Protein AF-0000000068390238 (afdb_homodimer)

Foldseek 3Di:
DCPPVPPPPPVVVVVVVVVVCCVVVVVLVLLLQQLQAPDFADDDDRPGGHPVLLVCLVPPPLNVQLAVLLQVLLVLLLVLLLVLLLVLLCQLVDPPDPPSVVSLCVLCVLCVDDPLVLLVVLLVVCVVVVNAFASVSLSVSLNSNLNNLNNVLLNVQSVVDDPVQLVVCVVVPDDPVRSCVPPSCVSSVLSSLLSSLVSSLCSLPDDNNCVRRHDDRHHLNRVLVVVVVVPDGSSSSSSVSVVVVVNVVSNVVSVVSSVVVVD/DCPPVPPPPPVVVVVVVVVVVCVVVVVLVLLLQQLQAPDFADDDDRPGGHPVLLVCLVPPPLNVQLAVLLQVLLVLLLVLLLVLLLVLLCVLVDPPDPPSVVSLCVLCVLCVDDPLVLLVVLLVVCVVVVNAFASVSLSVSLNSNLNNLNNVLLNVQSVVDDPVQLVVCVVVPDDPVRSCVPPSCVSSVLSSLLSSLVSSLCSLPDDNNCVRRHDDRHHLNRVLVVVVVVPDGSSSSSSVSVVVVVNVVSNVVSVVSSVVVVD

Sequence (526 aa):
MRSPLNDLPKTALGACYAIFVIYLLLPLALMMAMSFKDANFIAFPISNWTLDWYGKVLQDKQFIEASVYSAGIALATTIGATVIGVWIALLISTEGIRGKAILFALACLPAVVPGLINAISMRIFIRMVDIPTGTFAIILSHTVHAVPFVVIMVLTRLRSMPANLVDAARDLGADAFVAFMRVTVPYILPALIGGMIFCVLTSIDDFVRTFFLGGYKPTLPMLIFAKVQGGMSPEINAMATIVLIVTAAIGLYAEHFTRRSRSMRSPLNDLPKTALGACYAIFVIYLLLPLALMMAMSFKDANFIAFPISNWTLDWYGKVLQDKQFIEASVYSAGIALATTIGATVIGVWIALLISTEGIRGKAILFALACLPAVVPGLINAISMRIFIRMVDIPTGTFAIILSHTVHAVPFVVIMVLTRLRSMPANLVDAARDLGADAFVAFMRVTVPYILPALIGGMIFCVLTSIDDFVRTFFLGGYKPTLPMLIFAKVQGGMSPEINAMATIVLIVTAAIGLYAEHFTRRSRS

Nearest PDB structures (foldseek):
  8y5f-assembly1_C  TM=8.872E-01  e=3.032E-13  Escherichia coli
  7cad-assembly1_B  TM=8.406E-01  e=8.885E-09  Mycolicibacterium smegmatis MC2 155
  2onk-assembly2_I  TM=8.609E-01  e=3.963E-08  Archaeoglobus fulgidus
  8ja7-assembly1_B  TM=7.754E-01  e=2.758E-08  Mycobacterium tuberculosis H37Rv
  8hpn-assembly1_B  TM=8.204E-01  e=8.562E-08  Mycolicibacterium smegmatis MC2 155

InterPro domains:
  IPR000515 ABC transporter type 1, transmembrane domain MetI-like [PF00528] (82-254)
  IPR000515 ABC transporter type 1, transmembrane domain MetI-like [PS50928] (67-254)
  IPR000515 ABC transporter type 1, transmembrane domain MetI-like [cd06261] (69-252)
  IPR035906 MetI-like superfamily [G3DSA:1.10.3720.10] (10-262)
  IPR035906 MetI-like superfamily [SSF161098] (10-261)
  IPR051789 Bacterial Polyamine Transport Permease [PTHR43848] (14-261)

Organism: Agrobacterium fabrum (strain C58 / ATCC 33970) (NCBI:txid176299)

pLDDT: mean 88.61, std 11.7, range [29.23, 98.69]

Solvent-accessible surface area (backbone atoms only — not comparable to full-atom values): 26379 Å² total; per-residue (Å²): 127,79,33,57,63,52,61,52,49,61,60,58,44,48,48,54,45,49,51,48,48,47,61,62,45,44,22,51,48,50,34,46,53,43,18,25,33,66,50,78,56,81,63,87,72,75,86,44,77,42,66,61,33,51,57,50,48,77,65,30,63,68,55,51,49,11,48,52,49,26,49,49,44,14,50,54,19,27,54,52,13,45,57,52,10,49,44,45,26,47,47,58,61,22,57,88,62,78,62,47,66,57,54,50,50,63,52,39,42,50,71,48,47,40,56,61,54,51,23,50,16,44,41,56,39,32,55,73,72,70,47,66,59,16,71,67,44,32,31,53,54,44,16,57,50,35,20,29,51,25,22,51,36,38,38,58,45,54,71,69,50,65,72,58,59,47,51,52,37,42,73,73,65,41,50,48,66,53,34,39,64,69,46,49,44,65,69,32,40,58,40,42,51,40,27,40,49,51,27,31,55,52,44,48,38,47,44,62,43,38,69,59,20,42,48,90,70,50,36,46,49,51,46,55,49,56,48,46,75,74,47,63,32,16,49,56,27,27,51,47,39,52,52,46,52,52,43,40,52,52,47,52,50,37,52,56,53,43,55,55,67,72,99,128,80,31,61,58,54,61,49,50,62,60,57,44,49,48,54,45,48,53,49,48,45,62,59,44,44,23,49,47,50,36,45,55,43,18,25,33,66,52,77,54,79,64,85,71,74,87,43,77,42,65,60,33,50,58,49,47,77,66,30,63,68,53,52,50,11,47,53,50,26,51,50,42,14,49,52,18,24,52,50,12,43,57,52,10,49,45,46,27,48,47,58,62,23,58,85,61,78,62,45,66,57,54,50,50,63,52,38,41,50,70,49,47,41,55,61,54,50,25,52,17,44,40,55,39,32,55,73,72,68,46,66,59,16,70,67,43,33,31,54,54,45,15,55,49,34,20,29,50,24,22,52,35,37,38,58,46,55,72,69,49,65,72,58,58,49,50,51,38,41,73,72,64,40,49,48,66,54,35,38,63,68,47,49,44,62,68,34,41,58,41,43,53,41,28,40,49,51,27,32,55,53,44,48,39,46,44,63,42,38,69,59,21,42,48,92,71,48,36,45,48,52,47,55,47,56,47,46,75,74,47,63,30,15,50,56,27,28,51,47,40,52,52,47,53,52,43,40,51,53,48,52,50,37,52,56,52,43,54,56,64,74,100

Structure (mmCIF, N/CA/C/O backbone):
data_AF-0000000068390238-model_v1
#
loop_
_entity.id
_entity.type
_entity.pdbx_description
1 polymer 'ABC transporter, membrane spanning protein (Putrescine)'
#
loop_
_atom_site.group_PDB
_atom_site.id
_atom_site.type_symbol
_atom_site.label_atom_id
_atom_site.label_alt_id
_atom_site.label_comp_id
_atom_site.label_asym_id
_atom_site.label_entity_id
_atom_site.label_seq_id
_atom_site.pdbx_PDB_ins_code
_atom_site.Cartn_x
_atom_site.Cartn_y
_atom_site.Cartn_z
_atom_site.occupancy
_atom_site.B_iso_or_equiv
_atom_site.auth_seq_id
_atom_site.auth_comp_id
_atom_site.auth_asym_id
_atom_site.auth_atom_id
_atom_site.pdbx_PDB_model_num
ATOM 1 N N . MET A 1 1 ? -20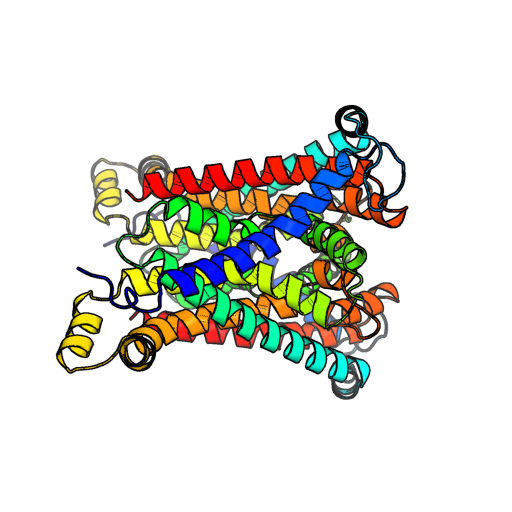.797 26.266 16.672 1 29.23 1 MET A N 1
ATOM 2 C CA . MET A 1 1 ? -20.656 26.5 15.242 1 29.23 1 MET A CA 1
ATOM 3 C C . MET A 1 1 ? -21.219 25.328 14.438 1 29.23 1 MET A C 1
ATOM 5 O O . MET A 1 1 ? -20.75 24.203 14.57 1 29.23 1 MET A O 1
ATOM 9 N N . ARG A 1 2 ? -22.516 25.375 14.156 1 40.28 2 ARG A N 1
ATOM 10 C CA . ARG A 1 2 ? -23.328 24.281 13.656 1 40.28 2 ARG A CA 1
ATOM 11 C C . ARG A 1 2 ? -22.828 23.797 12.297 1 40.28 2 ARG A C 1
ATOM 13 O O . ARG A 1 2 ? -22.703 24.578 11.359 1 40.28 2 ARG A O 1
ATOM 20 N N . SER A 1 3 ? -21.906 23.047 12.242 1 42.31 3 SER A N 1
ATOM 21 C CA . SER A 1 3 ? -21.297 22.594 10.992 1 42.31 3 SER A CA 1
ATOM 22 C C . SER A 1 3 ? -22.359 22.281 9.945 1 42.31 3 SER A C 1
ATOM 24 O O . SER A 1 3 ? -23.438 21.781 10.266 1 42.31 3 SER A O 1
ATOM 26 N N . PRO A 1 4 ? -22.344 23.047 8.883 1 40.75 4 PRO A N 1
ATOM 27 C CA . PRO A 1 4 ? -23.344 23.234 7.82 1 40.75 4 PRO A CA 1
ATOM 28 C C . PRO A 1 4 ? -23.984 21.922 7.375 1 40.75 4 PRO A C 1
ATOM 30 O O . PRO A 1 4 ? -25.109 21.922 6.855 1 40.75 4 PRO A O 1
ATOM 33 N N . LEU A 1 5 ? -23.25 20.844 7.02 1 46.66 5 LEU A N 1
ATOM 34 C CA . LEU A 1 5 ? -24 19.688 6.555 1 46.66 5 LEU A CA 1
ATOM 35 C C . LEU A 1 5 ? -24.797 19.062 7.691 1 46.66 5 LEU A C 1
ATOM 37 O O . LEU A 1 5 ? -25.062 17.859 7.684 1 46.66 5 LEU A O 1
ATOM 41 N N . ASN A 1 6 ? -24.984 19.781 8.586 1 46.19 6 ASN A N 1
ATOM 42 C CA . ASN A 1 6 ? -25.953 19.359 9.586 1 46.19 6 ASN A CA 1
ATOM 43 C C . ASN A 1 6 ? -27.25 18.875 8.93 1 46.19 6 ASN A C 1
ATOM 45 O O . ASN A 1 6 ? -28 18.094 9.516 1 46.19 6 ASN A O 1
ATOM 49 N N . ASP A 1 7 ? -27.562 19.594 7.711 1 48.59 7 ASP A N 1
ATOM 50 C CA . ASP A 1 7 ? -28.891 19.281 7.191 1 48.59 7 ASP A CA 1
ATOM 51 C C . ASP A 1 7 ? -28.844 18.078 6.25 1 48.59 7 ASP A C 1
ATOM 53 O O . ASP A 1 7 ? -29.859 17.719 5.645 1 48.59 7 ASP A O 1
ATOM 57 N N . LEU A 1 8 ? -27.75 17.797 5.473 1 54.41 8 LEU A N 1
ATOM 58 C CA . LEU A 1 8 ? -28 16.5 4.867 1 54.41 8 LEU A CA 1
ATOM 59 C C . LEU A 1 8 ? -28.375 15.461 5.926 1 54.41 8 LEU A C 1
ATOM 61 O O . LEU A 1 8 ? -27.672 15.312 6.93 1 54.41 8 LEU A O 1
ATOM 65 N N . PRO A 1 9 ? -29.625 14.992 5.746 1 60.09 9 PRO A N 1
ATOM 66 C CA . PRO A 1 9 ? -30.203 14.273 6.883 1 60.09 9 PRO A CA 1
ATOM 67 C C . PRO A 1 9 ? -29.219 13.273 7.5 1 60.09 9 PRO A C 1
ATOM 69 O O . PRO A 1 9 ? -28.578 12.516 6.777 1 60.09 9 PRO A O 1
ATOM 72 N N . LYS A 1 10 ? -28.656 13.734 8.641 1 66.75 10 LYS A N 1
ATOM 73 C CA . LYS A 1 10 ? -27.906 12.844 9.523 1 66.75 10 LYS A CA 1
ATOM 74 C C . LYS A 1 10 ? -28.266 11.383 9.258 1 66.75 10 LYS A C 1
ATOM 76 O O . LYS A 1 10 ? -27.406 10.5 9.312 1 66.75 10 LYS A O 1
ATOM 81 N N . THR A 1 11 ? -29.484 11.359 8.711 1 73.88 11 THR A N 1
ATOM 82 C CA . THR A 1 11 ? -29.969 10 8.492 1 73.88 11 THR A CA 1
ATOM 83 C C . THR A 1 11 ? -29.359 9.406 7.227 1 73.88 11 THR A C 1
ATOM 85 O O . THR A 1 11 ? -28.984 8.227 7.203 1 73.88 11 THR A O 1
ATOM 88 N N . ALA A 1 12 ? -29.219 10.297 6.234 1 75.5 12 ALA A N 1
ATOM 89 C CA . ALA A 1 12 ? -28.656 9.797 4.977 1 75.5 12 ALA A CA 1
ATOM 90 C C . ALA A 1 12 ? -27.156 9.523 5.109 1 75.5 12 ALA A C 1
ATOM 92 O O . ALA A 1 12 ? -26.656 8.516 4.613 1 75.5 12 ALA A O 1
ATOM 93 N N . LEU A 1 13 ? -26.5 10.375 5.84 1 75.38 13 LEU A N 1
ATOM 94 C CA . LEU A 1 13 ? -25.078 10.203 6.07 1 75.38 13 LEU A CA 1
ATOM 95 C C . LEU A 1 13 ? -24.797 8.969 6.926 1 75.38 13 LEU A C 1
ATOM 97 O O . LEU A 1 13 ? -23.875 8.203 6.637 1 75.38 13 LEU A O 1
ATOM 101 N N . GLY A 1 14 ? -25.641 8.828 7.816 1 78.31 14 GLY A N 1
ATOM 102 C CA . GLY A 1 14 ? -25.5 7.668 8.68 1 78.31 14 GLY A CA 1
ATOM 103 C C . GLY A 1 14 ? -25.766 6.359 7.953 1 78.31 14 GLY A C 1
ATOM 104 O O . GLY A 1 14 ? -25.062 5.371 8.18 1 78.31 14 GLY A O 1
ATOM 105 N N . ALA A 1 15 ? -26.672 6.422 7.055 1 77.56 15 ALA A N 1
ATOM 106 C CA . ALA A 1 15 ? -27.016 5.223 6.293 1 77.56 15 ALA A CA 1
ATOM 107 C C . ALA A 1 15 ? -25.875 4.824 5.355 1 77.56 15 ALA A C 1
ATOM 109 O O . ALA A 1 15 ? -25.531 3.645 5.258 1 77.56 15 ALA A O 1
ATOM 110 N N . CYS A 1 16 ? -25.234 5.758 4.762 1 75.69 16 CYS A N 1
ATOM 111 C CA . CYS A 1 16 ? -24.125 5.477 3.855 1 75.69 16 CYS A CA 1
ATOM 112 C C . CYS A 1 16 ? -22.922 4.918 4.613 1 75.69 16 CYS A C 1
ATOM 114 O O . CYS A 1 16 ? -22.281 3.98 4.148 1 75.69 16 CYS A O 1
ATOM 116 N N . TYR A 1 17 ? -22.766 5.461 5.762 1 81.31 17 TYR A N 1
ATOM 117 C CA . TYR A 1 17 ? -21.672 4.965 6.605 1 81.31 17 TYR A CA 1
ATOM 118 C C . TYR A 1 17 ? -21.938 3.531 7.043 1 81.31 17 TYR A C 1
ATOM 120 O O . TYR A 1 17 ? -21.031 2.693 7.023 1 81.31 17 TYR A O 1
ATOM 128 N N . ALA A 1 18 ? -23.172 3.311 7.363 1 79.69 18 ALA A N 1
ATOM 129 C CA . ALA A 1 18 ? -23.531 1.962 7.793 1 79.69 18 ALA A CA 1
ATOM 130 C C . ALA A 1 18 ? -23.328 0.954 6.664 1 79.69 18 ALA A C 1
ATOM 132 O O . ALA A 1 18 ? -22.812 -0.143 6.891 1 79.69 18 ALA A O 1
ATOM 133 N N . ILE A 1 19 ? -23.609 1.284 5.473 1 80 19 ILE A N 1
ATOM 134 C CA . ILE A 1 19 ? -23.453 0.414 4.312 1 80 19 ILE A CA 1
ATOM 135 C C . ILE A 1 19 ? -21.969 0.15 4.066 1 80 19 ILE A C 1
ATOM 137 O O . ILE A 1 19 ? -21.578 -0.984 3.789 1 80 19 ILE A O 1
ATOM 141 N N . PHE A 1 20 ? -21.203 1.189 4.277 1 81.38 20 PHE A N 1
ATOM 142 C CA . PHE A 1 20 ? -19.766 1.039 4.09 1 81.38 20 PHE A CA 1
ATOM 143 C C . PHE A 1 20 ? -19.172 0.117 5.148 1 81.38 20 PHE A C 1
ATOM 145 O O . PHE A 1 20 ? -18.375 -0.778 4.828 1 81.38 20 PHE A O 1
ATOM 152 N N . VAL A 1 21 ? -19.641 0.319 6.344 1 81.44 21 VAL A N 1
ATOM 153 C CA . VAL A 1 21 ? -19.109 -0.47 7.449 1 81.44 21 VAL A CA 1
ATOM 154 C C . VAL A 1 21 ? -19.5 -1.934 7.281 1 81.44 21 VAL A C 1
ATOM 156 O O . VAL A 1 21 ? -18.688 -2.836 7.492 1 81.44 21 VAL A O 1
ATOM 159 N N . ILE A 1 22 ? -20.719 -2.131 6.867 1 79.12 22 ILE A N 1
ATOM 160 C CA . ILE A 1 22 ? -21.203 -3.486 6.629 1 79.12 22 ILE A CA 1
ATOM 161 C C . ILE A 1 22 ? -20.391 -4.133 5.508 1 79.12 22 ILE A C 1
ATOM 163 O O . ILE A 1 22 ? -19.922 -5.27 5.641 1 79.12 22 ILE A O 1
ATOM 167 N N . TYR A 1 23 ? -20.203 -3.35 4.543 1 78.44 23 TYR A N 1
ATOM 168 C CA . TYR A 1 23 ? -19.469 -3.865 3.395 1 78.44 23 TYR A CA 1
ATOM 169 C C . TYR A 1 23 ? -18.016 -4.141 3.764 1 78.44 23 TYR A C 1
ATOM 171 O O . TYR A 1 23 ? -17.422 -5.117 3.293 1 78.44 23 TYR A O 1
ATOM 179 N N . LEU A 1 24 ? -17.438 -3.371 4.586 1 81.19 24 LEU A N 1
ATOM 180 C CA . LEU A 1 24 ? -16.062 -3.525 5.035 1 81.19 24 LEU A CA 1
ATOM 181 C C . LEU A 1 24 ? -15.93 -4.715 5.98 1 81.19 24 LEU A C 1
ATOM 183 O O . LEU A 1 24 ? -15.039 -5.551 5.812 1 81.19 24 LEU A O 1
ATOM 187 N N . LEU A 1 25 ? -16.859 -4.789 6.891 1 87.56 25 LEU A N 1
ATOM 188 C CA . LEU A 1 25 ? -16.734 -5.734 7.992 1 87.56 25 LEU A CA 1
ATOM 189 C C . LEU A 1 25 ? -17.312 -7.09 7.629 1 87.56 25 LEU A C 1
ATOM 191 O O . LEU A 1 25 ? -16.891 -8.117 8.148 1 87.56 25 LEU A O 1
ATOM 195 N N . LEU A 1 26 ? -18.219 -7.082 6.711 1 90.19 26 LEU A N 1
ATOM 196 C CA . LEU A 1 26 ? -18.953 -8.312 6.438 1 90.19 26 LEU A CA 1
ATOM 197 C C . LEU A 1 26 ? -18.031 -9.383 5.871 1 90.19 26 LEU A C 1
ATOM 199 O O . LEU A 1 26 ? -18 -10.508 6.371 1 90.19 26 LEU A O 1
ATOM 203 N N . PRO A 1 27 ? -17.203 -9.039 4.879 1 93.31 27 PRO A N 1
ATOM 204 C CA . PRO A 1 27 ? -16.297 -10.062 4.371 1 93.31 27 PRO A CA 1
ATOM 205 C C . PRO A 1 27 ? -15.32 -10.57 5.438 1 93.31 27 PRO A C 1
ATOM 207 O O . PRO A 1 27 ? -15.102 -11.781 5.547 1 93.31 27 PRO A O 1
ATOM 210 N N . LEU A 1 28 ? -14.812 -9.664 6.18 1 94.31 28 LEU A N 1
ATOM 211 C CA . LEU A 1 28 ? -13.883 -10.047 7.238 1 94.31 28 LEU A CA 1
ATOM 212 C C . LEU A 1 28 ? -14.578 -10.891 8.297 1 94.31 28 LEU A C 1
ATOM 214 O O . LEU A 1 28 ? -14.023 -11.891 8.766 1 94.31 28 LEU A O 1
ATOM 218 N N . ALA A 1 29 ? -15.797 -10.445 8.625 1 93.06 29 ALA A N 1
ATOM 219 C CA . ALA A 1 29 ? -16.578 -11.172 9.625 1 93.06 29 ALA A CA 1
ATOM 220 C C . ALA A 1 29 ? -16.938 -12.57 9.141 1 93.06 29 ALA A C 1
ATOM 222 O O . ALA A 1 29 ? -16.922 -13.523 9.922 1 93.06 29 ALA A O 1
ATOM 223 N N . LEU A 1 30 ? -17.234 -12.633 7.918 1 92.81 30 LEU A N 1
ATOM 224 C CA . LEU A 1 30 ? -17.562 -13.93 7.34 1 92.81 30 LEU A CA 1
ATOM 225 C C . LEU A 1 30 ? -16.344 -14.859 7.367 1 92.81 30 LEU A C 1
ATOM 227 O O . LEU A 1 30 ? -16.469 -16.031 7.719 1 92.81 30 LEU A O 1
ATOM 231 N N . MET A 1 31 ? -15.172 -14.32 6.961 1 94.69 31 MET A N 1
ATOM 232 C CA . MET A 1 31 ? -13.945 -15.109 7.016 1 94.69 31 MET A CA 1
ATOM 233 C C . MET A 1 31 ? -13.664 -15.578 8.438 1 94.69 31 MET A C 1
ATOM 235 O O . MET A 1 31 ? -13.336 -16.734 8.664 1 94.69 31 MET A O 1
ATOM 239 N N . MET A 1 32 ? -13.852 -14.68 9.367 1 95.62 32 MET A N 1
ATOM 240 C CA . MET A 1 32 ? -13.633 -15 10.773 1 95.62 32 MET A CA 1
ATOM 241 C C . MET A 1 32 ? -14.625 -16.062 11.25 1 95.62 32 MET A C 1
ATOM 243 O O . MET A 1 32 ? -14.25 -17 11.953 1 95.62 32 MET A O 1
ATOM 247 N N . ALA A 1 33 ? -15.875 -15.883 10.891 1 94.62 33 ALA A N 1
ATOM 248 C CA . ALA A 1 33 ? -16.906 -16.844 11.273 1 94.62 33 ALA A CA 1
ATOM 249 C C . ALA A 1 33 ? -16.594 -18.234 10.734 1 94.62 33 ALA A C 1
ATOM 251 O O . ALA A 1 33 ? -16.75 -19.234 11.438 1 94.62 33 ALA A O 1
ATOM 252 N N . MET A 1 34 ? -16.109 -18.328 9.562 1 94.88 34 MET A N 1
ATOM 253 C CA . MET A 1 34 ? -15.82 -19.594 8.906 1 94.88 34 MET A CA 1
ATOM 254 C C . MET A 1 34 ? -14.648 -20.297 9.578 1 94.88 34 MET A C 1
ATOM 256 O O . MET A 1 34 ? -14.445 -21.5 9.383 1 94.88 34 MET A O 1
ATOM 260 N N . SER A 1 35 ? -13.828 -19.531 10.312 1 95.75 35 SER A N 1
ATOM 261 C CA . SER A 1 35 ? -12.711 -20.125 11.031 1 95.75 35 SER A CA 1
ATOM 262 C C . SER A 1 35 ? -13.203 -21 12.188 1 95.75 35 SER A C 1
ATOM 264 O O . SER A 1 35 ? -12.438 -21.766 12.766 1 95.75 35 SER A O 1
ATOM 266 N N . PHE A 1 36 ? -14.516 -20.922 12.508 1 96.44 36 PHE A N 1
ATOM 267 C CA . PHE A 1 36 ? -15.086 -21.688 13.609 1 96.44 36 PHE A CA 1
ATOM 268 C C . PHE A 1 36 ? -15.898 -22.859 13.086 1 96.44 36 PHE A C 1
ATOM 270 O O . PHE A 1 36 ? -16.5 -23.609 13.867 1 96.44 36 PHE A O 1
ATOM 277 N N . LYS A 1 37 ? -15.953 -22.969 11.836 1 94.94 37 LYS A N 1
ATOM 278 C CA . LYS A 1 37 ? -16.734 -24.047 11.25 1 94.94 37 LYS A CA 1
ATOM 279 C C . LYS A 1 37 ? -16.062 -25.391 11.469 1 94.94 37 LYS A C 1
ATOM 281 O O . LYS A 1 37 ? -14.883 -25.562 11.156 1 94.94 37 LYS A O 1
ATOM 286 N N . ASP A 1 38 ? -16.859 -26.344 11.93 1 95 38 ASP A N 1
ATOM 287 C CA . ASP A 1 38 ? -16.344 -27.703 12.156 1 95 38 ASP A CA 1
ATOM 288 C C . ASP A 1 38 ? -16.516 -28.562 10.906 1 95 38 ASP A C 1
ATOM 290 O O . ASP A 1 38 ? -17.297 -29.516 10.906 1 95 38 ASP A O 1
ATOM 294 N N . ALA A 1 39 ? -15.789 -28.188 9.875 1 91.75 39 ALA A N 1
ATOM 295 C CA . ALA A 1 39 ? -15.688 -28.891 8.594 1 91.75 39 ALA A CA 1
ATOM 296 C C . ALA A 1 39 ? -14.398 -28.516 7.875 1 91.75 39 ALA A C 1
ATOM 298 O O . ALA A 1 39 ? -13.742 -27.531 8.211 1 91.75 39 ALA A O 1
ATOM 299 N N . ASN A 1 40 ? -14.016 -29.234 6.863 1 88.94 40 ASN A N 1
ATOM 300 C CA . ASN A 1 40 ? -12.734 -29.016 6.199 1 88.94 40 ASN A CA 1
ATOM 301 C C . ASN A 1 40 ? -12.898 -28.203 4.922 1 88.94 40 ASN A C 1
ATOM 303 O O . ASN A 1 40 ? -11.984 -28.125 4.102 1 88.94 40 ASN A O 1
ATOM 307 N N . PHE A 1 41 ? -14.188 -27.719 4.793 1 86.12 41 PHE A N 1
ATOM 308 C CA . PHE A 1 41 ? -14.445 -26.922 3.605 1 86.12 41 PHE A CA 1
ATOM 309 C C . PHE A 1 41 ? -15.148 -25.609 3.977 1 86.12 41 PHE A C 1
ATOM 311 O O . PHE A 1 41 ? -15.672 -25.484 5.082 1 86.12 41 PHE A O 1
ATOM 318 N N . ILE A 1 42 ? -15.164 -24.719 3.078 1 86.94 42 ILE A N 1
ATOM 319 C CA . ILE A 1 42 ? -15.781 -23.406 3.303 1 86.94 42 ILE A CA 1
ATOM 320 C C . ILE A 1 42 ? -17.125 -23.344 2.584 1 86.94 42 ILE A C 1
ATOM 322 O O . ILE A 1 42 ? -17.188 -23.391 1.354 1 86.94 42 ILE A O 1
ATOM 326 N N . ALA A 1 43 ? -18.156 -23.375 3.32 1 83.44 43 ALA A N 1
ATOM 327 C CA . ALA A 1 43 ? -19.516 -23.234 2.795 1 83.44 43 ALA A CA 1
ATOM 328 C C . ALA A 1 43 ? -20.5 -22.875 3.906 1 83.44 43 ALA A C 1
ATOM 330 O O . ALA A 1 43 ? -20.297 -23.234 5.066 1 83.44 43 ALA A O 1
ATOM 331 N N . PHE A 1 44 ? -21.406 -22.125 3.557 1 83.19 44 PHE A N 1
ATOM 332 C CA . PHE A 1 44 ? -22.484 -21.828 4.484 1 83.19 44 PHE A CA 1
ATOM 333 C C . PHE A 1 44 ? -23.594 -22.859 4.371 1 83.19 44 PHE A C 1
ATOM 335 O O . PHE A 1 44 ? -23.797 -23.453 3.309 1 83.19 44 PHE A O 1
ATOM 342 N N . PRO A 1 45 ? -24.219 -23.125 5.359 1 86.31 45 PRO A N 1
ATOM 343 C CA . PRO A 1 45 ? -24.188 -22.578 6.715 1 86.31 45 PRO A CA 1
ATOM 344 C C . PRO A 1 45 ? -23.188 -23.281 7.617 1 86.31 45 PRO A C 1
ATOM 346 O O . PRO A 1 45 ? -22.641 -24.328 7.242 1 86.31 45 PRO A O 1
ATOM 349 N N . ILE A 1 46 ? -22.969 -22.656 8.664 1 90.25 46 ILE A N 1
ATOM 350 C CA . ILE A 1 46 ? -22.156 -23.312 9.695 1 90.25 46 ILE A CA 1
ATOM 351 C C . ILE A 1 46 ? -23.047 -24.188 10.562 1 90.25 46 ILE A C 1
ATOM 353 O O . ILE A 1 46 ? -23.891 -23.703 11.312 1 90.25 46 ILE A O 1
ATOM 357 N N . SER A 1 47 ? -22.875 -25.391 10.438 1 91.44 47 SER A N 1
ATOM 358 C CA . SER A 1 47 ? -23.719 -26.328 11.164 1 91.44 47 SER A CA 1
ATOM 359 C C . SER A 1 47 ? -23.156 -26.609 12.555 1 91.44 47 SER A C 1
ATOM 361 O O . SER A 1 47 ? -23.922 -26.734 13.523 1 91.44 47 SER A O 1
ATOM 363 N N . ASN A 1 48 ? -21.844 -26.766 12.633 1 94.31 48 ASN A N 1
ATOM 364 C CA . ASN A 1 48 ? -21.141 -27.016 13.891 1 94.31 48 ASN A CA 1
ATOM 365 C C . ASN A 1 48 ? -19.969 -26.047 14.078 1 94.31 48 ASN A C 1
ATOM 367 O O . ASN A 1 48 ? -19.266 -25.719 13.125 1 94.31 48 ASN A O 1
ATOM 371 N N . TRP A 1 49 ? -19.875 -25.672 15.297 1 95.56 49 TRP A N 1
ATOM 372 C CA . TRP A 1 49 ? -18.828 -24.719 15.648 1 95.56 49 TRP A CA 1
ATOM 373 C C . TRP A 1 49 ? -17.688 -25.406 16.391 1 95.56 49 TRP A C 1
ATOM 375 O O . TRP A 1 49 ? -17.906 -26.359 17.125 1 95.56 49 TRP A O 1
ATOM 385 N N . THR A 1 50 ? -16.469 -24.984 16.141 1 96.75 50 THR A N 1
ATOM 386 C CA . THR A 1 50 ? -15.312 -25.547 16.828 1 96.75 50 THR A CA 1
ATOM 387 C C . THR A 1 50 ? -14.234 -24.484 17.016 1 96.75 50 THR A C 1
ATOM 389 O O . THR A 1 50 ? -14.211 -23.469 16.312 1 96.75 50 THR A O 1
ATOM 392 N N . LEU A 1 51 ? -13.367 -24.719 18.016 1 96.38 51 LEU A N 1
ATOM 393 C CA . LEU A 1 51 ? -12.172 -23.906 18.219 1 96.38 51 LEU A CA 1
ATOM 394 C C . LEU A 1 51 ? -10.914 -24.688 17.875 1 96.38 51 LEU A C 1
ATOM 396 O O . LEU A 1 51 ? -9.797 -24.188 18.047 1 96.38 51 LEU A O 1
ATOM 400 N N . ASP A 1 52 ? -11.086 -25.844 17.297 1 97.06 52 ASP A N 1
ATOM 401 C CA . ASP A 1 52 ? -9.992 -26.766 17.047 1 97.06 52 ASP A CA 1
ATOM 402 C C . ASP A 1 52 ? -8.977 -26.172 16.078 1 97.06 52 ASP A C 1
ATOM 404 O O . ASP A 1 52 ? -7.77 -26.406 16.203 1 97.06 52 ASP A O 1
ATOM 408 N N . TRP A 1 53 ? -9.445 -25.391 15.164 1 97.56 53 TRP A N 1
ATOM 409 C CA . TRP A 1 53 ? -8.562 -24.812 14.156 1 97.56 53 TRP A CA 1
ATOM 410 C C . TRP A 1 53 ? -7.559 -23.859 14.789 1 97.56 53 TRP A C 1
ATOM 412 O O . TRP A 1 53 ? -6.402 -23.797 14.367 1 97.56 53 TRP A O 1
ATOM 422 N N . TYR A 1 54 ? -8.016 -23.156 15.797 1 97.62 54 TYR A N 1
ATOM 423 C CA . TYR A 1 54 ? -7.121 -22.234 16.469 1 97.62 54 TYR A CA 1
ATOM 424 C C . TYR A 1 54 ? -6.051 -22.984 17.266 1 97.62 54 TYR A C 1
ATOM 426 O O . TYR A 1 54 ? -4.887 -22.578 17.281 1 97.62 54 TYR A O 1
ATOM 434 N N . GLY A 1 55 ? -6.48 -24.047 17.906 1 97.19 55 GLY A N 1
ATOM 435 C CA . GLY A 1 55 ? -5.496 -24.891 18.547 1 97.19 55 GLY A CA 1
ATOM 436 C C . GLY A 1 55 ? -4.473 -25.469 17.594 1 97.19 55 GLY A C 1
ATOM 437 O O . GLY A 1 55 ? -3.271 -25.453 17.875 1 97.19 55 GLY A O 1
ATOM 438 N N . LYS A 1 56 ? -4.887 -25.891 16.5 1 97.12 56 LYS A N 1
ATOM 439 C CA . LYS A 1 56 ? -4.012 -26.453 15.469 1 97.12 56 LYS A CA 1
ATOM 440 C C . LYS A 1 56 ? -3.049 -25.391 14.938 1 97.12 56 LYS A C 1
ATOM 442 O O . LYS A 1 56 ? -1.853 -25.656 14.789 1 97.12 56 LYS A O 1
ATOM 447 N N . VAL A 1 57 ? -3.541 -24.203 14.688 1 97.69 57 VAL A N 1
ATOM 448 C CA . VAL A 1 57 ? -2.74 -23.125 14.117 1 97.69 57 VAL A CA 1
ATOM 449 C C . VAL A 1 57 ? -1.663 -22.703 15.109 1 97.69 57 VAL A C 1
ATOM 451 O O . VAL A 1 57 ? -0.507 -22.5 14.727 1 97.69 57 VAL A O 1
ATOM 454 N N . LEU A 1 58 ? -2.027 -22.672 16.406 1 97.19 58 LEU A N 1
ATOM 455 C CA . LEU A 1 58 ? -1.102 -22.188 17.422 1 97.19 58 LEU A CA 1
ATOM 456 C C . LEU A 1 58 ? -0.005 -23.203 17.688 1 97.19 58 LEU A C 1
ATOM 458 O O . LEU A 1 58 ? 1.036 -22.875 18.266 1 97.19 58 LEU A O 1
ATOM 462 N N . GLN A 1 59 ? -0.251 -24.453 17.203 1 97.12 59 GLN A N 1
ATOM 463 C CA . GLN A 1 59 ? 0.733 -25.516 17.375 1 97.12 59 GLN A CA 1
ATOM 464 C C . GLN A 1 59 ? 1.422 -25.844 16.062 1 97.12 59 GLN A C 1
ATOM 466 O O . GLN A 1 59 ? 2.336 -26.672 16.016 1 97.12 59 GLN A O 1
ATOM 471 N N . ASP A 1 60 ? 1.001 -25.203 15.039 1 97.62 60 ASP A N 1
ATOM 472 C CA . ASP A 1 60 ? 1.563 -25.453 13.719 1 97.62 60 ASP A CA 1
ATOM 473 C C . ASP A 1 60 ? 2.957 -24.844 13.586 1 97.62 60 ASP A C 1
ATOM 475 O O . ASP A 1 60 ? 3.107 -23.625 13.578 1 97.62 60 ASP A O 1
ATOM 479 N N . LYS A 1 61 ? 3.936 -25.703 13.422 1 97.75 61 LYS A N 1
ATOM 480 C CA . LYS A 1 61 ? 5.328 -25.266 13.367 1 97.75 61 LYS A CA 1
ATOM 481 C C . LYS A 1 61 ? 5.57 -24.328 12.18 1 97.75 61 LYS A C 1
ATOM 483 O O . LYS A 1 61 ? 6.309 -23.344 12.297 1 97.75 61 LYS A O 1
ATOM 488 N N . GLN A 1 62 ? 4.953 -24.625 11.07 1 97.62 62 GLN A N 1
ATOM 489 C CA . GLN A 1 62 ? 5.129 -23.781 9.891 1 97.62 62 GLN A CA 1
ATOM 490 C C . GLN A 1 62 ? 4.578 -22.375 10.125 1 97.62 62 GLN A C 1
ATOM 492 O O . GLN A 1 62 ? 5.191 -21.391 9.727 1 97.62 62 GLN A O 1
ATOM 497 N N . PHE A 1 63 ? 3.428 -22.328 10.781 1 98.12 63 PHE A N 1
ATOM 498 C CA . PHE A 1 63 ? 2.811 -21.031 11.07 1 98.12 63 PHE A CA 1
ATOM 499 C C . PHE A 1 63 ? 3.66 -20.234 12.047 1 98.12 63 PHE A C 1
ATOM 501 O O . PHE A 1 63 ? 3.895 -19.047 11.844 1 98.12 63 PHE A O 1
ATOM 508 N N . ILE A 1 64 ? 4.125 -20.875 13.055 1 98.19 64 ILE A N 1
ATOM 509 C CA . ILE A 1 64 ? 4.938 -20.219 14.07 1 98.19 64 ILE A CA 1
ATOM 510 C C . ILE A 1 64 ? 6.238 -19.719 13.445 1 98.19 64 ILE A C 1
ATOM 512 O O . ILE A 1 64 ? 6.633 -18.562 13.656 1 98.19 64 ILE A O 1
ATOM 516 N N . GLU A 1 65 ? 6.875 -20.531 12.641 1 98.25 65 GLU A N 1
ATOM 517 C CA . GLU A 1 65 ? 8.133 -20.156 11.992 1 98.25 65 GLU A CA 1
ATOM 518 C C . GLU A 1 65 ? 7.93 -19 11.016 1 98.25 65 GLU A C 1
ATOM 520 O O . GLU A 1 65 ? 8.742 -18.078 10.969 1 98.25 65 GLU A O 1
ATOM 525 N N . ALA A 1 66 ? 6.867 -19.047 10.234 1 98.44 66 ALA A N 1
ATOM 526 C CA . ALA A 1 66 ? 6.574 -17.969 9.289 1 98.44 66 ALA A CA 1
ATOM 527 C C . ALA A 1 66 ? 6.285 -16.656 10.016 1 98.44 66 ALA A C 1
ATOM 529 O O . ALA A 1 66 ? 6.656 -15.586 9.547 1 98.44 66 ALA A O 1
ATOM 530 N N . SER A 1 67 ? 5.617 -16.812 11.188 1 98.12 67 SER A N 1
ATOM 531 C CA . SER A 1 67 ? 5.309 -15.633 11.984 1 98.12 67 SER A CA 1
ATOM 532 C C . SER A 1 67 ? 6.582 -14.992 12.531 1 98.12 67 SER A C 1
ATOM 534 O O . SER A 1 67 ? 6.766 -13.773 12.406 1 98.12 67 SER A O 1
ATOM 536 N N . VAL A 1 68 ? 7.453 -15.758 13.055 1 98.19 68 VAL A N 1
ATOM 537 C CA . VAL A 1 68 ? 8.711 -15.266 13.609 1 98.19 68 VAL A CA 1
ATOM 538 C C . VAL A 1 68 ? 9.586 -14.711 12.492 1 98.19 68 VAL A C 1
ATOM 540 O O . VAL A 1 68 ? 10.203 -13.648 12.648 1 98.19 68 VAL A O 1
ATOM 543 N N . TYR A 1 69 ? 9.633 -15.422 11.422 1 98.56 69 TYR A N 1
ATOM 544 C CA . TYR A 1 69 ? 10.406 -15 10.258 1 98.56 69 TYR A CA 1
ATOM 545 C C . TYR A 1 69 ? 9.914 -13.656 9.734 1 98.56 69 TYR A C 1
ATOM 547 O O . TYR A 1 69 ? 10.711 -12.75 9.5 1 98.56 69 TYR A O 1
ATOM 555 N N . SER A 1 70 ? 8.578 -13.539 9.594 1 98.5 70 SER A N 1
ATOM 556 C CA . SER A 1 70 ? 7.98 -12.289 9.125 1 98.5 70 SER A CA 1
ATOM 557 C C . SER A 1 70 ? 8.258 -11.148 10.102 1 98.5 70 SER A C 1
ATOM 559 O O . SER A 1 70 ? 8.547 -10.023 9.688 1 98.5 70 SER A O 1
ATOM 561 N N . ALA A 1 71 ? 8.188 -11.445 11.391 1 98 71 ALA A N 1
ATOM 562 C CA . ALA A 1 71 ? 8.477 -10.438 12.406 1 98 71 ALA A CA 1
ATOM 563 C C . ALA A 1 71 ? 9.93 -9.984 12.328 1 98 71 ALA A C 1
ATOM 565 O O . ALA A 1 71 ? 10.227 -8.789 12.461 1 98 71 ALA A O 1
ATOM 566 N N . GLY A 1 72 ? 10.805 -10.906 12.125 1 98.5 72 GLY A N 1
ATOM 567 C CA . GLY A 1 72 ? 12.219 -10.578 11.977 1 98.5 72 GLY A CA 1
ATOM 568 C C . GLY A 1 72 ? 12.5 -9.703 10.766 1 98.5 72 GLY A C 1
ATOM 569 O O . GLY A 1 72 ? 13.242 -8.727 10.867 1 98.5 72 GLY A O 1
ATOM 570 N N . ILE A 1 73 ? 11.898 -10.039 9.656 1 98.69 73 ILE A N 1
ATOM 571 C CA . ILE A 1 73 ? 12.055 -9.25 8.438 1 98.69 73 ILE A CA 1
ATOM 572 C C . ILE A 1 73 ? 11.5 -7.844 8.656 1 98.69 73 ILE A C 1
ATOM 574 O O . ILE A 1 73 ? 12.133 -6.855 8.273 1 98.69 73 ILE A O 1
ATOM 578 N N . ALA A 1 74 ? 10.344 -7.801 9.273 1 98.5 74 ALA A N 1
ATOM 579 C CA . ALA A 1 74 ? 9.711 -6.508 9.531 1 98.5 74 ALA A CA 1
ATOM 580 C C . ALA A 1 74 ? 10.57 -5.641 10.438 1 98.5 74 ALA A C 1
ATOM 582 O O . ALA A 1 74 ? 10.695 -4.434 10.219 1 98.5 74 ALA A O 1
ATOM 583 N N . LEU A 1 75 ? 11.125 -6.266 11.445 1 98.19 75 LEU A N 1
ATOM 584 C CA . LEU A 1 75 ? 11.992 -5.535 12.367 1 98.19 75 LEU A CA 1
ATOM 585 C C . LEU A 1 75 ? 13.234 -5.02 11.656 1 98.19 75 LEU A C 1
ATOM 587 O O . LEU A 1 75 ? 13.602 -3.852 11.812 1 98.19 75 LEU A O 1
ATOM 591 N N . ALA A 1 76 ? 13.875 -5.848 10.914 1 98.56 76 ALA A N 1
ATOM 592 C CA . ALA A 1 76 ? 15.07 -5.449 10.172 1 98.56 76 ALA A CA 1
ATOM 593 C C . ALA A 1 76 ? 14.75 -4.344 9.172 1 98.56 76 ALA A C 1
ATOM 595 O O . ALA A 1 76 ? 15.5 -3.375 9.047 1 98.56 76 ALA A O 1
ATOM 596 N N . THR A 1 77 ? 13.648 -4.504 8.461 1 98.12 77 THR A N 1
ATOM 597 C CA . THR A 1 77 ? 13.188 -3.506 7.504 1 98.12 77 THR A CA 1
ATOM 598 C C . THR A 1 77 ? 12.938 -2.168 8.195 1 98.12 77 THR A C 1
ATOM 600 O O . THR A 1 77 ? 13.352 -1.119 7.699 1 98.12 77 THR A O 1
ATOM 603 N N . THR A 1 78 ? 12.281 -2.262 9.359 1 97.94 78 THR A N 1
ATOM 604 C CA . THR A 1 78 ? 11.945 -1.057 10.109 1 97.94 78 THR A CA 1
ATOM 605 C C . THR A 1 78 ? 13.203 -0.334 10.57 1 97.94 78 THR A C 1
ATOM 607 O O . THR A 1 78 ? 13.305 0.888 10.445 1 97.94 78 THR A O 1
ATOM 610 N N . ILE A 1 79 ? 14.164 -1.036 11.062 1 97.56 79 ILE A N 1
ATOM 611 C CA . ILE A 1 79 ? 15.422 -0.453 11.508 1 97.56 79 ILE A CA 1
ATOM 612 C C . ILE A 1 79 ? 16.125 0.208 10.328 1 97.56 79 ILE A C 1
ATOM 614 O O . ILE A 1 79 ? 16.547 1.363 10.414 1 97.56 79 ILE A O 1
ATOM 618 N N . GLY A 1 80 ? 16.234 -0.495 9.234 1 95.81 80 GLY A N 1
ATOM 619 C CA . GLY A 1 80 ? 16.875 0.057 8.047 1 95.81 80 GLY A CA 1
ATOM 620 C C . GLY A 1 80 ? 16.172 1.293 7.516 1 95.81 80 GLY A C 1
ATOM 621 O O . GLY A 1 80 ? 16.812 2.311 7.246 1 95.81 80 GLY A O 1
ATOM 622 N N . ALA A 1 81 ? 14.859 1.208 7.387 1 96.06 81 ALA A N 1
ATOM 623 C CA . ALA A 1 81 ? 14.07 2.322 6.863 1 96.06 81 ALA A CA 1
ATOM 624 C C . ALA A 1 81 ? 14.141 3.527 7.797 1 96.06 81 ALA A C 1
ATOM 626 O O . ALA A 1 81 ? 14.156 4.676 7.34 1 96.06 81 ALA A O 1
ATOM 627 N N . THR A 1 82 ? 14.156 3.238 9.109 1 95.56 82 THR A N 1
ATOM 628 C CA . THR A 1 82 ? 14.227 4.312 10.094 1 95.56 82 THR A CA 1
ATOM 629 C C . THR A 1 82 ? 15.562 5.043 10.008 1 95.56 82 THR A C 1
ATOM 631 O O . THR A 1 82 ? 15.602 6.273 9.961 1 95.56 82 THR A O 1
ATOM 634 N N . VAL A 1 83 ? 16.625 4.332 9.945 1 93.38 83 VAL A N 1
ATOM 635 C CA . VAL A 1 83 ? 17.953 4.922 9.875 1 93.38 83 VAL A CA 1
ATOM 636 C C . VAL A 1 83 ? 18.094 5.742 8.594 1 93.38 83 VAL A C 1
ATOM 638 O O . VAL A 1 83 ? 18.484 6.914 8.641 1 93.38 83 VAL A O 1
ATOM 641 N N . ILE A 1 84 ? 17.688 5.191 7.516 1 92.69 84 ILE A N 1
ATOM 642 C CA . ILE A 1 84 ? 17.828 5.855 6.223 1 92.69 84 ILE A CA 1
ATOM 643 C C . ILE A 1 84 ? 16.859 7.031 6.141 1 92.69 84 ILE A C 1
ATOM 645 O O . ILE A 1 84 ? 17.234 8.125 5.719 1 92.69 84 ILE A O 1
ATOM 649 N N . GLY A 1 85 ? 15.609 6.785 6.551 1 93.38 85 GLY A N 1
ATOM 650 C CA . GLY A 1 85 ? 14.586 7.82 6.48 1 93.38 85 GLY A CA 1
ATOM 651 C C . GLY A 1 85 ? 14.906 9.031 7.34 1 93.38 85 GLY A C 1
ATOM 652 O O . GLY A 1 85 ? 14.703 10.172 6.914 1 93.38 85 GLY A O 1
ATOM 653 N N . VAL A 1 86 ? 15.359 8.766 8.539 1 92.25 86 VAL A N 1
ATOM 654 C CA . VAL A 1 86 ? 15.734 9.859 9.43 1 92.25 86 VAL A CA 1
ATOM 655 C C . VAL A 1 86 ? 16.906 10.641 8.836 1 92.25 86 VAL A C 1
ATOM 657 O O . VAL A 1 86 ? 16.906 11.875 8.852 1 92.25 86 VAL A O 1
ATOM 660 N N . TRP A 1 87 ? 17.812 9.898 8.305 1 90.62 87 TRP A N 1
ATOM 661 C CA . TRP A 1 87 ? 18.953 10.547 7.684 1 90.62 87 TRP A CA 1
ATOM 662 C C . TRP A 1 87 ? 18.531 11.438 6.527 1 90.62 87 TRP A C 1
ATOM 664 O O . TRP A 1 87 ? 18.984 12.578 6.406 1 90.62 87 TRP A O 1
ATOM 674 N N . ILE A 1 88 ? 17.703 11.016 5.723 1 91.5 88 ILE A N 1
ATOM 675 C CA . ILE A 1 88 ? 17.234 11.758 4.562 1 91.5 88 ILE A CA 1
ATOM 676 C C . ILE A 1 88 ? 16.438 12.977 5.027 1 91.5 88 ILE A C 1
ATOM 678 O O . ILE A 1 88 ? 16.594 14.078 4.492 1 91.5 88 ILE A O 1
ATOM 682 N N . ALA A 1 89 ? 15.602 12.766 6.016 1 91.38 89 ALA A N 1
ATOM 683 C CA . ALA A 1 89 ? 14.812 13.867 6.547 1 91.38 89 ALA A CA 1
ATOM 684 C C . ALA A 1 89 ? 15.711 14.969 7.105 1 91.38 89 ALA A C 1
ATOM 686 O O . ALA A 1 89 ? 15.438 16.156 6.914 1 91.38 89 ALA A O 1
ATOM 687 N N . LEU A 1 90 ? 16.766 14.578 7.723 1 87.31 90 LEU A N 1
ATOM 688 C CA . LEU A 1 90 ? 17.719 15.539 8.273 1 87.31 90 LEU A CA 1
ATOM 689 C C . LEU A 1 90 ? 18.438 16.281 7.156 1 87.31 90 LEU A C 1
ATOM 691 O O . LEU A 1 90 ? 18.641 17.5 7.246 1 87.31 90 LEU A O 1
ATOM 695 N N . LEU A 1 91 ? 18.797 15.508 6.18 1 88.44 91 LEU A N 1
ATOM 696 C CA . LEU A 1 91 ? 19.469 16.125 5.039 1 88.44 91 LEU A CA 1
ATOM 697 C C . LEU A 1 91 ? 18.562 17.188 4.398 1 88.44 91 LEU A C 1
ATOM 699 O O . LEU A 1 91 ? 19.016 18.297 4.121 1 88.44 91 LEU A O 1
ATOM 703 N N . ILE A 1 92 ? 17.344 16.875 4.25 1 89 92 ILE A N 1
ATOM 704 C CA . ILE A 1 92 ? 16.391 17.766 3.602 1 89 92 ILE A CA 1
ATOM 705 C C . ILE A 1 92 ? 16.109 18.969 4.504 1 89 92 ILE A C 1
ATOM 707 O O . ILE A 1 92 ? 15.898 20.078 4.02 1 89 92 ILE A O 1
ATOM 711 N N . SER A 1 93 ? 16.172 18.766 5.797 1 85.81 93 SER A N 1
ATOM 712 C CA . SER A 1 93 ? 15.844 19.828 6.754 1 85.81 93 SER A CA 1
ATOM 713 C C . SER A 1 93 ? 17.047 20.719 7.023 1 85.81 93 SER A C 1
ATOM 715 O O . SER A 1 93 ? 16.922 21.781 7.645 1 85.81 93 SER A O 1
ATOM 717 N N . THR A 1 94 ? 18.188 20.266 6.621 1 81.62 94 THR A N 1
ATOM 718 C CA . THR A 1 94 ? 19.406 21.031 6.863 1 81.62 94 THR A CA 1
ATOM 719 C C . THR A 1 94 ? 19.406 22.328 6.059 1 81.62 94 THR A C 1
ATOM 721 O O . THR A 1 94 ? 19.031 22.328 4.879 1 81.62 94 THR A O 1
ATOM 724 N N . GLU A 1 95 ? 19.781 23.359 6.699 1 78.06 95 GLU A N 1
ATOM 725 C CA . GLU A 1 95 ? 19.859 24.672 6.047 1 78.06 95 GLU A CA 1
ATOM 726 C C . GLU A 1 95 ? 21 24.719 5.043 1 78.06 95 GLU A C 1
ATOM 728 O O . GLU A 1 95 ? 22.062 24.141 5.273 1 78.06 95 GLU A O 1
ATOM 733 N N . GLY A 1 96 ? 20.812 25.375 3.885 1 79.56 96 GLY A N 1
ATOM 734 C CA . GLY A 1 96 ? 21.859 25.609 2.916 1 79.56 96 GLY A CA 1
ATOM 735 C C . GLY A 1 96 ? 21.891 24.578 1.806 1 79.56 96 GLY A C 1
ATOM 736 O O . GLY A 1 96 ? 22.594 24.734 0.812 1 79.56 96 GLY A O 1
ATOM 737 N N . ILE A 1 97 ? 21.203 23.5 2.086 1 82.12 97 ILE A N 1
ATOM 738 C CA . ILE A 1 97 ? 21.156 22.469 1.044 1 82.12 97 ILE A CA 1
ATOM 739 C C . ILE A 1 97 ? 20.266 22.953 -0.106 1 82.12 97 ILE A C 1
ATOM 741 O O . ILE A 1 97 ? 19.172 23.469 0.12 1 82.12 97 ILE A O 1
ATOM 745 N N . ARG A 1 98 ? 20.922 22.906 -1.323 1 83.62 98 ARG A N 1
ATOM 746 C CA . ARG A 1 98 ? 20.188 23.266 -2.529 1 83.62 98 ARG A CA 1
ATOM 747 C C . ARG A 1 98 ? 19.453 22.062 -3.111 1 83.62 98 ARG A C 1
ATOM 749 O O . ARG A 1 98 ? 19.844 20.922 -2.889 1 83.62 98 ARG A O 1
ATOM 756 N N . GLY A 1 99 ? 18.281 22.203 -3.793 1 88.5 99 GLY A N 1
ATOM 757 C CA . GLY A 1 99 ? 17.547 21.156 -4.48 1 88.5 99 GLY A CA 1
ATOM 758 C C . GLY A 1 99 ? 16.719 20.297 -3.543 1 88.5 99 GLY A C 1
ATOM 759 O O . GLY A 1 99 ? 16.625 19.078 -3.723 1 88.5 99 GLY A O 1
ATOM 760 N N . LYS A 1 100 ? 16.234 20.828 -2.488 1 87.94 100 LYS A N 1
ATOM 761 C CA . LYS A 1 100 ? 15.469 20.109 -1.472 1 87.94 100 LYS A CA 1
ATOM 762 C C . LYS A 1 100 ? 14.242 19.453 -2.078 1 87.94 100 LYS A C 1
ATOM 764 O O . LYS A 1 100 ? 13.875 18.344 -1.688 1 87.94 100 LYS A O 1
ATOM 769 N N . ALA A 1 101 ? 13.758 20.078 -3.072 1 84.75 101 ALA A N 1
ATOM 770 C CA . ALA A 1 101 ? 12.57 19.531 -3.73 1 84.75 101 ALA A CA 1
ATOM 771 C C . ALA A 1 101 ? 12.906 18.25 -4.48 1 84.75 101 ALA A C 1
ATOM 773 O O . ALA A 1 101 ? 12.125 17.297 -4.449 1 84.75 101 ALA A O 1
ATOM 774 N N . ILE A 1 102 ? 14 18.219 -5.074 1 85.75 102 ILE A N 1
ATOM 775 C CA . ILE A 1 102 ? 14.422 17.047 -5.828 1 85.75 102 ILE A CA 1
ATOM 776 C C . ILE A 1 102 ? 14.797 15.922 -4.863 1 85.75 102 ILE A C 1
ATOM 778 O O . ILE A 1 102 ? 14.469 14.758 -5.102 1 85.75 102 ILE A O 1
ATOM 782 N N . LEU A 1 103 ? 15.445 16.312 -3.768 1 88.12 103 LEU A N 1
ATOM 783 C CA . LEU A 1 103 ? 15.797 15.312 -2.764 1 88.12 103 LEU A CA 1
ATOM 784 C C . LEU A 1 103 ? 14.555 14.664 -2.174 1 88.12 103 LEU A C 1
ATOM 786 O O . LEU A 1 103 ? 14.492 13.445 -2.027 1 88.12 103 LEU A O 1
ATOM 790 N N . PHE A 1 104 ? 13.609 15.469 -1.948 1 87.25 104 PHE A N 1
ATOM 791 C CA . PHE A 1 104 ? 12.352 14.977 -1.399 1 87.25 104 PHE A CA 1
ATOM 792 C C . PHE A 1 104 ? 11.625 14.094 -2.408 1 87.25 104 PHE A C 1
ATOM 794 O O . PHE A 1 104 ? 11.156 13.008 -2.062 1 87.25 104 PHE A O 1
ATOM 801 N N . ALA A 1 105 ? 11.594 14.492 -3.645 1 84.06 105 ALA A N 1
ATOM 802 C CA . ALA A 1 105 ? 10.914 13.742 -4.695 1 84.06 105 ALA A CA 1
ATOM 803 C C . ALA A 1 105 ? 11.555 12.367 -4.891 1 84.06 105 ALA A C 1
ATOM 805 O O . ALA A 1 105 ? 10.852 11.359 -5.016 1 84.06 105 ALA A O 1
ATOM 806 N N . LEU A 1 106 ? 12.828 12.344 -4.844 1 86.38 106 LEU A N 1
ATOM 807 C CA . LEU A 1 106 ? 13.547 11.086 -5.02 1 86.38 106 LEU A CA 1
ATOM 808 C C . LEU A 1 106 ? 13.328 10.164 -3.822 1 86.38 106 LEU A C 1
ATOM 810 O O . LEU A 1 106 ? 13.219 8.945 -3.984 1 86.38 106 LEU A O 1
ATOM 814 N N . ALA A 1 107 ? 13.266 10.789 -2.664 1 88.25 107 ALA A N 1
ATOM 815 C CA . ALA A 1 107 ? 13.047 10.008 -1.451 1 88.25 107 ALA A CA 1
ATOM 816 C C . ALA A 1 107 ? 11.648 9.398 -1.444 1 88.25 107 ALA A C 1
ATOM 818 O O . ALA A 1 107 ? 11.445 8.305 -0.9 1 88.25 107 ALA A O 1
ATOM 819 N N . CYS A 1 108 ? 10.719 10.047 -2.154 1 85.62 108 CYS A N 1
ATOM 820 C CA . CYS A 1 108 ? 9.32 9.609 -2.113 1 85.62 108 CYS A CA 1
ATOM 821 C C . CYS A 1 108 ? 8.984 8.766 -3.334 1 85.62 108 CYS A C 1
ATOM 823 O O . CYS A 1 108 ? 7.922 8.133 -3.381 1 85.62 108 CYS A O 1
ATOM 825 N N . LEU A 1 109 ? 9.875 8.617 -4.27 1 85.75 109 LEU A N 1
ATOM 826 C CA . LEU A 1 109 ? 9.656 7.926 -5.535 1 85.75 109 LEU A CA 1
ATOM 827 C C . LEU A 1 109 ? 9.219 6.484 -5.297 1 85.75 109 LEU A C 1
ATOM 829 O O . LEU A 1 109 ? 8.305 5.988 -5.957 1 85.75 109 LEU A O 1
ATOM 833 N N . PRO A 1 110 ? 9.828 5.746 -4.352 1 87.69 110 PRO A N 1
ATOM 834 C CA . PRO A 1 110 ? 9.43 4.352 -4.137 1 87.69 110 PRO A CA 1
ATOM 835 C C . PRO A 1 110 ? 7.949 4.207 -3.805 1 87.69 110 PRO A C 1
ATOM 837 O O . PRO A 1 110 ? 7.34 3.178 -4.109 1 87.69 110 PRO A O 1
ATOM 840 N N . ALA A 1 111 ? 7.375 5.254 -3.262 1 84.25 111 ALA A N 1
ATOM 841 C CA . ALA A 1 111 ? 5.969 5.199 -2.875 1 84.25 111 ALA A CA 1
ATOM 842 C C . ALA A 1 111 ? 5.062 5.242 -4.102 1 84.25 111 ALA A C 1
ATOM 844 O O . ALA A 1 111 ? 3.9 4.828 -4.039 1 84.25 111 ALA A O 1
ATOM 845 N N . VAL A 1 112 ? 5.602 5.73 -5.242 1 84 112 VAL A N 1
ATOM 846 C CA . VAL A 1 112 ? 4.777 5.895 -6.438 1 84 112 VAL A CA 1
ATOM 847 C C . VAL A 1 112 ? 5.062 4.766 -7.422 1 84 112 VAL A C 1
ATOM 849 O O . VAL A 1 112 ? 4.312 4.566 -8.383 1 84 112 VAL A O 1
ATOM 852 N N . VAL A 1 113 ? 6.148 4.059 -7.184 1 91 113 VAL A N 1
ATOM 853 C CA . VAL A 1 113 ? 6.496 2.93 -8.039 1 91 113 VAL A CA 1
ATOM 854 C C . VAL A 1 113 ? 5.535 1.769 -7.785 1 91 113 VAL A C 1
ATOM 856 O O . VAL A 1 113 ? 5.352 1.353 -6.637 1 91 113 VAL A O 1
ATOM 859 N N . PRO A 1 114 ? 4.93 1.22 -8.844 1 93.19 114 PRO A N 1
ATOM 860 C CA . PRO A 1 114 ? 4.082 0.04 -8.656 1 93.19 114 PRO A CA 1
ATOM 861 C C . PRO A 1 114 ? 4.828 -1.126 -8.008 1 93.19 114 PRO A C 1
ATOM 863 O O . PRO A 1 114 ? 5.973 -1.41 -8.375 1 93.19 114 PRO A O 1
ATOM 866 N N . GLY A 1 115 ? 4.195 -1.694 -7.102 1 93.38 115 GLY A N 1
ATOM 867 C CA . GLY A 1 115 ? 4.812 -2.748 -6.309 1 93.38 115 GLY A CA 1
ATOM 868 C C . GLY A 1 115 ? 5.344 -3.893 -7.152 1 93.38 115 GLY A C 1
ATOM 869 O O . GLY A 1 115 ? 6.457 -4.371 -6.926 1 93.38 115 GLY A O 1
ATOM 870 N N . LEU A 1 116 ? 4.559 -4.312 -8.086 1 95.25 116 LEU A N 1
ATOM 871 C CA . LEU A 1 116 ? 4.953 -5.422 -8.945 1 95.25 116 LEU A CA 1
ATOM 872 C C . LEU A 1 116 ? 6.195 -5.066 -9.758 1 95.25 116 LEU A C 1
ATOM 874 O O . LEU A 1 116 ? 7.105 -5.887 -9.906 1 95.25 116 LEU A O 1
ATOM 878 N N . ILE A 1 117 ? 6.234 -3.871 -10.234 1 94.81 117 ILE A N 1
ATOM 879 C CA . ILE A 1 117 ? 7.363 -3.41 -11.031 1 94.81 117 ILE A CA 1
ATOM 880 C C . ILE A 1 117 ? 8.609 -3.301 -10.148 1 94.81 117 ILE A C 1
ATOM 882 O O . ILE A 1 117 ? 9.711 -3.666 -10.57 1 94.81 117 ILE A O 1
ATOM 886 N N . ASN A 1 118 ? 8.383 -2.816 -8.961 1 94.5 118 ASN A N 1
ATOM 887 C CA . ASN A 1 118 ? 9.5 -2.779 -8.016 1 94.5 118 ASN A CA 1
ATOM 888 C C . ASN A 1 118 ? 10.039 -4.176 -7.73 1 94.5 118 ASN A C 1
ATOM 890 O O . ASN A 1 118 ? 11.258 -4.379 -7.707 1 94.5 118 ASN A O 1
ATOM 894 N N . ALA A 1 119 ? 9.164 -5.094 -7.535 1 95.88 119 ALA A N 1
ATOM 895 C CA . ALA A 1 119 ? 9.562 -6.465 -7.238 1 95.88 119 ALA A CA 1
ATOM 896 C C . ALA A 1 119 ? 10.344 -7.07 -8.398 1 95.88 119 ALA A C 1
ATOM 898 O O . ALA A 1 119 ? 11.398 -7.676 -8.195 1 95.88 119 ALA A O 1
ATOM 899 N N . ILE A 1 120 ? 9.859 -6.879 -9.602 1 94.81 120 ILE A N 1
ATOM 900 C CA . ILE A 1 120 ? 10.492 -7.418 -10.805 1 94.81 120 ILE A CA 1
ATOM 901 C C . ILE A 1 120 ? 11.859 -6.762 -11.008 1 94.81 120 ILE A C 1
ATOM 903 O O . ILE A 1 120 ? 12.852 -7.445 -11.281 1 94.81 120 ILE A O 1
ATOM 907 N N . SER A 1 121 ? 11.898 -5.453 -10.867 1 95.44 121 SER A N 1
ATOM 908 C CA . SER A 1 121 ? 13.156 -4.73 -11.031 1 95.44 121 SER A CA 1
ATOM 909 C C . SER A 1 121 ? 14.195 -5.188 -10.016 1 95.44 121 SER A C 1
ATOM 911 O O . SER A 1 121 ? 15.375 -5.348 -10.352 1 95.44 121 SER A O 1
ATOM 913 N N . MET A 1 122 ? 13.797 -5.418 -8.82 1 95.31 122 MET A N 1
ATOM 914 C CA . MET A 1 122 ? 14.703 -5.879 -7.777 1 95.31 122 MET A CA 1
ATOM 915 C C . MET A 1 122 ? 15.195 -7.293 -8.07 1 95.31 122 MET A C 1
ATOM 917 O O . MET A 1 122 ? 16.359 -7.621 -7.809 1 95.31 122 MET A O 1
ATOM 921 N N . ARG A 1 123 ? 14.281 -8.109 -8.602 1 95.38 123 ARG A N 1
ATOM 922 C CA . ARG A 1 123 ? 14.664 -9.469 -8.969 1 95.38 123 ARG A CA 1
ATOM 923 C C . ARG A 1 123 ? 15.758 -9.461 -10.031 1 95.38 123 ARG A C 1
ATOM 925 O O . ARG A 1 123 ? 16.734 -10.211 -9.938 1 95.38 123 ARG A O 1
ATOM 932 N N . ILE A 1 124 ? 15.594 -8.609 -11.023 1 93.44 124 ILE A N 1
ATOM 933 C CA . ILE A 1 124 ? 16.594 -8.469 -12.078 1 93.44 124 ILE A CA 1
ATOM 934 C C . ILE A 1 124 ? 17.906 -7.984 -11.469 1 93.44 124 ILE A C 1
ATOM 936 O O . ILE A 1 124 ? 18.984 -8.523 -11.781 1 93.44 124 ILE A O 1
ATOM 940 N N . PHE A 1 125 ? 17.859 -7.082 -10.57 1 94 125 PHE A N 1
ATOM 941 C CA . PHE A 1 125 ? 19.047 -6.465 -9.961 1 94 125 PHE A CA 1
ATOM 942 C C . PHE A 1 125 ? 19.828 -7.488 -9.141 1 94 125 PHE A C 1
ATOM 944 O O . PHE A 1 125 ? 21.031 -7.641 -9.328 1 94 125 PHE A O 1
ATOM 951 N N . ILE A 1 126 ? 19.125 -8.164 -8.273 1 94.31 126 ILE A N 1
ATOM 952 C CA . ILE A 1 126 ? 19.844 -9.07 -7.387 1 94.31 126 ILE A CA 1
ATOM 953 C C . ILE A 1 126 ? 20.453 -10.211 -8.203 1 94.31 126 ILE A C 1
ATOM 955 O O . ILE A 1 126 ? 21.547 -10.703 -7.867 1 94.31 126 ILE A O 1
ATOM 959 N N . ARG A 1 127 ? 19.75 -10.617 -9.195 1 92.5 127 ARG A N 1
ATOM 960 C CA . ARG A 1 127 ? 20.312 -11.633 -10.078 1 92.5 127 ARG A CA 1
ATOM 961 C C . ARG A 1 127 ? 21.594 -11.125 -10.742 1 92.5 127 ARG A C 1
ATOM 963 O O . ARG A 1 127 ? 22.578 -11.859 -10.836 1 92.5 127 ARG A O 1
ATOM 970 N N . MET A 1 128 ? 21.609 -9.953 -11.164 1 89.62 128 MET A N 1
ATOM 971 C CA . MET A 1 128 ? 22.75 -9.359 -11.859 1 89.62 128 MET A CA 1
ATOM 972 C C . MET A 1 128 ? 23.953 -9.258 -10.938 1 89.62 128 MET A C 1
ATOM 974 O O . MET A 1 128 ? 25.094 -9.406 -11.375 1 89.62 128 MET A O 1
ATOM 978 N N . VAL A 1 129 ? 23.719 -9 -9.695 1 91.75 129 VAL A N 1
ATOM 979 C CA . VAL A 1 129 ? 24.844 -8.805 -8.781 1 91.75 129 VAL A CA 1
ATOM 980 C C . VAL A 1 129 ? 25.078 -10.078 -7.969 1 91.75 129 VAL A C 1
ATOM 982 O O . VAL A 1 129 ? 25.781 -10.055 -6.957 1 91.75 129 VAL A O 1
ATOM 985 N N . ASP A 1 130 ? 24.359 -11.188 -8.211 1 94.88 130 ASP A N 1
ATOM 986 C CA . ASP A 1 130 ? 24.531 -12.531 -7.668 1 94.88 130 ASP A CA 1
ATOM 987 C C . ASP A 1 130 ? 24.125 -12.594 -6.199 1 94.88 130 ASP A C 1
ATOM 989 O O . ASP A 1 130 ? 24.797 -13.25 -5.395 1 94.88 130 ASP A O 1
ATOM 993 N N . ILE A 1 131 ? 23.203 -11.797 -5.887 1 95.19 131 ILE A N 1
ATOM 994 C CA . ILE A 1 131 ? 22.562 -11.93 -4.586 1 95.19 131 ILE A CA 1
ATOM 995 C C . ILE A 1 131 ? 21.422 -12.945 -4.68 1 95.19 131 ILE A C 1
ATOM 997 O O . ILE A 1 131 ? 20.547 -12.828 -5.547 1 95.19 131 ILE A O 1
ATOM 1001 N N . PRO A 1 132 ? 21.484 -13.977 -3.852 1 96.94 132 PRO A N 1
ATOM 1002 C CA . PRO A 1 132 ? 20.406 -14.961 -3.916 1 96.94 132 PRO A CA 1
ATOM 1003 C C . PRO A 1 132 ? 19.078 -14.406 -3.402 1 96.94 132 PRO A C 1
ATOM 1005 O O . PRO A 1 132 ? 19.062 -13.477 -2.592 1 96.94 132 PRO A O 1
ATOM 1008 N N . THR A 1 133 ? 18.016 -14.938 -3.945 1 97.5 133 THR A N 1
ATOM 1009 C CA . THR A 1 133 ? 16.719 -14.688 -3.336 1 97.5 133 THR A CA 1
ATOM 1010 C C . THR A 1 133 ? 16.703 -15.133 -1.878 1 97.5 133 THR A C 1
ATOM 1012 O O . THR A 1 133 ? 17.547 -15.945 -1.466 1 97.5 133 THR A O 1
ATOM 1015 N N . GLY A 1 134 ? 15.844 -14.547 -1.093 1 98.19 134 GLY A N 1
ATOM 1016 C CA . GLY A 1 134 ? 15.766 -14.914 0.312 1 98.19 134 GLY A CA 1
ATOM 1017 C C . GLY A 1 134 ? 15.68 -13.711 1.239 1 98.19 134 GLY A C 1
ATOM 1018 O O . GLY A 1 134 ? 15.234 -12.641 0.833 1 98.19 134 GLY A O 1
ATOM 1019 N N . THR A 1 135 ? 16.094 -13.922 2.422 1 98.38 135 THR A N 1
ATOM 1020 C CA . THR A 1 135 ? 15.875 -13 3.533 1 98.38 135 THR A CA 1
ATOM 1021 C C . THR A 1 135 ? 16.469 -11.625 3.225 1 98.38 135 THR A C 1
ATOM 1023 O O . THR A 1 135 ? 15.781 -10.609 3.357 1 98.38 135 THR A O 1
ATOM 1026 N N . PHE A 1 136 ? 17.641 -11.617 2.744 1 97.75 136 PHE A N 1
ATOM 1027 C CA . PHE A 1 136 ? 18.312 -10.344 2.494 1 97.75 136 PHE A CA 1
ATOM 1028 C C . PHE A 1 136 ? 17.625 -9.578 1.374 1 97.75 136 PHE A C 1
ATOM 1030 O O . PHE A 1 136 ? 17.422 -8.367 1.478 1 97.75 136 PHE A O 1
ATOM 1037 N N . ALA A 1 137 ? 17.266 -10.266 0.299 1 97.38 137 ALA A N 1
ATOM 1038 C CA . ALA A 1 137 ? 16.594 -9.641 -0.833 1 97.38 137 ALA A CA 1
ATOM 1039 C C . ALA A 1 137 ? 15.258 -9.039 -0.408 1 97.38 137 ALA A C 1
ATOM 1041 O O . ALA A 1 137 ? 14.898 -7.938 -0.831 1 97.38 137 ALA A O 1
ATOM 1042 N N . ILE A 1 138 ? 14.547 -9.773 0.451 1 98.31 138 ILE A N 1
ATOM 1043 C CA . ILE A 1 138 ? 13.266 -9.297 0.95 1 98.31 138 ILE A CA 1
ATOM 1044 C C . ILE A 1 138 ? 13.469 -8.023 1.773 1 98.31 138 ILE A C 1
ATOM 1046 O O . ILE A 1 138 ? 12.805 -7.012 1.542 1 98.31 138 ILE A O 1
ATOM 1050 N N . ILE A 1 139 ? 14.422 -8.07 2.67 1 98 139 ILE A N 1
ATOM 1051 C CA . ILE A 1 139 ? 14.68 -6.941 3.559 1 98 139 ILE A CA 1
ATOM 1052 C C . ILE A 1 139 ? 15.094 -5.723 2.74 1 98 139 ILE A C 1
ATOM 1054 O O . ILE A 1 139 ? 14.625 -4.609 2.994 1 98 139 ILE A O 1
ATOM 1058 N N . LEU A 1 140 ? 15.883 -5.93 1.796 1 95.38 140 LEU A N 1
ATOM 1059 C CA . LEU A 1 140 ? 16.344 -4.848 0.932 1 95.38 140 LEU A CA 1
ATOM 1060 C C . LEU A 1 140 ? 15.172 -4.184 0.22 1 95.38 140 LEU A C 1
ATOM 1062 O O . LEU A 1 140 ? 15.055 -2.955 0.221 1 95.38 140 LEU A O 1
ATOM 1066 N N . SER A 1 141 ? 14.336 -4.953 -0.363 1 96.31 141 SER A N 1
ATOM 1067 C CA . SER A 1 141 ? 13.203 -4.434 -1.116 1 96.31 141 SER A CA 1
ATOM 1068 C C . SER A 1 141 ? 12.18 -3.771 -0.195 1 96.31 141 SER A C 1
ATOM 1070 O O . SER A 1 141 ? 11.672 -2.689 -0.499 1 96.31 141 SER A O 1
ATOM 1072 N N . HIS A 1 142 ? 11.906 -4.426 0.964 1 97.44 142 HIS A N 1
ATOM 1073 C CA . HIS A 1 142 ? 10.977 -3.857 1.935 1 97.44 142 HIS A CA 1
ATOM 1074 C C . HIS A 1 142 ? 11.484 -2.527 2.477 1 97.44 142 HIS A C 1
ATOM 1076 O O . HIS A 1 142 ? 10.711 -1.592 2.678 1 97.44 142 HIS A O 1
ATOM 1082 N N . THR A 1 143 ? 12.75 -2.441 2.678 1 95.81 143 THR A N 1
ATOM 1083 C CA . THR A 1 143 ? 13.344 -1.232 3.23 1 95.81 143 THR A CA 1
ATOM 1084 C C . THR A 1 143 ? 13.18 -0.058 2.27 1 95.81 143 THR A C 1
ATOM 1086 O O . THR A 1 143 ? 12.742 1.021 2.67 1 95.81 143 THR A O 1
ATOM 1089 N N . VAL A 1 144 ? 13.469 -0.295 1.064 1 92.31 144 VAL A N 1
ATOM 1090 C CA . VAL A 1 144 ? 13.367 0.754 0.054 1 92.31 144 VAL A CA 1
ATOM 1091 C C . VAL A 1 144 ? 11.938 1.274 -0.013 1 92.31 144 VAL A C 1
ATOM 1093 O O . VAL A 1 144 ? 11.711 2.484 -0.093 1 92.31 144 VAL A O 1
ATOM 1096 N N . HIS A 1 145 ? 11.062 0.377 0.076 1 92.44 145 HIS A N 1
ATOM 1097 C CA . HIS A 1 145 ? 9.648 0.729 -0.01 1 92.44 145 HIS A CA 1
ATOM 1098 C C . HIS A 1 145 ? 9.203 1.508 1.222 1 92.44 145 HIS A C 1
ATOM 1100 O O . HIS A 1 145 ? 8.336 2.381 1.127 1 92.44 145 HIS A O 1
ATOM 1106 N N . ALA A 1 146 ? 9.773 1.284 2.342 1 94.75 146 ALA A N 1
ATOM 1107 C CA . ALA A 1 146 ? 9.297 1.83 3.611 1 94.75 146 ALA A CA 1
ATOM 1108 C C . ALA A 1 146 ? 9.938 3.189 3.895 1 94.75 146 ALA A C 1
ATOM 1110 O O . ALA A 1 146 ? 9.414 3.975 4.688 1 94.75 146 ALA A O 1
ATOM 1111 N N . VAL A 1 147 ? 10.977 3.559 3.262 1 93.44 147 VAL A N 1
ATOM 1112 C CA . VAL A 1 147 ? 11.781 4.738 3.559 1 93.44 147 VAL A CA 1
ATOM 1113 C C . VAL A 1 147 ? 10.938 5.996 3.391 1 93.44 147 VAL A C 1
ATOM 1115 O O . VAL A 1 147 ? 10.945 6.879 4.254 1 93.44 147 VAL A O 1
ATOM 1118 N N . PRO A 1 148 ? 10.141 6.109 2.297 1 91.06 148 PRO A N 1
ATOM 1119 C CA . PRO A 1 148 ? 9.375 7.344 2.113 1 91.06 148 PRO A CA 1
ATOM 1120 C C . PRO A 1 148 ? 8.453 7.645 3.293 1 91.06 148 PRO A C 1
ATOM 1122 O O . PRO A 1 148 ? 8.258 8.805 3.652 1 91.06 148 PRO A O 1
ATOM 1125 N N . PHE A 1 149 ? 7.973 6.641 3.912 1 90.12 149 PHE A N 1
ATOM 1126 C CA . PHE A 1 149 ? 7.031 6.84 5.008 1 90.12 149 PHE A CA 1
ATOM 1127 C C . PHE A 1 149 ? 7.738 7.41 6.23 1 90.12 149 PHE A C 1
ATOM 1129 O O . PHE A 1 149 ? 7.211 8.312 6.895 1 90.12 149 PHE A O 1
ATOM 1136 N N . VAL A 1 150 ? 8.875 6.957 6.457 1 93.31 150 VAL A N 1
ATOM 1137 C CA . VAL A 1 150 ? 9.656 7.492 7.566 1 93.31 150 VAL A CA 1
ATOM 1138 C C . VAL A 1 150 ? 10.078 8.93 7.258 1 93.31 150 VAL A C 1
ATOM 1140 O O . VAL A 1 150 ? 9.984 9.805 8.117 1 93.31 150 VAL A O 1
ATOM 1143 N N . VAL A 1 151 ? 10.477 9.156 6.043 1 92.31 151 VAL A N 1
ATOM 1144 C CA . VAL A 1 151 ? 10.922 10.484 5.633 1 92.31 151 VAL A CA 1
ATOM 1145 C C . VAL A 1 151 ? 9.797 11.492 5.828 1 92.31 151 VAL A C 1
ATOM 1147 O O . VAL A 1 151 ? 10 12.547 6.426 1 92.31 151 VAL A O 1
ATOM 1150 N N . ILE A 1 152 ? 8.656 11.125 5.379 1 88 152 ILE A N 1
ATOM 1151 C CA . ILE A 1 152 ? 7.52 12.039 5.43 1 88 152 ILE A CA 1
ATOM 1152 C C . ILE A 1 152 ? 7.152 12.312 6.887 1 88 152 ILE A C 1
ATOM 1154 O O . ILE A 1 152 ? 6.961 13.469 7.273 1 88 152 ILE A O 1
ATOM 1158 N N . MET A 1 153 ? 7.09 11.328 7.691 1 89.19 153 MET A N 1
ATOM 1159 C CA . MET A 1 153 ? 6.691 11.484 9.086 1 89.19 153 MET A CA 1
ATOM 1160 C C . MET A 1 153 ? 7.703 12.336 9.852 1 89.19 153 MET A C 1
ATOM 1162 O O . MET A 1 153 ? 7.324 13.234 10.602 1 89.19 153 MET A O 1
ATOM 1166 N N . VAL A 1 154 ? 8.93 12.086 9.617 1 91.25 154 VAL A N 1
ATOM 1167 C CA . VAL A 1 154 ? 9.984 12.789 10.336 1 91.25 154 VAL A CA 1
ATOM 1168 C C . VAL A 1 154 ? 10.07 14.234 9.844 1 91.25 154 VAL A C 1
ATOM 1170 O O . VAL A 1 154 ? 10.211 15.164 10.648 1 91.25 154 VAL A O 1
ATOM 1173 N N . LEU A 1 155 ? 9.977 14.414 8.594 1 90.94 155 LEU A N 1
ATOM 1174 C CA . LEU A 1 155 ? 10.039 15.758 8.039 1 90.94 155 LEU A CA 1
ATOM 1175 C C . LEU A 1 155 ? 8.891 16.609 8.555 1 90.94 155 LEU A C 1
ATOM 1177 O O . LEU A 1 155 ? 9.078 17.781 8.875 1 90.94 155 LEU A O 1
ATOM 1181 N N . THR A 1 156 ? 7.738 16.016 8.609 1 85.06 156 THR A N 1
ATOM 1182 C CA . THR A 1 156 ? 6.574 16.719 9.117 1 85.06 156 THR A CA 1
ATOM 1183 C C . THR A 1 156 ? 6.809 17.188 10.555 1 85.06 156 THR A C 1
ATOM 1185 O O . THR A 1 156 ? 6.496 18.328 10.906 1 85.06 156 THR A O 1
ATOM 1188 N N . ARG A 1 157 ? 7.359 16.344 11.336 1 88.12 157 ARG A N 1
ATOM 1189 C CA . ARG A 1 157 ? 7.625 16.688 12.734 1 88.12 157 ARG A CA 1
ATOM 1190 C C . ARG A 1 157 ? 8.766 17.688 12.844 1 88.12 157 ARG A C 1
ATOM 1192 O O . ARG A 1 157 ? 8.719 18.594 13.68 1 88.12 157 ARG A O 1
ATOM 1199 N N . LEU A 1 158 ? 9.766 17.594 12.07 1 88.69 158 LEU A N 1
ATOM 1200 C CA . LEU A 1 158 ? 10.914 18.5 12.094 1 88.69 158 LEU A CA 1
ATOM 1201 C C . LEU A 1 158 ? 10.5 19.922 11.719 1 88.69 158 LEU A C 1
ATOM 1203 O O . LEU A 1 158 ? 11.039 20.891 12.258 1 88.69 158 LEU A O 1
ATOM 1207 N N . ARG A 1 159 ? 9.602 19.969 10.828 1 85.75 159 ARG A N 1
ATOM 1208 C CA . ARG A 1 159 ? 9.141 21.281 10.367 1 85.75 159 ARG A CA 1
ATOM 1209 C C . ARG A 1 159 ? 8.438 22.031 11.492 1 85.75 159 ARG A C 1
ATOM 1211 O O . ARG A 1 159 ? 8.398 23.266 11.484 1 85.75 159 ARG A O 1
ATOM 1218 N N . SER A 1 160 ? 7.945 21.328 12.438 1 86.12 160 SER A N 1
ATOM 1219 C CA . SER A 1 160 ? 7.25 21.953 13.547 1 86.12 160 SER A CA 1
ATOM 1220 C C . SER A 1 160 ? 8.203 22.234 14.711 1 86.12 160 SER A C 1
ATOM 1222 O O . SER A 1 160 ? 7.805 22.812 15.727 1 86.12 160 SER A O 1
ATOM 1224 N N . MET A 1 161 ? 9.461 21.875 14.562 1 86.5 161 MET A N 1
ATOM 1225 C CA . MET A 1 161 ? 10.422 22.031 15.648 1 86.5 16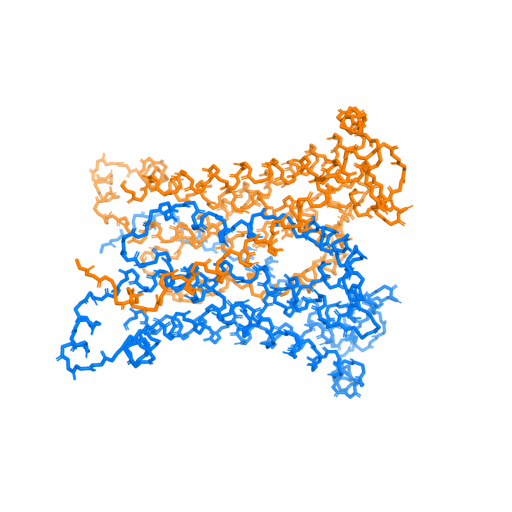1 MET A CA 1
ATOM 1226 C C . MET A 1 161 ? 10.898 23.484 15.75 1 86.5 161 MET A C 1
ATOM 1228 O O . MET A 1 161 ? 11.352 24.062 14.758 1 86.5 161 MET A O 1
ATOM 1232 N N . PRO A 1 162 ? 10.781 24.016 16.953 1 85.56 162 PRO A N 1
AT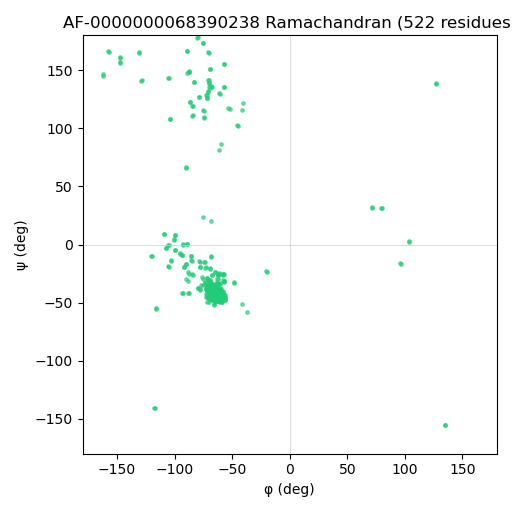OM 1233 C CA . PRO A 1 162 ? 11.344 25.359 17.125 1 85.56 162 PRO A CA 1
ATOM 1234 C C . PRO A 1 162 ? 12.844 25.406 16.875 1 85.56 162 PRO A C 1
ATOM 1236 O O . PRO A 1 162 ? 13.586 24.578 17.375 1 85.56 162 PRO A O 1
ATOM 1239 N N . ALA A 1 163 ? 13.258 26.297 16.109 1 74.5 163 ALA A N 1
ATOM 1240 C CA . ALA A 1 163 ? 14.656 26.453 15.719 1 74.5 163 ALA A CA 1
ATOM 1241 C C . ALA A 1 163 ? 15.539 26.672 16.938 1 74.5 163 ALA A C 1
ATOM 1243 O O . ALA A 1 163 ? 16.719 26.312 16.938 1 74.5 163 ALA A O 1
ATOM 1244 N N . ASN A 1 164 ? 14.969 27.156 17.906 1 82.75 164 ASN A N 1
ATOM 1245 C CA . ASN A 1 164 ? 15.734 27.594 19.062 1 82.75 164 ASN A CA 1
ATOM 1246 C C . ASN A 1 164 ? 16.156 26.422 19.938 1 82.75 164 ASN A C 1
ATOM 1248 O O . ASN A 1 164 ? 17.062 26.531 20.75 1 82.75 164 ASN A O 1
ATOM 1252 N N . LEU A 1 165 ? 15.523 25.297 19.703 1 83.69 165 LEU A N 1
ATOM 1253 C CA . LEU A 1 165 ? 15.82 24.156 20.578 1 83.69 165 LEU A CA 1
ATOM 1254 C C . LEU A 1 165 ? 17.234 23.641 20.328 1 83.69 165 LEU A C 1
ATOM 1256 O O . LEU A 1 165 ? 18 23.406 21.281 1 83.69 165 LEU A O 1
ATOM 1260 N N . VAL A 1 166 ? 17.609 23.562 19.172 1 80.12 166 VAL A N 1
ATOM 1261 C CA . VAL A 1 166 ? 18.922 23.047 18.828 1 80.12 166 VAL A CA 1
ATOM 1262 C C . VAL A 1 166 ? 19.984 24.125 19.109 1 80.12 166 VAL A C 1
ATOM 1264 O O . VAL A 1 166 ? 21.078 23.812 19.594 1 80.12 166 VAL A O 1
ATOM 1267 N N . ASP A 1 167 ? 19.625 25.297 18.906 1 82.44 167 ASP A N 1
ATOM 1268 C CA . ASP A 1 167 ? 20.516 26.406 19.203 1 82.44 167 ASP A CA 1
ATOM 1269 C C . ASP A 1 167 ? 20.844 26.5 20.688 1 82.44 167 ASP A C 1
ATOM 1271 O O . ASP A 1 167 ? 21.984 26.75 21.062 1 82.44 167 ASP A O 1
ATOM 1275 N N . ALA A 1 168 ? 19.844 26.266 21.375 1 85.88 168 ALA A N 1
ATOM 1276 C CA . ALA A 1 168 ? 20.031 26.312 22.828 1 85.88 168 ALA A CA 1
ATOM 1277 C C . ALA A 1 168 ? 20.984 25.219 23.297 1 85.88 168 ALA A C 1
ATOM 1279 O O . ALA A 1 168 ? 21.844 25.453 24.156 1 85.88 168 ALA A O 1
ATOM 1280 N N . ALA A 1 169 ? 20.875 24.109 22.719 1 85.62 169 ALA A N 1
ATOM 1281 C CA . ALA A 1 169 ? 21.766 23 23.078 1 85.62 169 ALA A CA 1
ATOM 1282 C C . ALA A 1 169 ? 23.203 23.312 22.656 1 85.62 169 ALA A C 1
ATOM 1284 O O . ALA A 1 169 ? 24.156 23.016 23.406 1 85.62 169 ALA A O 1
ATOM 1285 N N . ARG A 1 170 ? 23.312 23.938 21.609 1 82.88 170 ARG A N 1
ATOM 1286 C CA . ARG A 1 170 ? 24.641 24.297 21.109 1 82.88 170 ARG A CA 1
ATOM 1287 C C . ARG A 1 170 ? 25.266 25.391 21.984 1 82.88 170 ARG A C 1
ATOM 1289 O O . ARG A 1 170 ? 26.469 25.391 22.234 1 82.88 170 ARG A O 1
ATOM 1296 N N . ASP A 1 171 ? 24.438 26.203 22.328 1 87.19 171 ASP A N 1
ATOM 1297 C CA . ASP A 1 171 ? 24.891 27.266 23.219 1 87.19 171 ASP A CA 1
ATOM 1298 C C . ASP A 1 171 ? 25.391 26.703 24.547 1 87.19 171 ASP A C 1
ATOM 1300 O O . ASP A 1 171 ? 26.297 27.266 25.172 1 87.19 171 ASP A O 1
ATOM 1304 N N . LEU A 1 172 ? 24.875 25.578 24.875 1 89.81 172 LEU A N 1
ATOM 1305 C CA . LEU A 1 172 ? 25.266 24.922 26.125 1 89.81 172 LEU A CA 1
ATOM 1306 C C . LEU A 1 172 ? 26.469 24.016 25.906 1 89.81 172 LEU A C 1
ATOM 1308 O O . LEU A 1 172 ? 26.906 23.328 26.828 1 89.81 172 LEU A O 1
ATOM 1312 N N . GLY A 1 173 ? 26.953 23.984 24.672 1 86.88 173 GLY A N 1
ATOM 1313 C CA . GLY A 1 173 ? 28.188 23.266 24.406 1 86.88 173 GLY A CA 1
ATOM 1314 C C . GLY A 1 173 ? 27.984 21.922 23.734 1 86.88 173 GLY A C 1
ATOM 1315 O O . GLY A 1 173 ? 28.938 21.172 23.516 1 86.88 173 GLY A O 1
ATOM 1316 N N . ALA A 1 174 ? 26.781 21.656 23.469 1 86.06 174 ALA A N 1
ATOM 1317 C CA . ALA A 1 174 ? 26.531 20.359 22.844 1 86.06 174 ALA A CA 1
ATOM 1318 C C . ALA A 1 174 ? 27.062 20.312 21.406 1 86.06 174 ALA A C 1
ATOM 1320 O O . ALA A 1 174 ? 26.938 21.297 20.672 1 86.06 174 ALA A O 1
ATOM 1321 N N . ASP A 1 175 ? 27.734 19.188 21.141 1 84.81 175 ASP A N 1
ATOM 1322 C CA . ASP A 1 175 ? 28.125 19.031 19.734 1 84.81 175 ASP A CA 1
ATOM 1323 C C . ASP A 1 175 ? 26.953 18.531 18.891 1 84.81 175 ASP A C 1
ATOM 1325 O O . ASP A 1 175 ? 25.844 18.344 19.406 1 84.81 175 ASP A O 1
ATOM 1329 N N . ALA A 1 176 ? 27.172 18.375 17.609 1 79.44 176 ALA A N 1
ATOM 1330 C CA . ALA A 1 176 ? 26.094 18.078 16.672 1 79.44 176 ALA A CA 1
ATOM 1331 C C . ALA A 1 176 ? 25.469 16.719 16.984 1 79.44 176 ALA A C 1
ATOM 1333 O O . ALA A 1 176 ? 24.25 16.547 16.875 1 79.44 176 ALA A O 1
ATOM 1334 N N . PHE A 1 177 ? 26.297 15.812 17.344 1 82.19 177 PHE A N 1
ATOM 1335 C CA . PHE A 1 177 ? 25.797 14.469 17.625 1 82.19 177 PHE A CA 1
ATOM 1336 C C . PHE A 1 177 ? 24.969 14.461 18.906 1 82.19 177 PHE A C 1
ATOM 1338 O O . PHE A 1 177 ? 23.906 13.852 18.953 1 82.19 177 PHE A O 1
ATOM 1345 N N . VAL A 1 178 ? 25.469 15.125 19.875 1 85.31 178 VAL A N 1
ATOM 1346 C CA . VAL A 1 178 ? 24.766 15.195 21.156 1 85.31 178 VAL A CA 1
ATOM 1347 C C . VAL A 1 178 ? 23.438 15.938 20.984 1 85.31 178 VAL A C 1
ATOM 1349 O O . VAL A 1 178 ? 22.406 15.523 21.5 1 85.31 178 VAL A O 1
ATOM 1352 N N . ALA A 1 179 ? 23.453 17.047 20.25 1 85.62 179 ALA A N 1
ATOM 1353 C CA . ALA A 1 179 ? 22.234 17.797 19.984 1 85.62 179 ALA A CA 1
ATOM 1354 C C . ALA A 1 179 ? 21.219 16.953 19.234 1 85.62 179 ALA A C 1
ATOM 1356 O O . ALA A 1 179 ? 20.016 17 19.516 1 85.62 179 ALA A O 1
ATOM 1357 N N . PHE A 1 180 ? 21.734 16.141 18.328 1 85.75 180 PHE A N 1
ATOM 1358 C CA . PHE A 1 180 ? 20.859 15.266 17.547 1 85.75 180 PHE A CA 1
ATOM 1359 C C . PHE A 1 180 ? 20.219 14.211 18.438 1 85.75 180 PHE A C 1
ATOM 1361 O O . PHE A 1 180 ? 19 14.039 18.438 1 85.75 180 PHE A O 1
ATOM 1368 N N . MET A 1 181 ? 21.016 13.578 19.234 1 87.19 181 MET A N 1
ATOM 1369 C CA . MET A 1 181 ? 20.547 12.43 20.016 1 87.19 181 MET A CA 1
ATOM 1370 C C . MET A 1 181 ? 19.688 12.891 21.188 1 87.19 181 MET A C 1
ATOM 1372 O O . MET A 1 181 ? 18.734 12.203 21.578 1 87.19 181 MET A O 1
ATOM 1376 N N . ARG A 1 182 ? 19.953 14.086 21.703 1 90.56 182 ARG A N 1
ATOM 1377 C CA . ARG A 1 182 ? 19.312 14.477 22.953 1 90.56 182 ARG A CA 1
ATOM 1378 C C . ARG A 1 182 ? 18.203 15.492 22.703 1 90.56 182 ARG A C 1
ATOM 1380 O O . ARG A 1 182 ? 17.359 15.727 23.578 1 90.56 182 ARG A O 1
ATOM 1387 N N . VAL A 1 183 ? 18.219 16.125 21.578 1 89.56 183 VAL A N 1
ATOM 1388 C CA . VAL A 1 183 ? 17.203 17.141 21.328 1 89.56 183 VAL A CA 1
ATOM 1389 C C . VAL A 1 183 ? 16.328 16.719 20.141 1 89.56 183 VAL A C 1
ATOM 1391 O O . VAL A 1 183 ? 15.133 16.5 20.297 1 89.56 183 VAL A O 1
ATOM 1394 N N . THR A 1 184 ? 16.953 16.453 19.047 1 88.94 184 THR A N 1
ATOM 1395 C CA . THR A 1 184 ? 16.219 16.188 17.812 1 88.94 184 THR A CA 1
ATOM 1396 C C . THR A 1 184 ? 15.492 14.852 17.891 1 88.94 184 THR A C 1
ATOM 1398 O O . THR A 1 184 ? 14.297 14.773 17.609 1 88.94 184 THR A O 1
ATOM 1401 N N . VAL A 1 185 ? 16.203 13.82 18.297 1 89.56 185 VAL A N 1
ATOM 1402 C CA . VAL A 1 185 ? 15.633 12.477 18.312 1 89.56 185 VAL A CA 1
ATOM 1403 C C . VAL A 1 185 ? 14.445 12.422 19.266 1 89.56 185 VAL A C 1
ATOM 1405 O O . VAL A 1 185 ? 13.359 11.977 18.891 1 89.56 185 VAL A O 1
ATOM 1408 N N . PRO A 1 186 ? 14.641 12.953 20.469 1 90.69 186 PRO A N 1
ATOM 1409 C CA . PRO A 1 186 ? 13.484 12.953 21.375 1 90.69 186 PRO A CA 1
ATOM 1410 C C . PRO A 1 186 ? 12.305 13.758 20.812 1 90.69 186 PRO A C 1
ATOM 1412 O O . PRO A 1 186 ? 11.148 13.406 21.047 1 90.69 186 PRO A O 1
ATOM 1415 N N . TYR A 1 187 ? 12.594 14.789 20.109 1 89.81 187 TYR A N 1
ATOM 1416 C CA . TYR A 1 187 ? 11.531 15.625 19.547 1 89.81 187 TYR A CA 1
ATOM 1417 C C . TYR A 1 187 ? 10.773 14.883 18.453 1 89.81 187 TYR A C 1
ATOM 1419 O O . TYR A 1 187 ? 9.547 14.977 18.359 1 89.81 187 TYR A O 1
ATOM 1427 N N . ILE A 1 188 ? 11.453 14.062 17.656 1 91.12 188 ILE A N 1
ATOM 1428 C CA . ILE A 1 188 ? 10.797 13.438 16.516 1 91.12 188 ILE A CA 1
ATOM 1429 C C . ILE A 1 188 ? 10.305 12.047 16.906 1 91.12 188 ILE A C 1
ATOM 1431 O O . ILE A 1 188 ? 9.562 11.414 16.141 1 91.12 188 ILE A O 1
ATOM 1435 N N . LEU A 1 189 ? 10.633 11.547 18.062 1 90.31 189 LEU A N 1
ATOM 1436 C CA . LEU A 1 189 ? 10.414 10.164 18.469 1 90.31 189 LEU A CA 1
ATOM 1437 C C . LEU A 1 189 ? 8.938 9.797 18.359 1 90.31 189 LEU A C 1
ATOM 1439 O O . LEU A 1 189 ? 8.602 8.734 17.828 1 90.31 189 LEU A O 1
ATOM 1443 N N . PRO A 1 190 ? 8.031 10.625 18.766 1 86.38 190 PRO A N 1
ATOM 1444 C CA . PRO A 1 190 ? 6.625 10.242 18.625 1 86.38 190 PRO A CA 1
ATOM 1445 C C . PRO A 1 190 ? 6.207 10.023 17.172 1 86.38 190 PRO A C 1
ATOM 1447 O O . PRO A 1 190 ? 5.465 9.078 16.875 1 86.38 190 PRO A O 1
ATOM 1450 N N . ALA A 1 191 ? 6.66 10.906 16.328 1 84.44 191 ALA A N 1
ATOM 1451 C CA . ALA A 1 191 ? 6.375 10.742 14.906 1 84.44 191 ALA A CA 1
ATOM 1452 C C . ALA A 1 191 ? 7.102 9.531 14.344 1 84.44 191 ALA A C 1
ATOM 1454 O O . ALA A 1 191 ? 6.562 8.82 13.484 1 84.44 191 ALA A O 1
ATOM 1455 N N . LEU A 1 192 ? 8.227 9.305 14.859 1 90.5 192 LEU A N 1
ATOM 1456 C CA . LEU A 1 192 ? 9.039 8.18 14.414 1 90.5 192 LEU A CA 1
ATOM 1457 C C . LEU A 1 192 ? 8.367 6.855 14.742 1 90.5 192 LEU A C 1
ATOM 1459 O O . LEU A 1 192 ? 8.422 5.914 13.945 1 90.5 192 LEU A O 1
ATOM 1463 N N . ILE A 1 193 ? 7.734 6.809 15.867 1 89.12 193 ILE A N 1
ATOM 1464 C CA . ILE A 1 193 ? 7.043 5.59 16.281 1 89.12 193 ILE A CA 1
ATOM 1465 C C . ILE A 1 193 ? 5.922 5.281 15.281 1 89.12 193 ILE A C 1
ATOM 1467 O O . ILE A 1 193 ? 5.734 4.129 14.891 1 89.12 193 ILE A O 1
ATOM 1471 N N . GLY A 1 194 ? 5.16 6.316 14.852 1 85.5 194 GLY A N 1
ATOM 1472 C CA . GLY A 1 194 ? 4.152 6.125 13.82 1 85.5 194 GLY A CA 1
ATOM 1473 C C . GLY A 1 194 ? 4.723 5.598 12.516 1 85.5 194 GLY A C 1
ATOM 1474 O O . GLY A 1 194 ? 4.176 4.664 11.922 1 85.5 194 GLY A O 1
ATOM 1475 N N . GLY A 1 195 ? 5.816 6.172 12.125 1 88.06 195 GLY A N 1
ATOM 1476 C CA . GLY A 1 195 ? 6.492 5.703 10.922 1 88.06 195 GLY A CA 1
ATOM 1477 C C . GLY A 1 195 ? 6.988 4.277 11.031 1 88.06 195 GLY A C 1
ATOM 1478 O O . GLY A 1 195 ? 6.883 3.502 10.078 1 88.06 195 GLY A O 1
ATOM 1479 N N . MET A 1 196 ? 7.457 3.951 12.18 1 93.5 196 MET A N 1
ATOM 1480 C CA . MET A 1 196 ? 7.98 2.609 12.414 1 93.5 196 MET A CA 1
ATOM 1481 C C . MET A 1 196 ? 6.863 1.573 12.383 1 93.5 196 MET A C 1
ATOM 1483 O O . MET A 1 196 ? 7.035 0.486 11.828 1 93.5 196 MET A O 1
ATOM 1487 N N . ILE A 1 197 ? 5.781 1.888 12.938 1 91.56 197 ILE A N 1
ATOM 1488 C CA . ILE A 1 197 ? 4.648 0.966 12.953 1 91.56 197 ILE A CA 1
ATOM 1489 C C . ILE A 1 197 ? 4.148 0.743 11.523 1 91.56 197 ILE A C 1
ATOM 1491 O O . ILE A 1 197 ? 3.84 -0.386 11.141 1 91.56 197 ILE A O 1
ATOM 1495 N N . PHE A 1 198 ? 4.098 1.79 10.789 1 89.5 198 PHE A N 1
ATOM 1496 C CA . PHE A 1 198 ? 3.693 1.664 9.391 1 89.5 198 PHE A CA 1
ATOM 1497 C C . PHE A 1 198 ? 4.652 0.756 8.633 1 89.5 198 PHE A C 1
ATOM 1499 O O . PHE A 1 198 ? 4.227 -0.063 7.816 1 89.5 198 PHE A O 1
ATOM 1506 N N . CYS A 1 199 ? 5.898 0.871 8.938 1 94.75 199 CYS A N 1
ATOM 1507 C CA . CYS A 1 199 ? 6.906 0.027 8.312 1 94.75 199 CYS A CA 1
ATOM 1508 C C . CYS A 1 199 ? 6.688 -1.44 8.664 1 94.75 199 CYS A C 1
ATOM 1510 O O . CYS A 1 199 ? 6.742 -2.307 7.789 1 94.75 199 CYS A O 1
ATOM 1512 N N . VAL A 1 200 ? 6.398 -1.651 9.906 1 95.75 200 VAL A N 1
ATOM 1513 C CA . VAL A 1 200 ? 6.184 -3.02 10.359 1 95.75 200 VAL A CA 1
ATOM 1514 C C . VAL A 1 200 ? 4.961 -3.613 9.664 1 95.75 200 VAL A C 1
ATOM 1516 O O . VAL A 1 200 ? 5.016 -4.727 9.141 1 95.75 200 VAL A O 1
ATOM 1519 N N . LEU A 1 201 ? 3.922 -2.908 9.602 1 93.81 201 LEU A N 1
ATOM 1520 C CA . LEU A 1 201 ? 2.666 -3.412 9.055 1 93.81 201 LEU A CA 1
ATOM 1521 C C . LEU A 1 201 ? 2.779 -3.643 7.555 1 93.81 201 LEU A C 1
ATOM 1523 O O . LEU A 1 201 ? 2.273 -4.641 7.035 1 93.81 201 LEU A O 1
ATOM 1527 N N . THR A 1 202 ? 3.463 -2.732 6.898 1 93 202 THR A N 1
ATOM 1528 C CA . THR A 1 202 ? 3.58 -2.877 5.453 1 93 202 THR A CA 1
ATOM 1529 C C . THR A 1 202 ? 4.516 -4.031 5.098 1 93 202 THR A C 1
ATOM 1531 O O . THR A 1 202 ? 4.301 -4.727 4.105 1 93 202 THR A O 1
ATOM 1534 N N . SER A 1 203 ? 5.523 -4.211 5.902 1 97.06 203 SER A N 1
ATOM 1535 C CA . SER A 1 203 ? 6.449 -5.312 5.672 1 97.06 203 SER A CA 1
ATOM 1536 C C . SER A 1 203 ? 5.777 -6.66 5.922 1 97.06 203 SER A C 1
ATOM 1538 O O . SER A 1 203 ? 5.883 -7.574 5.102 1 97.06 203 SER A O 1
ATOM 1540 N N . ILE A 1 204 ? 5.055 -6.762 6.984 1 96.38 204 ILE A N 1
ATOM 1541 C CA . ILE A 1 204 ? 4.406 -8.016 7.344 1 96.38 204 ILE A CA 1
ATOM 1542 C C . ILE A 1 204 ? 3.404 -8.414 6.262 1 96.38 204 ILE A C 1
ATOM 1544 O O . ILE A 1 204 ? 3.238 -9.594 5.961 1 96.38 204 ILE A O 1
ATOM 1548 N N . ASP A 1 205 ? 2.869 -7.488 5.629 1 94 205 ASP A N 1
ATOM 1549 C CA . ASP A 1 205 ? 1.761 -7.711 4.707 1 94 205 ASP A CA 1
ATOM 1550 C C . ASP A 1 205 ? 2.264 -7.891 3.277 1 94 205 ASP A C 1
ATOM 1552 O O . ASP A 1 205 ? 1.495 -8.258 2.385 1 94 205 ASP A O 1
ATOM 1556 N N . ASP A 1 206 ? 3.486 -7.66 3.041 1 96.5 206 ASP A N 1
ATOM 1557 C CA . ASP A 1 206 ? 3.947 -7.555 1.66 1 96.5 206 ASP A CA 1
ATOM 1558 C C . ASP A 1 206 ? 4.027 -8.93 1.001 1 96.5 206 ASP A C 1
ATOM 1560 O O . ASP A 1 206 ? 4.93 -9.719 1.299 1 96.5 206 ASP A O 1
ATOM 1564 N N . PHE A 1 207 ? 3.164 -9.18 0.11 1 96.56 207 PHE A N 1
ATOM 1565 C CA . PHE A 1 207 ? 3.066 -10.438 -0.625 1 96.56 207 PHE A CA 1
ATOM 1566 C C . PHE A 1 207 ? 3.854 -10.367 -1.928 1 96.56 207 PHE A C 1
ATOM 1568 O O . PHE A 1 207 ? 4.621 -11.273 -2.246 1 96.56 207 PHE A O 1
ATOM 1575 N N . VAL A 1 208 ? 3.762 -9.242 -2.623 1 95.94 208 VAL A N 1
ATOM 1576 C CA . VAL A 1 208 ? 4.25 -9.148 -3.996 1 95.94 208 VAL A CA 1
ATOM 1577 C C . VAL A 1 208 ? 5.773 -9.211 -4.008 1 95.94 208 VAL A C 1
ATOM 1579 O O . VAL A 1 208 ? 6.363 -10.031 -4.715 1 95.94 208 VAL A O 1
ATOM 1582 N N . ARG A 1 209 ? 6.379 -8.477 -3.182 1 97 209 ARG A N 1
ATOM 1583 C CA . ARG A 1 209 ? 7.836 -8.445 -3.172 1 97 209 ARG A CA 1
ATOM 1584 C C . ARG A 1 209 ? 8.406 -9.758 -2.633 1 97 209 ARG A C 1
ATOM 1586 O O . ARG A 1 209 ? 9.406 -10.266 -3.15 1 97 209 ARG A O 1
ATOM 1593 N N . THR A 1 210 ? 7.719 -10.273 -1.656 1 97.56 210 THR A N 1
ATOM 1594 C CA . THR A 1 210 ? 8.188 -11.539 -1.106 1 97.56 210 THR A CA 1
ATOM 1595 C C . THR A 1 210 ? 8.008 -12.664 -2.119 1 97.56 210 THR A C 1
ATOM 1597 O O . THR A 1 210 ? 8.82 -13.594 -2.176 1 97.56 210 THR A O 1
ATOM 1600 N N . PHE A 1 211 ? 7.012 -12.594 -2.896 1 96.12 211 PHE A N 1
ATOM 1601 C CA . PHE A 1 211 ? 6.754 -13.602 -3.92 1 96.12 211 PHE A CA 1
ATOM 1602 C C . PHE A 1 211 ? 7.895 -13.656 -4.93 1 96.12 211 PHE A C 1
ATOM 1604 O O . PHE A 1 211 ? 8.312 -14.734 -5.344 1 96.12 211 PHE A O 1
ATOM 1611 N N . PHE A 1 212 ? 8.43 -12.523 -5.262 1 96.06 212 PHE A N 1
ATOM 1612 C CA . PHE A 1 212 ? 9.43 -12.453 -6.32 1 96.06 212 PHE A CA 1
ATOM 1613 C C . PHE A 1 212 ? 10.836 -12.586 -5.746 1 96.06 212 PHE A C 1
ATOM 1615 O O . PHE A 1 212 ? 11.766 -12.961 -6.457 1 96.06 212 PHE A O 1
ATOM 1622 N N . LEU A 1 213 ? 10.969 -12.336 -4.461 1 97.81 213 LEU A N 1
ATOM 1623 C CA . LEU A 1 213 ? 12.32 -12.211 -3.928 1 97.81 213 LEU A CA 1
ATOM 1624 C C . LEU A 1 213 ? 12.578 -13.258 -2.848 1 97.81 213 LEU A C 1
ATOM 1626 O O . LEU A 1 213 ? 13.711 -13.414 -2.385 1 97.81 213 LEU A O 1
ATOM 1630 N N . GLY A 1 214 ? 11.5 -13.93 -2.459 1 97.12 214 GLY A N 1
ATOM 1631 C CA . GLY A 1 214 ? 11.617 -14.875 -1.364 1 97.12 214 GLY A CA 1
ATOM 1632 C C . GLY A 1 214 ? 12.398 -16.125 -1.734 1 97.12 214 GLY A C 1
ATOM 1633 O O . GLY A 1 214 ? 12.664 -16.359 -2.912 1 97.12 214 GLY A O 1
ATOM 1634 N N . GLY A 1 215 ? 12.789 -16.875 -0.757 1 95.81 215 GLY A N 1
ATOM 1635 C CA . GLY A 1 215 ? 13.477 -18.141 -0.894 1 95.81 215 GLY A CA 1
ATOM 1636 C C . GLY A 1 215 ? 12.695 -19.312 -0.32 1 95.81 215 GLY A C 1
ATOM 1637 O O . GLY A 1 215 ? 11.477 -19.391 -0.502 1 95.81 215 GLY A O 1
ATOM 1638 N N . TYR A 1 216 ? 13.375 -20.219 0.31 1 94.56 216 TYR A N 1
ATOM 1639 C CA . TYR A 1 216 ? 12.773 -21.453 0.797 1 94.56 216 TYR A CA 1
ATOM 1640 C C . TYR A 1 216 ? 11.898 -21.203 2.02 1 94.56 216 TYR A C 1
ATOM 1642 O O . TYR A 1 216 ? 10.891 -21.875 2.229 1 94.56 216 TYR A O 1
ATOM 1650 N N . LYS A 1 217 ? 12.289 -20.234 2.822 1 96.75 217 LYS A N 1
ATOM 1651 C CA . LYS A 1 217 ? 11.523 -19.922 4.027 1 96.75 217 LYS A CA 1
ATOM 1652 C C . LYS A 1 217 ? 10.352 -18.984 3.711 1 96.75 217 LYS A C 1
ATOM 1654 O O . LYS A 1 217 ? 10.562 -17.859 3.268 1 96.75 217 LYS A O 1
ATOM 1659 N N . PRO A 1 218 ? 9.156 -19.438 3.963 1 97.81 218 PRO A N 1
ATOM 1660 C CA . PRO A 1 218 ? 8.008 -18.578 3.625 1 97.81 218 PRO A CA 1
ATOM 1661 C C . PRO A 1 218 ? 7.711 -17.547 4.703 1 97.81 218 PRO A C 1
ATOM 1663 O O . PRO A 1 218 ? 7.824 -17.828 5.895 1 97.81 218 PRO A O 1
ATOM 1666 N N . THR A 1 219 ? 7.371 -16.328 4.258 1 98.38 219 THR A N 1
ATOM 1667 C CA . THR A 1 219 ? 6.738 -15.359 5.137 1 98.38 219 THR A CA 1
ATOM 1668 C C . THR A 1 219 ? 5.27 -15.711 5.371 1 98.38 219 THR A C 1
ATOM 1670 O O . THR A 1 219 ? 4.742 -16.641 4.75 1 98.38 219 THR A O 1
ATOM 1673 N N . LEU A 1 220 ? 4.633 -15 6.242 1 97.69 220 LEU A N 1
ATOM 1674 C CA . LEU A 1 220 ? 3.244 -15.266 6.602 1 97.69 220 LEU A CA 1
ATOM 1675 C C . LEU A 1 220 ? 2.342 -15.18 5.375 1 97.69 220 LEU A C 1
ATOM 1677 O O . LEU A 1 220 ? 1.562 -16.094 5.105 1 97.69 220 LEU A O 1
ATOM 1681 N N . PRO A 1 221 ? 2.434 -14.117 4.562 1 97 221 PRO A N 1
ATOM 1682 C CA . PRO A 1 221 ? 1.572 -14.062 3.377 1 97 221 PRO A CA 1
ATOM 1683 C C . PRO A 1 221 ? 1.846 -15.195 2.391 1 97 221 PRO A C 1
ATOM 1685 O O . PRO A 1 221 ? 0.912 -15.742 1.8 1 97 221 PRO A O 1
ATOM 1688 N N . MET A 1 222 ? 3.092 -15.594 2.314 1 97.31 222 MET A N 1
ATOM 1689 C CA . MET A 1 222 ? 3.449 -16.656 1.385 1 97.31 222 MET A CA 1
ATOM 1690 C C . MET A 1 222 ? 2.93 -18 1.877 1 97.31 222 MET A C 1
ATOM 1692 O O . MET A 1 222 ? 2.516 -18.844 1.077 1 97.31 222 MET A O 1
ATOM 1696 N N . LEU A 1 223 ? 2.984 -18.219 3.211 1 97.69 223 LEU A N 1
ATOM 1697 C CA . LEU A 1 223 ? 2.441 -19.438 3.777 1 97.69 223 LEU A CA 1
ATOM 1698 C C . LEU A 1 223 ? 0.935 -19.531 3.553 1 97.69 223 LEU A C 1
ATOM 1700 O O . LEU A 1 223 ? 0.423 -20.562 3.113 1 97.69 223 LEU A O 1
ATOM 1704 N N . ILE A 1 224 ? 0.248 -18.438 3.854 1 96.88 224 ILE A N 1
ATOM 1705 C CA . ILE A 1 224 ? -1.201 -18.406 3.688 1 96.88 224 ILE A CA 1
ATOM 1706 C C . ILE A 1 224 ? -1.557 -18.609 2.217 1 96.88 224 ILE A C 1
ATOM 1708 O O . ILE A 1 224 ? -2.471 -19.375 1.894 1 96.88 224 ILE A O 1
ATOM 1712 N N . PHE A 1 225 ? -0.785 -18.016 1.365 1 96.06 225 PHE A N 1
ATOM 1713 C CA . PHE A 1 225 ? -1.002 -18.156 -0.07 1 96.06 225 PHE A CA 1
ATOM 1714 C C . PHE A 1 225 ? -0.812 -19.609 -0.502 1 96.06 225 PHE A C 1
ATOM 1716 O O . PHE A 1 225 ? -1.637 -20.156 -1.238 1 96.06 225 PHE A O 1
ATOM 1723 N N . ALA A 1 226 ? 0.252 -20.219 -0.089 1 96.25 226 ALA A N 1
ATOM 1724 C CA . ALA A 1 226 ? 0.529 -21.609 -0.422 1 96.25 226 ALA A CA 1
ATOM 1725 C C . ALA A 1 226 ? -0.599 -22.516 0.052 1 96.25 226 ALA A C 1
ATOM 1727 O O . ALA A 1 226 ? -1.011 -23.438 -0.666 1 96.25 226 ALA A O 1
ATOM 1728 N N . LYS A 1 227 ? -1.122 -22.266 1.217 1 95.44 227 LYS A N 1
ATOM 1729 C CA . LYS A 1 227 ? -2.195 -23.078 1.771 1 95.44 227 LYS A CA 1
ATOM 1730 C C . LYS A 1 227 ? -3.498 -22.875 1.007 1 95.44 227 LYS A C 1
ATOM 1732 O O . LYS A 1 227 ? -4.25 -23.812 0.777 1 95.44 227 LYS A O 1
ATOM 1737 N N . VAL A 1 228 ? -3.742 -21.688 0.6 1 94.12 228 VAL A N 1
ATOM 1738 C CA . VAL A 1 228 ? -4.945 -21.375 -0.167 1 94.12 228 VAL A CA 1
ATOM 1739 C C . VAL A 1 228 ? -4.887 -22.094 -1.521 1 94.12 228 VAL A C 1
ATOM 1741 O O . VAL A 1 228 ? -5.91 -22.562 -2.025 1 94.12 228 VAL A O 1
ATOM 1744 N N . GLN A 1 229 ? -3.703 -22.156 -2.135 1 92.38 229 GLN A N 1
ATOM 1745 C CA . GLN A 1 229 ? -3.535 -22.828 -3.416 1 92.38 229 GLN A CA 1
ATOM 1746 C C . GLN A 1 229 ? -3.889 -24.312 -3.305 1 92.38 229 GLN A C 1
ATOM 1748 O O . GLN A 1 229 ? -4.312 -24.922 -4.281 1 92.38 229 GLN A O 1
ATOM 1753 N N . GLY A 1 230 ? -3.773 -24.844 -2.078 1 91.56 230 GLY A N 1
ATOM 1754 C CA . GLY A 1 230 ? -4.133 -26.234 -1.835 1 91.56 230 GLY A CA 1
ATOM 1755 C C . GLY A 1 230 ? -5.609 -26.422 -1.54 1 91.56 230 GLY A C 1
ATOM 1756 O O . GLY A 1 230 ? -6.09 -27.547 -1.44 1 91.56 230 GLY A O 1
ATOM 1757 N N . GLY A 1 231 ? -6.32 -25.359 -1.337 1 91.06 231 GLY A N 1
ATOM 1758 C CA . GLY A 1 231 ? -7.742 -25.375 -1.033 1 91.06 231 GLY A CA 1
ATOM 1759 C C . GLY A 1 231 ? -8.094 -24.594 0.214 1 91.06 231 GLY A C 1
ATOM 1760 O O . GLY A 1 231 ? -7.406 -24.688 1.23 1 91.06 231 GLY A O 1
ATOM 1761 N N . MET A 1 232 ? -9.133 -23.922 0.068 1 90.75 232 MET A N 1
ATOM 1762 C CA . MET A 1 232 ? -9.586 -23.109 1.19 1 90.75 232 MET A CA 1
ATOM 1763 C C . MET A 1 232 ? -10.102 -24 2.326 1 90.75 232 MET A C 1
ATOM 1765 O O . MET A 1 232 ? -10.742 -25.016 2.084 1 90.75 232 MET A O 1
ATOM 1769 N N . SER A 1 233 ? -9.742 -23.609 3.6 1 94.62 233 SER A N 1
ATOM 1770 C CA . SER A 1 233 ? -10.188 -24.344 4.781 1 94.62 233 SER A CA 1
ATOM 1771 C C . SER A 1 233 ? -10.383 -23.406 5.973 1 94.62 233 SER A C 1
ATOM 1773 O O . SER A 1 233 ? -9.82 -22.312 6 1 94.62 233 SER A O 1
ATOM 1775 N N . PRO A 1 234 ? -11.109 -23.859 6.91 1 96 234 PRO A N 1
ATOM 1776 C CA . PRO A 1 234 ? -11.273 -23.062 8.125 1 96 234 PRO A CA 1
ATOM 1777 C C . PRO A 1 234 ? -9.953 -22.844 8.867 1 96 234 PRO A C 1
ATOM 1779 O O . PRO A 1 234 ? -9.781 -21.828 9.547 1 96 234 PRO A O 1
ATOM 1782 N N . GLU A 1 235 ? -9.039 -23.75 8.68 1 96.56 235 GLU A N 1
ATOM 1783 C CA . GLU A 1 235 ? -7.719 -23.594 9.281 1 96.56 235 GLU A CA 1
ATOM 1784 C C . GLU A 1 235 ? -7.027 -22.344 8.742 1 96.56 235 GLU A C 1
ATOM 1786 O O . GLU A 1 235 ? -6.43 -21.578 9.5 1 96.56 235 GLU A O 1
ATOM 1791 N N . ILE A 1 236 ? -7.152 -22.188 7.449 1 96.12 236 ILE A N 1
ATOM 1792 C CA . ILE A 1 236 ? -6.578 -21.016 6.805 1 96.12 236 ILE A CA 1
ATOM 1793 C C . ILE A 1 236 ? -7.273 -19.75 7.312 1 96.12 236 ILE A C 1
ATOM 1795 O O . ILE A 1 236 ? -6.621 -18.75 7.59 1 96.12 236 ILE A O 1
ATOM 1799 N N . ASN A 1 237 ? -8.586 -19.859 7.5 1 96.88 237 ASN A N 1
ATOM 1800 C CA . ASN A 1 237 ? -9.344 -18.734 8.039 1 96.88 237 ASN A CA 1
ATOM 1801 C C . ASN A 1 237 ? -8.922 -18.406 9.469 1 96.88 237 ASN A C 1
ATOM 1803 O O . ASN A 1 237 ? -8.883 -17.234 9.859 1 96.88 237 ASN A O 1
ATOM 1807 N N . ALA A 1 238 ? -8.641 -19.422 10.18 1 97.62 238 ALA A N 1
ATOM 1808 C CA . ALA A 1 238 ? -8.164 -19.203 11.539 1 97.62 238 ALA A CA 1
ATOM 1809 C C . ALA A 1 238 ? -6.809 -18.5 11.547 1 97.62 238 ALA A C 1
ATOM 1811 O O . ALA A 1 238 ? -6.586 -17.578 12.32 1 97.62 238 ALA A O 1
ATOM 1812 N N . MET A 1 239 ? -5.883 -18.953 10.672 1 97.5 239 MET A N 1
ATOM 1813 C CA . MET A 1 239 ? -4.59 -18.297 10.523 1 97.5 239 MET A CA 1
ATOM 1814 C C . MET A 1 239 ? -4.773 -16.812 10.172 1 97.5 239 MET A C 1
ATOM 1816 O O . MET A 1 239 ? -4.18 -15.945 10.805 1 97.5 239 MET A O 1
ATOM 1820 N N . ALA A 1 240 ? -5.637 -16.594 9.188 1 97.12 240 ALA A N 1
ATOM 1821 C CA . ALA A 1 240 ? -5.895 -15.234 8.703 1 97.12 240 ALA A CA 1
ATOM 1822 C C . ALA A 1 240 ? -6.504 -14.367 9.797 1 97.12 240 ALA A C 1
ATOM 1824 O O . ALA A 1 240 ? -6.176 -13.188 9.922 1 97.12 240 ALA A O 1
ATOM 1825 N N . THR A 1 241 ? -7.34 -14.938 10.602 1 97 241 THR A N 1
ATOM 1826 C CA . THR A 1 241 ? -7.992 -14.219 11.688 1 97 241 THR A CA 1
ATOM 1827 C C . THR A 1 241 ? -6.977 -13.797 12.742 1 97 241 THR A C 1
ATOM 1829 O O . THR A 1 241 ? -6.984 -12.648 13.195 1 97 241 THR A O 1
ATOM 1832 N N . ILE A 1 242 ? -6.133 -14.664 13.055 1 97.38 242 ILE A N 1
ATOM 1833 C CA . ILE A 1 242 ? -5.102 -14.352 14.047 1 97.38 242 ILE A CA 1
ATOM 1834 C C . ILE A 1 242 ? -4.223 -13.211 13.531 1 97.38 242 ILE A C 1
ATOM 1836 O O . ILE A 1 242 ? -3.961 -12.25 14.258 1 97.38 242 ILE A O 1
ATOM 1840 N N . VAL A 1 243 ? -3.797 -13.336 12.297 1 96.31 243 VAL A N 1
ATOM 1841 C CA . VAL A 1 243 ? -2.943 -12.32 11.695 1 96.31 243 VAL A CA 1
ATOM 1842 C C . VAL A 1 243 ? -3.686 -10.984 11.648 1 96.31 243 VAL A C 1
ATOM 1844 O O . VAL A 1 243 ? -3.115 -9.938 11.969 1 96.31 243 VAL A O 1
ATOM 1847 N N . LEU A 1 244 ? -4.957 -11.008 11.273 1 94.56 244 LEU A N 1
ATOM 1848 C CA . LEU A 1 244 ? -5.797 -9.812 11.219 1 94.56 244 LEU A CA 1
ATOM 1849 C C . LEU A 1 244 ? -5.883 -9.148 12.586 1 94.56 244 LEU A C 1
ATOM 1851 O O . LEU A 1 244 ? -5.699 -7.934 12.703 1 94.56 244 LEU A O 1
ATOM 1855 N N . ILE A 1 245 ? -6.117 -9.852 13.609 1 94.38 245 ILE A N 1
ATOM 1856 C CA . ILE A 1 245 ? -6.281 -9.32 14.961 1 94.38 245 ILE A CA 1
ATOM 1857 C C . ILE A 1 245 ? -4.965 -8.719 15.445 1 94.38 245 ILE A C 1
ATOM 1859 O O . ILE A 1 245 ? -4.945 -7.617 16 1 94.38 245 ILE A O 1
ATOM 1863 N N . VAL A 1 246 ? -3.873 -9.391 15.156 1 94.62 246 VAL A N 1
ATOM 1864 C CA . VAL A 1 246 ? -2.568 -8.922 15.609 1 94.62 246 VAL A CA 1
ATOM 1865 C C . VAL A 1 246 ? -2.199 -7.633 14.883 1 94.62 246 VAL A C 1
ATOM 1867 O O . VAL A 1 246 ? -1.788 -6.652 15.516 1 94.62 246 VAL A O 1
ATOM 1870 N N . THR A 1 247 ? -2.377 -7.629 13.602 1 92.88 247 THR A N 1
ATOM 1871 C CA . THR A 1 247 ? -2.012 -6.445 12.836 1 92.88 247 THR A CA 1
ATOM 1872 C C . THR A 1 247 ? -2.945 -5.281 13.156 1 92.88 247 THR A C 1
ATOM 1874 O O . THR A 1 247 ? -2.512 -4.129 13.219 1 92.88 247 THR A O 1
ATOM 1877 N N . ALA A 1 248 ? -4.227 -5.574 13.352 1 89.12 248 ALA A N 1
ATOM 1878 C CA . ALA A 1 248 ? -5.168 -4.539 13.758 1 89.12 248 ALA A CA 1
ATOM 1879 C C . ALA A 1 248 ? -4.785 -3.951 15.117 1 89.12 248 ALA A C 1
ATOM 1881 O O . ALA A 1 248 ? -4.852 -2.736 15.312 1 89.12 248 ALA A O 1
ATOM 1882 N N . ALA A 1 249 ? -4.387 -4.754 16.031 1 90.25 249 ALA A N 1
ATOM 1883 C CA . ALA A 1 249 ? -3.975 -4.309 17.359 1 90.25 249 ALA A CA 1
ATOM 1884 C C . ALA A 1 249 ? -2.754 -3.398 17.281 1 90.25 249 ALA A C 1
ATOM 1886 O O . ALA A 1 249 ? -2.703 -2.357 17.938 1 90.25 249 ALA A O 1
ATOM 1887 N N . ILE A 1 250 ? -1.84 -3.756 16.406 1 89.19 250 ILE A N 1
ATOM 1888 C CA . ILE A 1 250 ? -0.634 -2.957 16.203 1 89.19 250 ILE A CA 1
ATOM 1889 C C . ILE A 1 250 ? -0.998 -1.611 15.586 1 89.19 250 ILE A C 1
ATOM 1891 O O . ILE A 1 250 ? -0.531 -0.564 16.047 1 89.19 250 ILE A O 1
ATOM 1895 N N . GLY A 1 251 ? -1.827 -1.643 14.602 1 85 251 GLY A N 1
ATOM 1896 C CA . GLY A 1 251 ? -2.26 -0.419 13.945 1 85 251 GLY A CA 1
ATOM 1897 C C . GLY A 1 251 ? -3.02 0.516 14.867 1 85 251 GLY A C 1
ATOM 1898 O O . GLY A 1 251 ? -2.789 1.728 14.859 1 85 251 GLY A O 1
ATOM 1899 N N . LEU A 1 252 ? -3.904 0.011 15.688 1 80.25 252 LEU A N 1
ATOM 1900 C CA . LEU A 1 252 ? -4.699 0.807 16.609 1 80.25 252 LEU A CA 1
ATOM 1901 C C . LEU A 1 252 ? -3.82 1.396 17.719 1 80.25 252 LEU A C 1
ATOM 1903 O O . LEU A 1 252 ? -4.047 2.523 18.156 1 80.25 252 LEU A O 1
ATOM 1907 N N . TYR A 1 253 ? -2.889 0.631 18.062 1 78.62 253 TYR A N 1
ATOM 1908 C CA . TYR A 1 253 ? -1.94 1.134 19.047 1 78.62 253 TYR A CA 1
ATOM 1909 C C . TYR A 1 253 ? -1.157 2.318 18.5 1 78.62 253 TYR A C 1
ATOM 1911 O O . TYR A 1 253 ? -0.957 3.316 19.203 1 78.62 253 TYR A O 1
ATOM 1919 N N . ALA A 1 254 ? -0.745 2.24 17.297 1 77.31 254 ALA A N 1
ATOM 1920 C CA . ALA A 1 254 ? -0.009 3.318 16.641 1 77.31 254 ALA A CA 1
ATOM 1921 C C . ALA A 1 254 ? -0.86 4.582 16.547 1 77.31 254 ALA A C 1
ATOM 1923 O O . ALA A 1 254 ? -0.375 5.688 16.797 1 77.31 254 ALA A O 1
ATOM 1924 N N . GLU A 1 255 ? -2.076 4.414 16.156 1 71.12 255 GLU A N 1
ATOM 1925 C CA . GLU A 1 255 ? -2.988 5.547 16.047 1 71.12 255 GLU A CA 1
ATOM 1926 C C . GLU A 1 255 ? -3.186 6.242 17.391 1 71.12 255 GLU A C 1
ATOM 1928 O O . GLU A 1 255 ? -3.188 7.473 17.453 1 71.12 255 GLU A O 1
ATOM 1933 N N . HIS A 1 256 ? -3.342 5.48 18.391 1 71.75 256 HIS A N 1
ATOM 1934 C CA . HIS A 1 256 ? -3.557 6.016 19.734 1 71.75 256 HIS A CA 1
ATOM 1935 C C . HIS A 1 256 ? -2.336 6.793 20.219 1 71.75 256 HIS A C 1
ATOM 1937 O O . HIS A 1 256 ? -2.473 7.875 20.781 1 71.75 256 HIS A O 1
ATOM 1943 N N . PHE A 1 257 ? -1.244 6.316 19.844 1 68.31 257 PHE A N 1
ATOM 1944 C CA . PHE A 1 257 ? -0.012 6.941 20.297 1 68.31 257 PHE A CA 1
ATOM 1945 C C . PHE A 1 257 ? 0.282 8.211 19.516 1 68.31 257 PHE A C 1
ATOM 1947 O O . PHE A 1 257 ? 0.718 9.219 20.078 1 68.31 257 PHE A O 1
ATOM 1954 N N . THR A 1 258 ? 0.032 8.203 18.25 1 64.56 258 THR A N 1
ATOM 1955 C CA . THR A 1 258 ? 0.3 9.367 17.406 1 64.56 258 THR A CA 1
ATOM 1956 C C . THR A 1 258 ? -0.677 10.5 17.719 1 64.56 258 THR A C 1
ATOM 1958 O O . THR A 1 258 ? -0.302 11.672 17.703 1 64.56 258 THR A O 1
ATOM 1961 N N . ARG A 1 259 ? -1.863 10.242 18.062 1 60.84 259 ARG A N 1
ATOM 1962 C CA . ARG A 1 259 ? -2.857 11.25 18.422 1 60.84 259 ARG A CA 1
ATOM 1963 C C . ARG A 1 259 ? -2.502 11.914 19.734 1 60.84 259 ARG A C 1
ATOM 1965 O O . ARG A 1 259 ? -2.664 13.133 19.891 1 60.84 259 ARG A O 1
ATOM 1972 N N . ARG A 1 260 ? -2.01 11.195 20.625 1 59.03 260 ARG A N 1
ATOM 1973 C CA . ARG A 1 260 ? -1.683 11.742 21.938 1 59.03 260 ARG A CA 1
ATOM 1974 C C . ARG A 1 260 ? -0.464 12.656 21.859 1 59.03 260 ARG A C 1
ATOM 1976 O O . ARG A 1 260 ? -0.355 13.625 22.625 1 59.03 260 ARG A O 1
ATOM 1983 N N . SER A 1 261 ? 0.331 12.32 20.922 1 56.12 261 SER A N 1
ATOM 1984 C CA . SER A 1 261 ? 1.528 13.148 20.812 1 56.12 261 SER A CA 1
ATOM 1985 C C . SER A 1 261 ? 1.227 14.477 20.125 1 56.12 261 SER A C 1
ATOM 1987 O O . SER A 1 261 ? 1.973 15.445 20.281 1 56.12 261 SER A O 1
ATOM 1989 N N . ARG A 1 262 ? 0.168 14.609 19.406 1 51.75 262 ARG A N 1
ATOM 1990 C CA . ARG A 1 262 ? -0.218 15.852 18.75 1 51.75 262 ARG A CA 1
ATOM 1991 C C . ARG A 1 262 ? -0.987 16.766 19.703 1 51.75 262 ARG A C 1
ATOM 1993 O O . ARG A 1 262 ? -1.066 17.969 19.484 1 51.75 262 ARG A O 1
ATOM 2000 N N . SER A 1 263 ? -1.617 16.188 20.656 1 43.31 263 SER A N 1
ATOM 2001 C CA . SER A 1 263 ? -2.289 17.047 21.625 1 43.31 263 SER A CA 1
ATOM 2002 C C . SER A 1 263 ? -1.319 17.547 22.688 1 43.31 263 SER A C 1
ATOM 2004 O O . SER A 1 263 ? -0.401 16.828 23.094 1 43.31 263 SER A O 1
ATOM 2006 N N . MET B 1 1 ? 18.453 30.891 10.523 1 29.84 1 MET B N 1
ATOM 2007 C CA . MET B 1 1 ? 18.297 29.906 11.586 1 29.84 1 MET B CA 1
ATOM 2008 C C . MET B 1 1 ? 19.031 28.609 11.227 1 29.84 1 MET B C 1
ATOM 2010 O O . MET B 1 1 ? 18.719 27.984 10.219 1 29.84 1 MET B O 1
ATOM 2014 N N . ARG B 1 2 ? 20.297 28.531 11.578 1 41.28 2 ARG B N 1
ATOM 2015 C CA . ARG B 1 2 ? 21.25 27.516 11.117 1 41.28 2 ARG B CA 1
ATOM 2016 C C . ARG B 1 2 ? 20.766 26.125 11.5 1 41.28 2 ARG B C 1
ATOM 2018 O O . ARG B 1 2 ? 20.484 25.844 12.672 1 41.28 2 ARG B O 1
ATOM 2025 N N . SER B 1 3 ? 20.016 25.531 10.789 1 43.09 3 SER B N 1
ATOM 2026 C CA . SER B 1 3 ? 19.422 24.219 11.07 1 43.09 3 SER B CA 1
ATOM 2027 C C . SER B 1 3 ? 20.438 23.281 11.711 1 43.09 3 SER B C 1
ATOM 2029 O O . SER B 1 3 ? 21.641 23.375 11.453 1 43.09 3 SER B O 1
ATOM 2031 N N . PRO B 1 4 ? 20.141 22.797 12.875 1 41.78 4 PRO B N 1
ATOM 2032 C CA . PRO B 1 4 ? 20.953 22.078 13.852 1 41.78 4 PRO B CA 1
ATOM 2033 C C . PRO B 1 4 ? 21.953 21.125 13.203 1 41.78 4 PRO B C 1
ATOM 2035 O O . PRO B 1 4 ? 23.031 20.891 13.75 1 41.78 4 PRO B O 1
ATOM 2038 N N . LEU B 1 5 ? 21.531 20.125 12.375 1 47.78 5 LEU B N 1
ATOM 2039 C CA . LEU B 1 5 ? 22.5 19.172 11.852 1 47.78 5 LEU B CA 1
ATOM 2040 C C . LEU B 1 5 ? 23.344 19.797 10.75 1 47.78 5 LEU B C 1
ATOM 2042 O O . LEU B 1 5 ? 23.797 19.109 9.836 1 47.78 5 LEU B O 1
ATOM 2046 N N . ASN B 1 6 ? 23.406 20.969 10.805 1 47.12 6 ASN B N 1
ATOM 2047 C CA . ASN B 1 6 ? 24.406 21.562 9.922 1 47.12 6 ASN B CA 1
ATOM 2048 C C . ASN B 1 6 ? 25.75 20.859 10.039 1 47.12 6 ASN B C 1
ATOM 2050 O O . ASN B 1 6 ? 26.547 20.891 9.109 1 47.12 6 ASN B O 1
ATOM 2054 N N . ASP B 1 7 ? 26.016 20.344 11.352 1 49.62 7 ASP B N 1
ATOM 2055 C CA . ASP B 1 7 ? 27.375 19.844 11.5 1 49.62 7 ASP B CA 1
ATOM 2056 C C . ASP B 1 7 ? 27.469 18.375 11.141 1 49.62 7 ASP B C 1
ATOM 2058 O O . ASP B 1 7 ? 28.516 17.75 11.289 1 49.62 7 ASP B O 1
ATOM 2062 N N . LEU B 1 8 ? 26.406 17.516 11.305 1 54.81 8 LEU B N 1
ATOM 2063 C CA . LEU B 1 8 ? 26.781 16.25 10.68 1 54.81 8 LEU B CA 1
ATOM 2064 C C . LEU B 1 8 ? 27.219 16.469 9.242 1 54.81 8 LEU B C 1
ATOM 2066 O O . LEU B 1 8 ? 26.531 17.125 8.461 1 54.81 8 LEU B O 1
ATOM 2070 N N . PRO B 1 9 ? 28.516 16.109 9.047 1 60.44 9 PRO B N 1
ATOM 2071 C CA . PRO B 1 9 ? 29.109 16.578 7.793 1 60.44 9 PRO B CA 1
ATOM 2072 C C . PRO B 1 9 ? 28.188 16.344 6.594 1 60.44 9 PRO B C 1
ATOM 2074 O O . PRO B 1 9 ? 27.625 15.266 6.438 1 60.44 9 PRO B O 1
ATOM 2077 N N . LYS B 1 10 ? 27.562 17.469 6.188 1 67.75 10 LYS B N 1
ATOM 2078 C CA . LYS B 1 10 ? 26.844 17.531 4.91 1 67.75 10 LYS B CA 1
ATOM 2079 C C . LYS B 1 10 ? 27.328 16.438 3.959 1 67.75 10 LYS B C 1
ATOM 2081 O O . LYS B 1 10 ? 26.531 15.859 3.217 1 67.75 10 LYS B O 1
ATOM 2086 N N . THR B 1 11 ? 28.547 16.078 4.32 1 74.19 11 THR B N 1
ATOM 2087 C CA . THR B 1 11 ? 29.141 15.094 3.42 1 74.19 11 THR B CA 1
ATOM 2088 C C . THR B 1 11 ? 28.609 13.695 3.734 1 74.19 11 THR B C 1
ATOM 2090 O O . THR B 1 11 ? 28.328 12.906 2.824 1 74.19 11 THR B O 1
ATOM 2093 N N . ALA B 1 12 ? 28.438 13.469 5.043 1 76 12 ALA B N 1
ATOM 2094 C CA . ALA B 1 12 ? 27.969 12.141 5.434 1 76 12 ALA B CA 1
ATOM 2095 C C . ALA B 1 12 ? 26.5 11.961 5.082 1 76 12 ALA B C 1
ATOM 2097 O O . ALA B 1 12 ? 26.094 10.906 4.598 1 76 12 ALA B O 1
ATOM 2098 N N . LEU B 1 13 ? 25.766 13.008 5.258 1 75.75 13 LEU B N 1
ATOM 2099 C CA . LEU B 1 13 ? 24.344 12.977 4.934 1 75.75 13 LEU B CA 1
ATOM 2100 C C . LEU B 1 13 ? 24.125 12.844 3.43 1 75.75 13 LEU B C 1
ATOM 2102 O O . LEU B 1 13 ? 23.281 12.07 2.986 1 75.75 13 LEU B O 1
ATOM 2106 N N . GLY B 1 14 ? 24.938 13.508 2.777 1 78.88 14 GLY B N 1
ATOM 2107 C CA . GLY B 1 14 ? 24.859 13.43 1.326 1 78.88 14 GLY B CA 1
ATOM 2108 C C . GLY B 1 14 ? 25.234 12.07 0.781 1 78.88 14 GLY B C 1
ATOM 2109 O O . GLY B 1 14 ? 24.594 11.57 -0.151 1 78.88 14 GLY B O 1
ATOM 2110 N N . ALA B 1 15 ? 26.172 11.469 1.429 1 78.31 15 ALA B N 1
ATOM 2111 C CA . ALA B 1 15 ? 26.625 10.156 0.993 1 78.31 15 ALA B CA 1
ATOM 2112 C C . ALA B 1 15 ? 25.562 9.094 1.237 1 78.31 15 ALA B C 1
ATOM 2114 O O . ALA B 1 15 ? 25.297 8.25 0.374 1 78.31 15 ALA B O 1
ATOM 2115 N N . CYS B 1 16 ? 24.859 9.164 2.314 1 76.19 16 CYS B N 1
ATOM 2116 C CA . CYS B 1 16 ? 23.797 8.203 2.631 1 76.19 16 CYS B CA 1
ATOM 2117 C C . CYS B 1 16 ? 22.625 8.352 1.673 1 76.19 16 CYS B C 1
ATOM 2119 O O . CYS B 1 16 ? 22.047 7.359 1.223 1 76.19 16 CYS B O 1
ATOM 2121 N N . TYR B 1 17 ? 22.375 9.578 1.353 1 81.75 17 TYR B N 1
ATOM 2122 C CA . TYR B 1 17 ? 21.297 9.828 0.397 1 81.75 17 TYR B CA 1
ATOM 2123 C C . TYR B 1 17 ? 21.656 9.289 -0.981 1 81.75 17 TYR B C 1
ATOM 2125 O O . TYR B 1 17 ? 20.812 8.68 -1.649 1 81.75 17 TYR B O 1
ATOM 2133 N N . ALA B 1 18 ? 22.906 9.484 -1.299 1 80.31 18 ALA B N 1
ATOM 2134 C CA . ALA B 1 18 ? 23.344 9 -2.602 1 80.31 18 ALA B CA 1
ATOM 2135 C C . ALA B 1 18 ? 23.266 7.477 -2.676 1 80.31 18 ALA B C 1
ATOM 2137 O O . ALA B 1 18 ? 22.812 6.922 -3.684 1 80.31 18 ALA B O 1
ATOM 2138 N N . ILE B 1 19 ? 23.547 6.781 -1.664 1 80.44 19 ILE B N 1
ATOM 2139 C CA . ILE B 1 19 ? 23.5 5.324 -1.608 1 80.44 19 ILE B CA 1
ATOM 2140 C C . ILE B 1 19 ? 22.047 4.855 -1.71 1 80.44 19 ILE B C 1
ATOM 2142 O O . ILE B 1 19 ? 21.734 3.898 -2.424 1 80.44 19 ILE B O 1
ATOM 2146 N N . PHE B 1 20 ? 21.188 5.613 -1.06 1 82.12 20 PHE B N 1
ATOM 2147 C CA . PHE B 1 20 ? 19.781 5.27 -1.106 1 82.12 20 PHE B CA 1
ATOM 2148 C C . PHE B 1 20 ? 19.219 5.465 -2.512 1 82.12 20 PHE B C 1
ATOM 2150 O O . PHE B 1 20 ? 18.516 4.598 -3.031 1 82.12 20 PHE B O 1
ATOM 2157 N N . VAL B 1 21 ? 19.625 6.559 -3.092 1 82.12 21 VAL B N 1
ATOM 2158 C CA . VAL B 1 21 ? 19.125 6.883 -4.422 1 82.12 21 VAL B CA 1
ATOM 2159 C C . VAL B 1 21 ? 19.641 5.863 -5.434 1 82.12 21 VAL B C 1
ATOM 2161 O O . VAL B 1 21 ? 18.875 5.398 -6.297 1 82.12 21 VAL B O 1
ATOM 2164 N N . ILE B 1 22 ? 20.859 5.5 -5.289 1 79.62 22 ILE B N 1
ATOM 2165 C CA . ILE B 1 22 ? 21.453 4.5 -6.172 1 79.62 22 ILE B CA 1
ATOM 2166 C C . ILE B 1 22 ? 20.734 3.164 -5.992 1 79.62 22 ILE B C 1
ATOM 2168 O O . ILE B 1 22 ? 20.359 2.521 -6.977 1 79.62 22 ILE B O 1
ATOM 2172 N N . TYR B 1 23 ? 20.531 2.906 -4.785 1 79.19 23 TYR B N 1
ATOM 2173 C CA . TYR B 1 23 ? 19.875 1.637 -4.488 1 79.19 23 TYR B CA 1
ATOM 2174 C C . TYR B 1 23 ? 18.438 1.635 -4.984 1 79.19 23 TYR B C 1
ATOM 2176 O O . TYR B 1 23 ? 17.938 0.609 -5.453 1 79.19 23 TYR B O 1
ATOM 2184 N N . LEU B 1 24 ? 17.781 2.721 -4.93 1 81.62 24 LEU B N 1
ATOM 2185 C CA . LEU B 1 24 ? 16.406 2.869 -5.387 1 81.62 24 LEU B CA 1
ATOM 2186 C C . LEU B 1 24 ? 16.328 2.848 -6.91 1 81.62 24 LEU B C 1
ATOM 2188 O O . LEU B 1 24 ? 15.523 2.119 -7.488 1 81.62 24 LEU B O 1
ATOM 2192 N N . LEU B 1 25 ? 17.234 3.586 -7.52 1 87.94 25 LEU B N 1
ATOM 2193 C CA . LEU B 1 25 ? 17.125 3.84 -8.953 1 87.94 25 LEU B CA 1
ATOM 2194 C C . LEU B 1 25 ? 17.828 2.75 -9.75 1 87.94 25 LEU B C 1
ATOM 2196 O O . LEU B 1 25 ? 17.453 2.473 -10.891 1 87.94 25 LEU B O 1
ATOM 2200 N N . LEU B 1 26 ? 18.75 2.105 -9.133 1 90.62 26 LEU B N 1
ATOM 2201 C CA . LEU B 1 26 ? 19.594 1.175 -9.883 1 90.62 26 LEU B CA 1
ATOM 2202 C C . LEU B 1 26 ? 18.766 -0.004 -10.391 1 90.62 26 LEU B C 1
ATOM 2204 O O . LEU B 1 26 ? 18.797 -0.327 -11.578 1 90.62 26 LEU B O 1
ATOM 2208 N N . PRO B 1 27 ? 17.953 -0.623 -9.523 1 93.56 27 PRO B N 1
ATOM 2209 C CA . PRO B 1 27 ? 17.125 -1.726 -10.023 1 93.56 27 PRO B CA 1
ATOM 2210 C C . PRO B 1 27 ? 16.172 -1.287 -11.125 1 93.56 27 PRO B C 1
ATOM 2212 O O . PRO B 1 27 ? 16.031 -1.977 -12.133 1 93.56 27 PRO B O 1
ATOM 2215 N N . LEU B 1 28 ? 15.57 -0.177 -10.914 1 94.5 28 LEU B N 1
ATOM 2216 C CA . LEU B 1 28 ? 14.633 0.339 -11.906 1 94.5 28 LEU B CA 1
ATOM 2217 C C . LEU B 1 28 ? 15.344 0.674 -13.211 1 94.5 28 LEU B C 1
ATOM 2219 O O . LEU B 1 28 ? 14.844 0.375 -14.297 1 94.5 28 LEU B O 1
ATOM 2223 N N . ALA B 1 29 ? 16.531 1.303 -13.031 1 93.25 29 ALA B N 1
ATOM 2224 C CA . ALA B 1 29 ? 17.312 1.677 -14.203 1 93.25 29 ALA B CA 1
ATOM 2225 C C . ALA B 1 29 ? 17.781 0.441 -14.969 1 93.25 29 ALA B C 1
ATOM 2227 O O . ALA B 1 29 ? 17.812 0.444 -16.203 1 93.25 29 ALA B O 1
ATOM 2228 N N . LEU B 1 30 ? 18.125 -0.529 -14.234 1 93.06 30 LEU B N 1
ATOM 2229 C CA . LEU B 1 30 ? 18.562 -1.771 -14.867 1 93.06 30 LEU B CA 1
ATOM 2230 C C . LEU B 1 30 ? 17.422 -2.416 -15.641 1 93.06 30 LEU B C 1
ATOM 2232 O O . LEU B 1 30 ? 17.609 -2.873 -16.766 1 93.06 30 LEU B O 1
ATOM 2236 N N . MET B 1 31 ? 16.234 -2.471 -15.008 1 94.88 31 MET B N 1
ATOM 2237 C CA . MET B 1 31 ? 15.055 -3.01 -15.695 1 94.88 31 MET B CA 1
ATOM 2238 C C . MET B 1 31 ? 14.758 -2.215 -16.969 1 94.88 31 MET B C 1
ATOM 2240 O O . MET B 1 31 ? 14.508 -2.795 -18.016 1 94.88 31 MET B O 1
ATOM 2244 N N . MET B 1 32 ? 14.859 -0.924 -16.844 1 95.69 32 MET B N 1
ATOM 2245 C CA . MET B 1 32 ? 14.617 -0.053 -18 1 95.69 32 MET B CA 1
ATOM 2246 C C . MET B 1 32 ? 15.664 -0.271 -19.078 1 95.69 32 MET B C 1
ATOM 2248 O O . MET B 1 32 ? 15.336 -0.344 -20.266 1 95.69 32 MET B O 1
ATOM 2252 N N . ALA B 1 33 ? 16.906 -0.353 -18.672 1 94.75 33 ALA B N 1
ATOM 2253 C CA . ALA B 1 33 ? 18 -0.578 -19.625 1 94.75 33 ALA B CA 1
ATOM 2254 C C . ALA B 1 33 ? 17.797 -1.894 -20.375 1 94.75 33 ALA B C 1
ATOM 2256 O O . ALA B 1 33 ? 18 -1.958 -21.594 1 94.75 33 ALA B O 1
ATOM 2257 N N . MET B 1 34 ? 17.359 -2.9 -19.719 1 95 34 MET B N 1
ATOM 2258 C CA . MET B 1 34 ? 17.188 -4.227 -20.297 1 95 34 MET B CA 1
ATOM 2259 C C . MET B 1 34 ? 16.047 -4.23 -21.312 1 95 34 MET B C 1
ATOM 2261 O O . MET B 1 34 ? 15.938 -5.145 -22.141 1 95 34 MET B O 1
ATOM 2265 N N . SER B 1 35 ? 15.156 -3.246 -21.203 1 95.88 35 SER B N 1
ATOM 2266 C CA . SER B 1 35 ? 14.062 -3.137 -22.172 1 95.88 35 SER B CA 1
ATOM 2267 C C . SER B 1 35 ? 14.57 -2.744 -23.547 1 95.88 35 SER B C 1
ATOM 2269 O O . SER B 1 35 ? 13.836 -2.84 -24.531 1 95.88 35 SER B O 1
ATOM 2271 N N . PHE B 1 36 ? 15.867 -2.365 -23.641 1 96.62 36 PHE B N 1
ATOM 2272 C CA . PHE B 1 36 ? 16.453 -1.948 -24.922 1 96.62 36 PHE B CA 1
ATOM 2273 C C . PHE B 1 36 ? 17.359 -3.033 -25.469 1 96.62 36 PHE B C 1
ATOM 2275 O O . PHE B 1 36 ? 17.984 -2.85 -26.516 1 96.62 36 PHE B O 1
ATOM 2282 N N . LYS B 1 37 ? 17.469 -4.062 -24.766 1 95.19 37 LYS B N 1
ATOM 2283 C CA . LYS B 1 37 ? 18.344 -5.137 -25.203 1 95.19 37 LYS B CA 1
ATOM 2284 C C . LYS B 1 37 ? 17.766 -5.863 -26.406 1 95.19 37 LYS B C 1
ATOM 2286 O O . LYS B 1 37 ? 16.609 -6.297 -26.391 1 95.19 37 LYS B O 1
ATOM 2291 N N . ASP B 1 38 ? 18.609 -6.047 -27.422 1 95.06 38 ASP B N 1
ATOM 2292 C CA . ASP B 1 38 ? 18.188 -6.754 -28.625 1 95.06 38 ASP B CA 1
ATOM 2293 C C . ASP B 1 38 ? 18.453 -8.25 -28.5 1 95.06 38 ASP B C 1
ATOM 2295 O O . ASP B 1 38 ? 19.297 -8.797 -29.219 1 95.06 38 ASP B O 1
ATOM 2299 N N . ALA B 1 39 ? 17.734 -8.883 -27.578 1 92 39 ALA B N 1
ATOM 2300 C CA . ALA B 1 39 ? 17.734 -10.32 -27.312 1 92 39 ALA B CA 1
ATOM 2301 C C . ALA B 1 39 ? 16.438 -10.742 -26.625 1 92 39 ALA B C 1
ATOM 2303 O O . ALA B 1 39 ? 15.719 -9.898 -26.078 1 92 39 ALA B O 1
ATOM 2304 N N . ASN B 1 40 ? 16.141 -11.984 -26.562 1 89.12 40 ASN B N 1
ATOM 2305 C CA . ASN B 1 40 ? 14.867 -12.445 -26 1 89.12 40 ASN B CA 1
ATOM 2306 C C . ASN B 1 40 ? 15.023 -12.914 -24.562 1 89.12 40 ASN B C 1
ATOM 2308 O O . ASN B 1 40 ? 14.133 -13.57 -24.016 1 89.12 40 ASN B O 1
ATOM 2312 N N . PHE B 1 41 ? 16.266 -12.625 -24.062 1 86.44 41 PHE B N 1
ATOM 2313 C CA . PHE B 1 41 ? 16.516 -13.023 -22.688 1 86.44 41 PHE B CA 1
ATOM 2314 C C . PHE B 1 41 ? 17.109 -11.867 -21.891 1 86.44 41 PHE B C 1
ATOM 2316 O O . PHE B 1 41 ? 17.578 -10.891 -22.453 1 86.44 41 PHE B O 1
ATOM 2323 N N . ILE B 1 42 ? 17.094 -12 -20.625 1 87.12 42 ILE B N 1
ATOM 2324 C CA . ILE B 1 42 ? 17.625 -10.969 -19.734 1 87.12 42 ILE B CA 1
ATOM 2325 C C . ILE B 1 42 ? 18.984 -11.383 -19.188 1 87.12 42 ILE B C 1
ATOM 2327 O O . ILE B 1 42 ? 19.094 -12.375 -18.469 1 87.12 42 ILE B O 1
ATOM 2331 N N . ALA B 1 43 ? 19.984 -10.758 -19.641 1 83.69 43 ALA B N 1
ATOM 2332 C CA . ALA B 1 43 ? 21.344 -10.969 -19.141 1 83.69 43 ALA B CA 1
ATOM 2333 C C . ALA B 1 43 ? 22.266 -9.812 -19.531 1 83.69 43 ALA B C 1
ATOM 2335 O O . ALA B 1 43 ? 22.047 -9.148 -20.547 1 83.69 43 ALA B O 1
ATOM 2336 N N . PHE B 1 44 ? 23.125 -9.57 -18.703 1 83.31 44 PHE B N 1
ATOM 2337 C CA . PHE B 1 44 ? 24.141 -8.578 -19.016 1 83.31 44 PHE B CA 1
ATOM 2338 C C . PHE B 1 44 ? 25.344 -9.227 -19.703 1 83.31 44 PHE B C 1
ATOM 2340 O O . PHE B 1 44 ? 25.609 -10.414 -19.5 1 83.31 44 PHE B O 1
ATOM 2347 N N . PRO B 1 45 ? 25.953 -8.578 -20.516 1 86.5 45 PRO B N 1
ATOM 2348 C CA . PRO B 1 45 ? 25.828 -7.18 -20.938 1 86.5 45 PRO B CA 1
ATOM 2349 C C . PRO B 1 45 ? 24.844 -7.004 -22.094 1 86.5 45 PRO B C 1
ATOM 2351 O O . PRO B 1 45 ? 24.391 -7.988 -22.688 1 86.5 45 PRO B O 1
ATOM 2354 N N . ILE B 1 46 ? 24.531 -5.812 -22.281 1 90.38 46 ILE B N 1
ATOM 2355 C CA . ILE B 1 46 ? 23.75 -5.484 -23.453 1 90.38 46 ILE B CA 1
ATOM 2356 C C . ILE B 1 46 ? 24.672 -5.301 -24.656 1 90.38 46 ILE B C 1
ATOM 2358 O O . ILE B 1 46 ? 25.438 -4.348 -24.719 1 90.38 46 ILE B O 1
ATOM 2362 N N . SER B 1 47 ? 24.578 -6.148 -25.516 1 91.62 47 SER B N 1
ATOM 2363 C CA . SER B 1 47 ? 25.469 -6.117 -26.672 1 91.62 47 SER B CA 1
ATOM 2364 C C . SER B 1 47 ? 24.875 -5.262 -27.797 1 91.62 47 SER B C 1
ATOM 2366 O O . SER B 1 47 ? 25.609 -4.52 -28.453 1 91.62 47 SER B O 1
ATOM 2368 N N . ASN B 1 48 ? 23.578 -5.398 -28.016 1 94.31 48 ASN B N 1
ATOM 2369 C CA . ASN B 1 48 ? 22.844 -4.641 -29.016 1 94.31 48 ASN B CA 1
ATOM 2370 C C . ASN B 1 48 ? 21.609 -3.973 -28.438 1 94.31 48 ASN B C 1
ATOM 2372 O O . ASN B 1 48 ? 20.922 -4.559 -27.594 1 94.31 48 ASN B O 1
ATOM 2376 N N . TRP B 1 49 ? 21.438 -2.799 -28.938 1 95.69 49 TRP B N 1
ATOM 2377 C CA . TRP B 1 49 ? 20.312 -2 -28.453 1 95.69 49 TRP B CA 1
ATOM 2378 C C . TRP B 1 49 ? 19.203 -1.954 -29.484 1 95.69 49 TRP B C 1
ATOM 2380 O O . TRP B 1 49 ? 19.453 -1.986 -30.688 1 95.69 49 TRP B O 1
ATOM 2390 N N . THR B 1 50 ? 17.969 -1.965 -29.031 1 96.88 50 THR B N 1
ATOM 2391 C CA . THR B 1 50 ? 16.828 -1.865 -29.938 1 96.88 50 THR B CA 1
ATOM 2392 C C . THR B 1 50 ? 15.664 -1.131 -29.281 1 96.88 50 THR B C 1
ATOM 2394 O O . THR B 1 50 ? 15.602 -1.05 -28.047 1 96.88 50 THR B O 1
ATOM 2397 N N . LEU B 1 51 ? 14.797 -0.566 -30.094 1 96.44 51 LEU B N 1
ATOM 2398 C CA . LEU B 1 51 ? 13.539 0.025 -29.641 1 96.44 51 LEU B CA 1
ATOM 2399 C C . LEU B 1 51 ? 12.352 -0.825 -30.078 1 96.44 51 LEU B C 1
ATOM 2401 O O . LEU B 1 51 ? 11.195 -0.454 -29.844 1 96.44 51 LEU B O 1
ATOM 2405 N N . ASP B 1 52 ? 12.633 -1.992 -30.594 1 97.12 52 ASP B N 1
ATOM 2406 C CA . ASP B 1 52 ? 11.609 -2.848 -31.188 1 97.12 52 ASP B CA 1
ATOM 2407 C C . ASP B 1 52 ? 10.586 -3.291 -30.141 1 97.12 52 ASP B C 1
ATOM 2409 O O . ASP B 1 52 ? 9.398 -3.436 -30.453 1 97.12 52 ASP B O 1
ATOM 2413 N N . TRP B 1 53 ? 11.039 -3.475 -28.953 1 97.62 53 TRP B N 1
ATOM 2414 C CA . TRP B 1 53 ? 10.148 -3.965 -27.906 1 97.62 53 TRP B CA 1
ATOM 2415 C C . TRP B 1 53 ? 9.062 -2.943 -27.594 1 97.62 53 TRP B C 1
ATOM 2417 O O . TRP B 1 53 ? 7.918 -3.311 -27.312 1 97.62 53 TRP B O 1
ATOM 2427 N N . TYR B 1 54 ? 9.43 -1.688 -27.672 1 97.62 54 TYR B N 1
ATOM 2428 C CA . TYR B 1 54 ? 8.445 -0.645 -27.406 1 97.62 54 TYR B CA 1
ATOM 2429 C C . TYR B 1 54 ? 7.41 -0.584 -28.531 1 97.62 54 TYR B C 1
ATOM 2431 O O . TYR B 1 54 ? 6.219 -0.401 -28.266 1 97.62 54 TYR B O 1
ATOM 2439 N N . GLY B 1 55 ? 7.898 -0.719 -29.734 1 97.19 55 GLY B N 1
ATOM 2440 C CA . GLY B 1 55 ? 6.957 -0.816 -30.844 1 97.19 55 GLY B CA 1
ATOM 2441 C C . GLY B 1 55 ? 6.004 -1.99 -30.703 1 97.19 55 GLY B C 1
ATOM 2442 O O . GLY B 1 55 ? 4.797 -1.844 -30.922 1 97.19 55 GLY B O 1
ATOM 2443 N N . LYS B 1 56 ? 6.484 -3.096 -30.344 1 97.19 56 LYS B N 1
ATOM 2444 C CA . LYS B 1 56 ? 5.684 -4.301 -30.156 1 97.19 56 LYS B CA 1
ATOM 2445 C C . LYS B 1 56 ? 4.672 -4.121 -29.031 1 97.19 56 LYS B C 1
ATOM 2447 O O . LYS B 1 56 ? 3.502 -4.484 -29.172 1 97.19 56 LYS B O 1
ATOM 2452 N N . VAL B 1 57 ? 5.09 -3.527 -27.938 1 97.75 57 VAL B N 1
ATOM 2453 C CA . VAL B 1 57 ? 4.238 -3.352 -26.766 1 97.75 57 VAL B CA 1
ATOM 2454 C C . VAL B 1 57 ? 3.098 -2.389 -27.094 1 97.75 57 VAL B C 1
ATOM 2456 O O . VAL B 1 57 ? 1.944 -2.637 -26.734 1 97.75 57 VAL B O 1
ATOM 2459 N N . LEU B 1 58 ? 3.41 -1.337 -27.875 1 97.19 58 LEU B N 1
ATOM 2460 C CA . LEU B 1 58 ? 2.42 -0.309 -28.172 1 97.19 58 LEU B CA 1
ATOM 2461 C C . LEU B 1 58 ? 1.39 -0.82 -29.172 1 97.19 58 LEU B C 1
ATOM 2463 O O . LEU B 1 58 ? 0.307 -0.244 -29.312 1 97.19 58 LEU B O 1
ATOM 2467 N N . GLN B 1 59 ? 1.733 -1.958 -29.828 1 97.12 59 GLN B N 1
ATOM 2468 C CA . GLN B 1 59 ? 0.821 -2.561 -30.797 1 97.12 59 GLN B CA 1
ATOM 2469 C C . GLN B 1 59 ? 0.203 -3.842 -30.234 1 97.12 59 GLN B C 1
ATOM 2471 O O . GLN B 1 59 ? -0.65 -4.457 -30.891 1 97.12 59 GLN B O 1
ATOM 2476 N N . ASP B 1 60 ? 0.613 -4.191 -29.078 1 97.69 60 ASP B N 1
ATOM 2477 C CA . ASP B 1 60 ? 0.117 -5.422 -28.469 1 97.69 60 ASP B CA 1
ATOM 2478 C C . ASP B 1 60 ? -1.312 -5.242 -27.953 1 97.69 60 ASP B C 1
ATOM 2480 O O . ASP B 1 60 ? -1.55 -4.488 -27 1 97.69 60 ASP B O 1
ATOM 2484 N N . LYS B 1 61 ? -2.225 -5.973 -28.531 1 97.75 61 LYS B N 1
ATOM 2485 C CA . LYS B 1 61 ? -3.643 -5.848 -28.219 1 97.75 61 LYS B CA 1
ATOM 2486 C C . LYS B 1 61 ? -3.906 -6.195 -26.75 1 97.75 61 LYS B C 1
ATOM 2488 O O . LYS B 1 61 ? -4.719 -5.543 -26.094 1 97.75 61 LYS B O 1
ATOM 2493 N N . GLN B 1 62 ? -3.234 -7.199 -26.266 1 97.69 62 GLN B N 1
ATOM 2494 C CA . GLN B 1 62 ? -3.426 -7.598 -24.875 1 97.69 62 GLN B CA 1
ATOM 2495 C C . GLN B 1 62 ? -2.986 -6.492 -23.922 1 97.69 62 GLN B C 1
ATOM 2497 O O . GLN B 1 62 ? -3.658 -6.227 -22.922 1 97.69 62 GLN B O 1
ATOM 2502 N N . PHE B 1 63 ? -1.863 -5.875 -24.25 1 98.19 63 PHE B N 1
ATOM 2503 C CA . PHE B 1 63 ? -1.353 -4.797 -23.422 1 98.19 63 PHE B CA 1
ATOM 2504 C C . PHE B 1 63 ? -2.291 -3.596 -23.438 1 98.19 63 PHE B C 1
ATOM 2506 O O . PHE B 1 63 ? -2.604 -3.021 -22.406 1 98.19 63 PHE B O 1
ATOM 2513 N N . ILE B 1 64 ? -2.746 -3.24 -24.594 1 98.19 64 ILE B N 1
ATOM 2514 C CA . ILE B 1 64 ? -3.639 -2.096 -24.75 1 98.19 64 ILE B CA 1
ATOM 2515 C C . ILE B 1 64 ? -4.949 -2.363 -24.016 1 98.19 64 ILE B C 1
ATOM 2517 O O . ILE B 1 64 ? -5.434 -1.51 -23.266 1 98.19 64 ILE B O 1
ATOM 2521 N N . GLU B 1 65 ? -5.5 -3.549 -24.156 1 98.25 65 GLU B N 1
ATOM 2522 C CA . GLU B 1 65 ? -6.754 -3.912 -23.5 1 98.25 65 GLU B CA 1
ATOM 2523 C C . GLU B 1 65 ? -6.602 -3.928 -21.984 1 98.25 65 GLU B C 1
ATOM 2525 O O . GLU B 1 65 ? -7.473 -3.443 -21.25 1 98.25 65 GLU B O 1
ATOM 2530 N N . ALA B 1 66 ? -5.508 -4.488 -21.469 1 98.44 66 ALA B N 1
ATOM 2531 C CA . ALA B 1 66 ? -5.258 -4.523 -20.031 1 98.44 66 ALA B CA 1
ATOM 2532 C C . ALA B 1 66 ? -5.094 -3.115 -19.469 1 98.44 66 ALA B C 1
ATOM 2534 O O . ALA B 1 66 ? -5.523 -2.834 -18.344 1 98.44 66 ALA B O 1
ATOM 2535 N N . SER B 1 67 ? -4.453 -2.258 -20.312 1 98.12 67 SER B N 1
ATOM 2536 C CA . SER B 1 67 ? -4.258 -0.874 -19.891 1 98.12 67 SER B CA 1
ATOM 2537 C C . SER B 1 67 ? -5.594 -0.141 -19.766 1 98.12 67 SER B C 1
ATOM 2539 O O . SER B 1 67 ? -5.859 0.512 -18.766 1 98.12 67 SER B O 1
ATOM 2541 N N . VAL B 1 68 ? -6.426 -0.281 -20.734 1 98.19 68 VAL B N 1
ATOM 2542 C CA . VAL B 1 68 ? -7.734 0.368 -20.75 1 98.19 68 VAL B CA 1
ATOM 2543 C C . VAL B 1 68 ? -8.609 -0.216 -19.641 1 98.19 68 VAL B C 1
ATOM 2545 O O . VAL B 1 68 ? -9.305 0.521 -18.938 1 98.19 68 VAL B O 1
ATOM 2548 N N . TYR B 1 69 ? -8.562 -1.499 -19.516 1 98.56 69 TYR B N 1
ATOM 2549 C CA . TYR B 1 69 ? -9.328 -2.189 -18.484 1 98.56 69 TYR B CA 1
ATOM 2550 C C . TYR B 1 69 ? -8.914 -1.719 -17.094 1 98.56 69 TYR B C 1
ATOM 2552 O O . TYR B 1 69 ? -9.773 -1.389 -16.266 1 98.56 69 TYR B O 1
ATOM 2560 N N . SER B 1 70 ? -7.59 -1.649 -16.859 1 98.5 70 SER B N 1
ATOM 2561 C CA . SER B 1 70 ? -7.07 -1.185 -15.578 1 98.5 70 SER B CA 1
ATOM 2562 C C . SER B 1 70 ? -7.461 0.267 -15.32 1 98.5 70 SER B C 1
ATOM 2564 O O . SER B 1 70 ? -7.816 0.628 -14.195 1 98.5 70 SER B O 1
ATOM 2566 N N . ALA B 1 71 ? -7.41 1.085 -16.359 1 98 71 ALA B N 1
ATOM 2567 C CA . ALA B 1 71 ? -7.809 2.484 -16.234 1 98 71 ALA B CA 1
ATOM 2568 C C . ALA B 1 71 ? -9.289 2.602 -15.883 1 98 71 ALA B C 1
ATOM 2570 O O . ALA B 1 71 ? -9.672 3.428 -15.055 1 98 71 ALA B O 1
ATOM 2571 N N . GLY B 1 72 ? -10.094 1.799 -16.516 1 98.5 72 GLY B N 1
ATOM 2572 C CA . GLY B 1 72 ? -11.516 1.783 -16.203 1 98.5 72 GLY B CA 1
ATOM 2573 C C . GLY B 1 72 ? -11.82 1.378 -14.773 1 98.5 72 GLY B C 1
ATOM 2574 O O . GLY B 1 72 ? -12.633 2.01 -14.109 1 98.5 72 GLY B O 1
ATOM 2575 N N . ILE B 1 73 ? -11.164 0.351 -14.312 1 98.69 73 ILE B N 1
ATOM 2576 C CA . ILE B 1 73 ? -11.336 -0.114 -12.938 1 98.69 73 ILE B CA 1
ATOM 2577 C C . ILE B 1 73 ? -10.891 0.975 -11.961 1 98.69 73 ILE B C 1
ATOM 2579 O O . ILE B 1 73 ? -11.57 1.258 -10.984 1 98.69 73 ILE B O 1
ATOM 2583 N N . ALA B 1 74 ? -9.758 1.568 -12.273 1 98.5 74 ALA B N 1
ATOM 2584 C CA . ALA B 1 74 ? -9.219 2.621 -11.414 1 98.5 74 ALA B CA 1
ATOM 2585 C C . ALA B 1 74 ? -10.18 3.809 -11.344 1 98.5 74 ALA B C 1
ATOM 2587 O O . ALA B 1 74 ? -10.383 4.391 -10.273 1 98.5 74 ALA B O 1
ATOM 2588 N N . LEU B 1 75 ? -10.719 4.16 -12.484 1 98.19 75 LEU B N 1
ATOM 2589 C CA . LEU B 1 75 ? -11.664 5.273 -12.531 1 98.19 75 LEU B CA 1
ATOM 2590 C C . LEU B 1 75 ? -12.914 4.957 -11.719 1 98.19 75 LEU B C 1
ATOM 2592 O O . LEU B 1 75 ? -13.375 5.781 -10.93 1 98.19 75 LEU B O 1
ATOM 2596 N N . ALA B 1 76 ? -13.484 3.807 -11.914 1 98.56 76 ALA B N 1
ATOM 2597 C CA . ALA B 1 76 ? -14.672 3.396 -11.18 1 98.56 76 ALA B CA 1
ATOM 2598 C C . ALA B 1 76 ? -14.398 3.338 -9.68 1 98.56 76 ALA B C 1
ATOM 2600 O O . ALA B 1 76 ? -15.211 3.795 -8.875 1 98.56 76 ALA B O 1
ATOM 2601 N N . THR B 1 77 ? -13.266 2.766 -9.32 1 98.06 77 THR B N 1
ATOM 2602 C CA . THR B 1 77 ? -12.836 2.684 -7.926 1 98.06 77 THR B CA 1
ATOM 2603 C C . THR B 1 77 ? -12.711 4.078 -7.316 1 98.06 77 THR B C 1
ATOM 2605 O O . THR B 1 77 ? -13.18 4.316 -6.203 1 98.06 77 THR B O 1
ATOM 2608 N N . THR B 1 78 ? -12.086 4.969 -8.102 1 97.88 78 THR B N 1
ATOM 2609 C CA . THR B 1 78 ? -11.859 6.328 -7.629 1 97.88 78 THR B CA 1
ATOM 2610 C C . THR B 1 78 ? -13.188 7.051 -7.406 1 97.88 78 THR B C 1
ATOM 2612 O O . THR B 1 78 ? -13.375 7.715 -6.383 1 97.88 78 THR B O 1
ATOM 2615 N N . ILE B 1 79 ? -14.109 6.926 -8.297 1 97.5 79 ILE B N 1
ATOM 2616 C CA . ILE B 1 79 ? -15.422 7.547 -8.172 1 97.5 79 ILE B CA 1
ATOM 2617 C C . ILE B 1 79 ? -16.141 6.992 -6.938 1 97.5 79 ILE B C 1
ATOM 2619 O O . ILE B 1 79 ? -16.641 7.758 -6.109 1 97.5 79 ILE B O 1
ATOM 2623 N N . GLY B 1 80 ? -16.156 5.695 -6.789 1 95.62 80 GLY B N 1
ATOM 2624 C CA . GLY B 1 80 ? -16.781 5.074 -5.633 1 95.62 80 GLY B CA 1
ATOM 2625 C C . GLY B 1 80 ? -16.156 5.488 -4.316 1 95.62 80 GLY B C 1
ATOM 2626 O O . GLY B 1 80 ? -16.859 5.871 -3.381 1 95.62 80 GLY B O 1
ATOM 2627 N N . ALA B 1 81 ? -14.844 5.434 -4.258 1 95.88 81 ALA B N 1
ATOM 2628 C CA . ALA B 1 81 ? -14.125 5.781 -3.035 1 95.88 81 ALA B CA 1
ATOM 2629 C C . ALA B 1 81 ? -14.312 7.258 -2.691 1 95.88 81 ALA B C 1
ATOM 2631 O O . ALA B 1 81 ? -14.398 7.621 -1.517 1 95.88 81 ALA B O 1
ATOM 2632 N N . THR B 1 82 ? -14.344 8.086 -3.75 1 95.44 82 THR B N 1
ATOM 2633 C CA . THR B 1 82 ? -14.523 9.523 -3.539 1 95.44 82 THR B CA 1
ATOM 2634 C C . THR B 1 82 ? -15.906 9.812 -2.973 1 95.44 82 THR B C 1
ATOM 2636 O O . THR B 1 82 ? -16.031 10.547 -1.991 1 95.44 82 THR B O 1
ATOM 2639 N N . VAL B 1 83 ? -16.906 9.25 -3.521 1 93.25 83 VAL B N 1
ATOM 2640 C CA . VAL B 1 83 ? -18.281 9.469 -3.07 1 93.25 83 VAL B CA 1
ATOM 2641 C C . VAL B 1 83 ? -18.438 8.984 -1.632 1 93.25 83 VAL B C 1
ATOM 2643 O O . VAL B 1 83 ? -18.906 9.727 -0.768 1 93.25 83 VAL B O 1
ATOM 2646 N N . ILE B 1 84 ? -17.969 7.828 -1.365 1 92.56 84 ILE B N 1
ATOM 2647 C CA . ILE B 1 84 ? -18.109 7.23 -0.042 1 92.56 84 ILE B CA 1
ATOM 2648 C C . ILE B 1 84 ? -17.234 7.973 0.959 1 92.56 84 ILE B C 1
ATOM 2650 O O . ILE B 1 84 ? -17.672 8.305 2.061 1 92.56 84 ILE B O 1
ATOM 2654 N N . GLY B 1 85 ? -15.977 8.227 0.552 1 93.19 85 GLY B N 1
ATOM 2655 C CA . GLY B 1 85 ? -15.031 8.891 1.438 1 93.19 85 GLY B CA 1
ATOM 2656 C C . GLY B 1 85 ? -15.461 10.297 1.821 1 93.19 85 GLY B C 1
ATOM 2657 O O . GLY B 1 85 ? -15.328 10.695 2.98 1 93.19 85 GLY B O 1
ATOM 2658 N N . VAL B 1 86 ? -15.938 11.023 0.842 1 92.06 86 VAL B N 1
ATOM 2659 C CA . VAL B 1 86 ? -16.406 12.375 1.113 1 92.06 86 VAL B CA 1
ATOM 2660 C C . VAL B 1 86 ? -17.609 12.32 2.055 1 92.06 86 VAL B C 1
ATOM 2662 O O . VAL B 1 86 ? -17.703 13.109 3.002 1 92.06 86 VAL B O 1
ATOM 2665 N N . TRP B 1 87 ? -18.453 11.391 1.78 1 90.5 87 TRP B N 1
ATOM 2666 C CA . TRP B 1 87 ? -19.625 11.234 2.633 1 90.5 87 TRP B CA 1
ATOM 2667 C C . TRP B 1 87 ? -19.219 10.922 4.07 1 90.5 87 TRP B C 1
ATOM 2669 O O . TRP B 1 87 ? -19.766 11.516 5.012 1 90.5 87 TRP B O 1
ATOM 2679 N N . ILE B 1 88 ? -18.344 10.094 4.289 1 91.31 88 ILE B N 1
ATOM 2680 C CA . ILE B 1 88 ? -17.891 9.695 5.613 1 91.31 88 ILE B CA 1
ATOM 2681 C C . ILE B 1 88 ? -17.203 10.875 6.293 1 91.31 88 ILE B C 1
ATOM 2683 O O . ILE B 1 88 ? -17.422 11.141 7.477 1 91.31 88 ILE B O 1
ATOM 2687 N N . ALA B 1 89 ? -16.391 11.562 5.527 1 91.25 89 ALA B N 1
ATOM 2688 C CA . ALA B 1 89 ? -15.695 12.727 6.078 1 91.25 89 ALA B CA 1
ATOM 2689 C C . ALA B 1 89 ? -16.688 13.789 6.543 1 91.25 89 ALA B C 1
ATOM 2691 O O . ALA B 1 89 ? -16.5 14.398 7.598 1 91.25 89 ALA B O 1
ATOM 2692 N N . LEU B 1 90 ? -17.734 13.945 5.812 1 87.25 90 LEU B N 1
ATOM 2693 C CA . LEU B 1 90 ? -18.766 14.914 6.18 1 87.25 90 LEU B CA 1
ATOM 2694 C C . LEU B 1 90 ? -19.5 14.461 7.434 1 87.25 90 LEU B C 1
ATOM 2696 O O . LEU B 1 90 ? -19.797 15.281 8.312 1 87.25 90 LEU B O 1
ATOM 2700 N N . LEU B 1 91 ? -19.781 13.195 7.426 1 88.19 91 LEU B N 1
ATOM 2701 C CA . LEU B 1 91 ? -20.453 12.648 8.602 1 88.19 91 LEU B CA 1
ATOM 2702 C C . LEU B 1 91 ? -19.609 12.875 9.859 1 88.19 91 LEU B C 1
ATOM 2704 O O . LEU B 1 91 ? -20.125 13.336 10.883 1 88.19 91 LEU B O 1
ATOM 2708 N N . ILE B 1 92 ? -18.375 12.656 9.773 1 88.81 92 ILE B N 1
ATOM 2709 C CA . ILE B 1 92 ? -17.469 12.781 10.906 1 88.81 92 ILE B CA 1
ATOM 2710 C C . ILE B 1 92 ? -17.297 14.25 11.281 1 88.81 92 ILE B C 1
ATOM 2712 O O . ILE B 1 92 ? -17.172 14.586 12.461 1 88.81 92 ILE B O 1
ATOM 2716 N N . SER B 1 93 ? -17.391 15.133 10.305 1 85.75 93 SER B N 1
ATOM 2717 C CA . SER B 1 93 ? -17.172 16.562 10.531 1 85.75 93 SER B CA 1
ATOM 2718 C C . SER B 1 93 ? -18.453 17.234 11.008 1 85.75 93 SER B C 1
ATOM 2720 O O . SER B 1 93 ? -18.422 18.391 11.445 1 85.75 93 SER B O 1
ATOM 2722 N N . THR B 1 94 ? -19.531 16.562 10.891 1 81.56 94 THR B N 1
ATOM 2723 C CA . THR B 1 94 ? -20.812 17.141 11.289 1 81.56 94 THR B CA 1
ATOM 2724 C C . THR B 1 94 ? -20.875 17.328 12.797 1 81.56 94 THR B C 1
ATOM 2726 O O . THR B 1 94 ? -20.469 16.438 13.555 1 81.56 94 THR B O 1
ATOM 2729 N N . GLU B 1 95 ? -21.359 18.453 13.18 1 77.81 95 GLU B N 1
ATOM 2730 C CA . GLU B 1 95 ? -21.5 18.75 14.602 1 77.81 95 GLU B CA 1
ATOM 2731 C C . GLU B 1 95 ? -22.609 17.938 15.234 1 77.81 95 GLU B C 1
ATOM 2733 O O . GLU B 1 95 ? -23.641 17.672 14.602 1 77.81 95 GLU B O 1
ATOM 2738 N N . GLY B 1 96 ? -22.422 17.453 16.484 1 79.31 96 GLY B N 1
ATOM 2739 C CA . GLY B 1 96 ? -23.469 16.766 17.234 1 79.31 96 GLY B CA 1
ATOM 2740 C C . GLY B 1 96 ? -23.375 15.258 17.125 1 79.31 96 GLY B C 1
ATOM 2741 O O . GLY B 1 96 ? -24.047 14.539 17.859 1 79.31 96 GLY B O 1
ATOM 2742 N N . ILE B 1 97 ? -22.625 14.844 16.141 1 81.88 97 ILE B N 1
ATOM 2743 C CA . ILE B 1 97 ? -22.469 13.398 16.016 1 81.88 97 ILE B CA 1
ATOM 2744 C C . ILE B 1 97 ? -21.578 12.875 17.141 1 81.88 97 ILE B C 1
ATOM 2746 O O . ILE B 1 97 ? -20.531 13.453 17.438 1 81.88 97 ILE B O 1
ATOM 2750 N N . ARG B 1 98 ? -22.203 11.859 17.844 1 83.44 98 ARG B N 1
ATOM 2751 C CA . ARG B 1 98 ? -21.453 11.203 18.922 1 83.44 98 ARG B CA 1
ATOM 2752 C C . ARG B 1 98 ? -20.625 10.047 18.375 1 83.44 98 ARG B C 1
ATOM 2754 O O . ARG B 1 98 ? -20.953 9.469 17.344 1 83.44 98 ARG B O 1
ATOM 2761 N N . GLY B 1 99 ? -19.422 9.695 18.953 1 88.31 99 GLY B N 1
ATOM 2762 C CA . GLY B 1 99 ? -18.594 8.555 18.594 1 88.31 99 GLY B CA 1
ATOM 2763 C C . GLY B 1 99 ? -17.75 8.805 17.359 1 88.31 99 GLY B C 1
ATOM 2764 O O . GLY B 1 99 ? -17.562 7.91 16.531 1 88.31 99 GLY B O 1
ATOM 2765 N N . LYS B 1 100 ? -17.344 9.992 17.125 1 87.81 100 LYS B N 1
ATOM 2766 C CA . LYS B 1 100 ? -16.547 10.391 15.961 1 87.81 100 LYS B CA 1
ATOM 2767 C C . LYS B 1 100 ? -15.258 9.594 15.875 1 87.81 100 LYS B C 1
ATOM 2769 O O . LYS B 1 100 ? -14.82 9.227 14.781 1 87.81 100 LYS B O 1
ATOM 2774 N N . ALA B 1 101 ? -14.797 9.25 17 1 84.62 101 ALA B N 1
ATOM 2775 C CA . ALA B 1 101 ? -13.555 8.484 17.047 1 84.62 101 ALA B CA 1
ATOM 2776 C C . ALA B 1 101 ? -13.766 7.074 16.5 1 84.62 101 ALA B C 1
ATOM 2778 O O . ALA B 1 101 ? -12.922 6.551 15.773 1 84.62 101 ALA B O 1
ATOM 2779 N N . ILE B 1 102 ? -14.828 6.512 16.812 1 85.38 102 ILE B N 1
ATOM 2780 C CA . ILE B 1 102 ? -15.141 5.16 16.359 1 85.38 102 ILE B CA 1
ATOM 2781 C C . ILE B 1 102 ? -15.461 5.176 14.875 1 85.38 102 ILE B C 1
ATOM 2783 O O . ILE B 1 102 ? -15.039 4.281 14.133 1 85.38 102 ILE B O 1
ATOM 2787 N N . LEU B 1 103 ? -16.156 6.223 14.461 1 87.88 103 LEU B N 1
ATOM 2788 C CA . LEU B 1 103 ? -16.469 6.352 13.039 1 87.88 103 LEU B CA 1
ATOM 2789 C C . LEU B 1 103 ? -15.203 6.492 12.211 1 87.88 103 LEU B C 1
ATOM 2791 O O . LEU B 1 103 ? -15.055 5.84 11.172 1 87.88 103 LEU B O 1
ATOM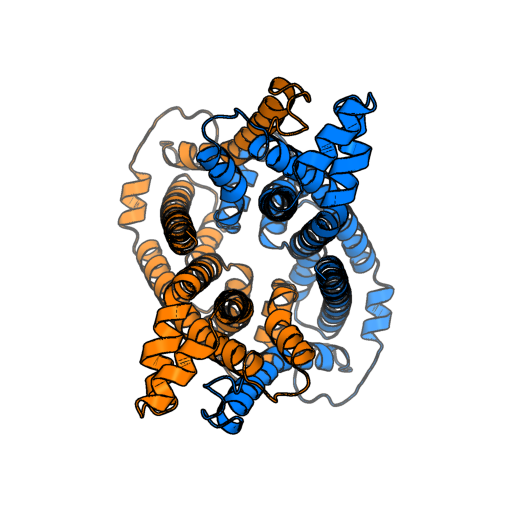 2795 N N . PHE B 1 104 ? -14.328 7.242 12.734 1 86.94 104 PHE B N 1
ATOM 2796 C CA . PHE B 1 104 ? -13.055 7.449 12.047 1 86.94 104 PHE B CA 1
ATOM 2797 C C . PHE B 1 104 ? -12.234 6.164 12.023 1 86.94 104 PHE B C 1
ATOM 2799 O O . PHE B 1 104 ? -11.695 5.785 10.984 1 86.94 104 PHE B O 1
ATOM 2806 N N . ALA B 1 105 ? -12.195 5.457 13.109 1 83.94 105 ALA B N 1
ATOM 2807 C CA . ALA B 1 105 ? -11.43 4.219 13.211 1 83.94 105 ALA B CA 1
ATOM 2808 C C . ALA B 1 105 ? -11.961 3.16 12.25 1 83.94 105 ALA B C 1
ATOM 2810 O O . ALA B 1 105 ? -11.18 2.48 11.578 1 83.94 105 ALA B O 1
ATOM 2811 N N . LEU B 1 106 ? -13.234 3.08 12.148 1 86.06 106 LEU B N 1
ATOM 2812 C CA . LEU B 1 106 ? -13.852 2.105 11.258 1 86.06 106 LEU B CA 1
ATOM 2813 C C . LEU B 1 106 ? -13.602 2.471 9.797 1 86.06 106 LEU B C 1
ATOM 2815 O O . LEU B 1 106 ? -13.391 1.591 8.961 1 86.06 106 LEU B O 1
ATOM 2819 N N . ALA B 1 107 ? -13.617 3.771 9.555 1 88.06 107 ALA B N 1
ATOM 2820 C CA . ALA B 1 107 ? -13.375 4.238 8.195 1 88.06 107 ALA B CA 1
ATOM 2821 C C . ALA B 1 107 ? -11.938 3.961 7.77 1 88.06 107 ALA B C 1
ATOM 2823 O O . ALA B 1 107 ? -11.672 3.717 6.59 1 88.06 107 ALA B O 1
ATOM 2824 N N . CYS B 1 108 ? -11.047 3.883 8.758 1 85.38 108 CYS B N 1
ATOM 2825 C CA . CYS B 1 108 ? -9.625 3.742 8.445 1 85.38 108 CYS B CA 1
ATOM 282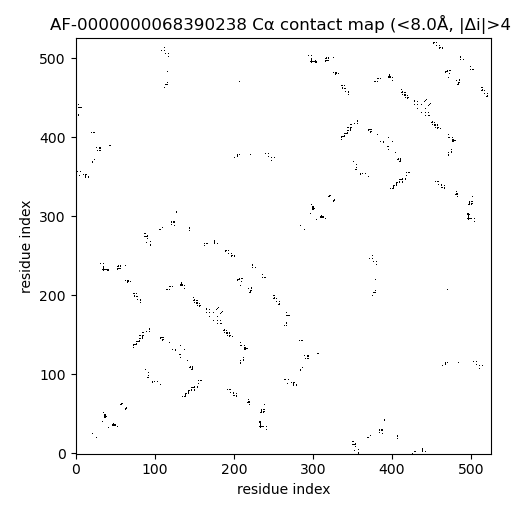6 C C . CYS B 1 108 ? -9.18 2.291 8.57 1 85.38 108 CYS B C 1
ATOM 2828 O O . CYS B 1 108 ? -8.078 1.937 8.156 1 85.38 108 CYS B O 1
ATOM 2830 N N . LEU B 1 109 ? -10.031 1.405 9.008 1 85.56 109 LEU B N 1
ATOM 2831 C CA . LEU B 1 109 ? -9.719 0.005 9.273 1 85.56 109 LEU B CA 1
ATOM 2832 C C . LEU B 1 109 ? -9.188 -0.68 8.023 1 85.56 109 LEU B C 1
ATOM 2834 O O . LEU B 1 109 ? -8.219 -1.438 8.086 1 85.56 109 LEU B O 1
ATOM 2838 N N . PRO B 1 110 ? -9.766 -0.456 6.836 1 87.5 110 PRO B N 1
ATOM 2839 C CA . PRO B 1 110 ? -9.273 -1.134 5.633 1 87.5 110 PRO B CA 1
ATOM 2840 C C . PRO B 1 110 ? -7.793 -0.856 5.367 1 87.5 110 PRO B C 1
ATOM 2842 O O . PRO B 1 110 ? -7.102 -1.694 4.785 1 87.5 110 PRO B O 1
ATOM 2845 N N . ALA B 1 111 ? -7.328 0.269 5.848 1 84 111 ALA B N 1
ATOM 2846 C CA . ALA B 1 111 ? -5.934 0.638 5.613 1 84 111 ALA B CA 1
ATOM 2847 C C . ALA B 1 111 ? -4.988 -0.22 6.453 1 84 111 ALA B C 1
ATOM 2849 O O . ALA B 1 111 ? -3.805 -0.344 6.133 1 84 111 ALA B O 1
ATOM 2850 N N . VAL B 1 112 ? -5.516 -0.845 7.527 1 83.88 112 VAL B N 1
ATOM 2851 C CA . VAL B 1 112 ? -4.664 -1.604 8.438 1 83.88 112 VAL B CA 1
ATOM 2852 C C . VAL B 1 112 ? -4.832 -3.1 8.18 1 83.88 112 VAL B C 1
ATOM 2854 O O . VAL B 1 112 ? -4.051 -3.914 8.672 1 83.88 112 VAL B O 1
ATOM 2857 N N . VAL B 1 113 ? -5.867 -3.439 7.434 1 91 113 VAL B N 1
ATOM 2858 C CA . VAL B 1 113 ? -6.102 -4.84 7.09 1 91 113 VAL B CA 1
ATOM 2859 C C . VAL B 1 113 ? -5.07 -5.297 6.062 1 91 113 VAL B C 1
ATOM 2861 O O . VAL B 1 113 ? -4.891 -4.656 5.023 1 91 113 VAL B O 1
ATOM 2864 N N . PRO B 1 114 ? -4.391 -6.422 6.328 1 93.19 114 PRO B N 1
ATOM 2865 C CA . PRO B 1 114 ? -3.463 -6.957 5.324 1 93.19 114 PRO B CA 1
ATOM 2866 C C . PRO B 1 114 ? -4.141 -7.242 3.986 1 93.19 114 PRO B C 1
ATOM 2868 O O . PRO B 1 114 ? -5.246 -7.793 3.953 1 93.19 114 PRO B O 1
ATOM 2871 N N . GLY B 1 115 ? -3.504 -6.852 3.002 1 93.31 115 GLY B N 1
ATOM 2872 C CA . GLY B 1 115 ? -4.062 -6.941 1.662 1 93.31 115 GLY B CA 1
ATOM 2873 C C . GLY B 1 115 ? -4.484 -8.352 1.284 1 93.31 115 GLY B C 1
ATOM 2874 O O . GLY B 1 115 ? -5.57 -8.555 0.734 1 93.31 115 GLY B O 1
ATOM 2875 N N . LEU B 1 116 ? -3.635 -9.273 1.566 1 95.25 116 LEU B N 1
ATOM 2876 C CA . LEU B 1 116 ? -3.924 -10.664 1.231 1 95.25 116 LEU B CA 1
ATOM 2877 C C . LEU B 1 116 ? -5.156 -11.164 1.978 1 95.25 116 LEU B C 1
ATOM 2879 O O . LEU B 1 116 ? -6 -11.859 1.402 1 95.25 116 LEU B O 1
ATOM 2883 N N . ILE B 1 117 ? -5.27 -10.781 3.203 1 94.81 117 ILE B N 1
ATOM 2884 C CA . ILE B 1 117 ? -6.398 -11.203 4.023 1 94.81 117 ILE B CA 1
ATOM 2885 C C . ILE B 1 117 ? -7.68 -10.539 3.512 1 94.81 117 ILE B C 1
ATOM 2887 O O . ILE B 1 117 ? -8.734 -11.18 3.459 1 94.81 117 ILE B O 1
ATOM 2891 N N . ASN B 1 118 ? -7.535 -9.297 3.145 1 94.44 118 ASN B N 1
ATOM 2892 C CA . ASN B 1 118 ? -8.68 -8.617 2.543 1 94.44 118 ASN B CA 1
ATOM 2893 C C . ASN B 1 118 ? -9.133 -9.32 1.262 1 94.44 118 ASN B C 1
ATOM 2895 O O . ASN B 1 118 ? -10.328 -9.516 1.044 1 94.44 118 ASN B O 1
ATOM 2899 N N . ALA B 1 119 ? -8.195 -9.672 0.457 1 95.88 119 ALA B N 1
ATOM 2900 C CA . ALA B 1 119 ? -8.508 -10.328 -0.808 1 95.88 119 ALA B CA 1
ATOM 2901 C C . ALA B 1 119 ? -9.203 -11.672 -0.573 1 95.88 119 ALA B C 1
ATOM 2903 O O . ALA B 1 119 ? -10.219 -11.969 -1.205 1 95.88 119 ALA B O 1
ATOM 2904 N N . ILE B 1 120 ? -8.688 -12.445 0.347 1 94.75 120 ILE B N 1
ATOM 2905 C CA . ILE B 1 120 ? -9.234 -13.766 0.665 1 94.75 120 ILE B CA 1
ATOM 2906 C C . ILE B 1 120 ? -10.641 -13.609 1.254 1 94.75 120 ILE B C 1
ATOM 2908 O O . ILE B 1 120 ? -11.562 -14.32 0.863 1 94.75 120 ILE B O 1
ATOM 2912 N N . SER B 1 121 ? -10.773 -12.68 2.189 1 95.38 121 SER B N 1
ATOM 2913 C CA . SER B 1 121 ? -12.078 -12.453 2.811 1 95.38 121 SER B CA 1
ATOM 2914 C C . SER B 1 121 ? -13.117 -12.023 1.778 1 95.38 121 SER B C 1
ATOM 2916 O O . SER B 1 121 ? -14.266 -12.469 1.826 1 95.38 121 SER B O 1
ATOM 2918 N N . MET B 1 122 ? -12.742 -11.211 0.855 1 95.25 122 MET B N 1
ATOM 2919 C CA . MET B 1 122 ? -13.648 -10.758 -0.192 1 95.25 122 MET B CA 1
ATOM 2920 C C . MET B 1 122 ? -14.031 -11.914 -1.117 1 95.25 122 MET B C 1
ATOM 2922 O O . MET B 1 122 ? -15.172 -12 -1.575 1 95.25 122 MET B O 1
ATOM 2926 N N . ARG B 1 123 ? -13.039 -12.766 -1.394 1 95.31 123 ARG B N 1
ATOM 2927 C CA . ARG B 1 123 ? -13.305 -13.93 -2.227 1 95.31 123 ARG B CA 1
ATOM 2928 C C . ARG B 1 123 ? -14.359 -14.828 -1.585 1 95.31 123 ARG B C 1
ATOM 2930 O O . ARG B 1 123 ? -15.281 -15.297 -2.26 1 95.31 123 ARG B O 1
ATOM 2937 N N . ILE B 1 124 ? -14.234 -15.055 -0.297 1 93.31 124 ILE B N 1
ATOM 2938 C CA . ILE B 1 124 ? -15.203 -15.859 0.443 1 93.31 124 ILE B CA 1
ATOM 2939 C C . ILE B 1 124 ? -16.578 -15.18 0.392 1 93.31 124 ILE B C 1
ATOM 2941 O O . ILE B 1 124 ? -17.578 -15.836 0.137 1 93.31 124 ILE B O 1
ATOM 2945 N N . PHE B 1 125 ? -16.625 -13.914 0.529 1 93.94 125 PHE B N 1
ATOM 2946 C CA . PHE B 1 125 ? -17.859 -13.141 0.582 1 93.94 125 PHE B CA 1
ATOM 2947 C C . PHE B 1 125 ? -18.594 -13.203 -0.752 1 93.94 125 PHE B C 1
ATOM 2949 O O . PHE B 1 125 ? -19.781 -13.531 -0.8 1 93.94 125 PHE B O 1
ATOM 2956 N N . ILE B 1 126 ? -17.875 -12.898 -1.8 1 94.25 126 ILE B N 1
ATOM 2957 C CA . ILE B 1 126 ? -18.547 -12.836 -3.092 1 94.25 126 ILE B CA 1
ATOM 2958 C C . ILE B 1 126 ? -19.062 -14.219 -3.48 1 94.25 126 ILE B C 1
ATOM 2960 O O . ILE B 1 126 ? -20.109 -14.352 -4.109 1 94.25 126 ILE B O 1
ATOM 2964 N N . ARG B 1 127 ? -18.297 -15.203 -3.145 1 92.56 127 ARG B N 1
ATOM 2965 C CA . ARG B 1 127 ? -18.766 -16.562 -3.396 1 92.56 127 ARG B CA 1
ATOM 2966 C C . ARG B 1 127 ? -20.047 -16.844 -2.631 1 92.56 127 ARG B C 1
ATOM 2968 O O . ARG B 1 127 ? -20.969 -17.453 -3.172 1 92.56 127 ARG B O 1
ATOM 2975 N N . MET B 1 128 ? -20.125 -16.438 -1.453 1 89.5 128 MET B N 1
ATOM 2976 C CA . MET B 1 128 ? -21.281 -16.688 -0.597 1 89.5 128 MET B CA 1
ATOM 2977 C C . MET B 1 128 ? -22.531 -15.992 -1.139 1 89.5 128 MET B C 1
ATOM 2979 O O . MET B 1 128 ? -23.641 -16.5 -1.009 1 89.5 128 MET B O 1
ATOM 2983 N N . VAL B 1 129 ? -22.359 -14.852 -1.716 1 91.62 129 VAL B N 1
ATOM 2984 C CA . VAL B 1 129 ? -23.516 -14.094 -2.176 1 91.62 129 VAL B CA 1
ATOM 2985 C C . VAL B 1 129 ? -23.688 -14.281 -3.682 1 91.62 129 VAL B C 1
ATOM 2987 O O . VAL B 1 129 ? -24.438 -13.531 -4.324 1 91.62 129 VAL B O 1
ATOM 2990 N N . ASP B 1 130 ? -22.891 -15.109 -4.363 1 94.81 130 ASP B N 1
ATOM 2991 C CA . ASP B 1 130 ? -22.984 -15.547 -5.754 1 94.81 130 ASP B CA 1
ATOM 2992 C C . ASP B 1 130 ? -22.625 -14.406 -6.711 1 94.81 130 ASP B C 1
ATOM 2994 O O . ASP B 1 130 ? -23.266 -14.242 -7.754 1 94.81 130 ASP B O 1
ATOM 2998 N N . ILE B 1 131 ? -21.766 -13.602 -6.258 1 95.19 131 ILE B N 1
ATOM 2999 C CA . ILE B 1 131 ? -21.156 -12.633 -7.16 1 95.19 131 ILE B CA 1
ATOM 3000 C C . ILE B 1 131 ? -19.938 -13.258 -7.848 1 95.19 131 ILE B C 1
ATOM 3002 O O . ILE B 1 131 ? -19.047 -13.797 -7.184 1 95.19 131 ILE B O 1
ATOM 3006 N N . PRO B 1 132 ? -19.984 -13.258 -9.18 1 96.94 132 PRO B N 1
ATOM 3007 C CA . PRO B 1 132 ? -18.828 -13.844 -9.859 1 96.94 132 PRO B CA 1
ATOM 3008 C C . PRO B 1 132 ? -17.562 -13.008 -9.711 1 96.94 132 PRO B C 1
ATOM 3010 O O . PRO B 1 132 ? -17.641 -11.797 -9.5 1 96.94 132 PRO B O 1
ATOM 3013 N N . THR B 1 133 ? -16.438 -13.703 -9.742 1 97.5 133 THR B N 1
ATOM 3014 C CA . THR B 1 133 ? -15.18 -12.984 -9.883 1 97.5 133 THR B CA 1
ATOM 3015 C C . THR B 1 133 ? -15.188 -12.133 -11.148 1 97.5 133 THR B C 1
ATOM 3017 O O . THR B 1 133 ? -15.969 -12.375 -12.07 1 97.5 133 THR B O 1
ATOM 3020 N N . GLY B 1 134 ? -14.391 -11.086 -11.156 1 98.19 134 GLY B N 1
ATOM 3021 C CA . GLY B 1 134 ? -14.328 -10.227 -12.32 1 98.19 134 GLY B CA 1
ATOM 3022 C C . GLY B 1 134 ? -14.367 -8.75 -11.977 1 98.19 134 GLY B C 1
ATOM 3023 O O . GLY B 1 134 ? -13.992 -8.352 -10.867 1 98.19 134 GLY B O 1
ATOM 3024 N N . THR B 1 135 ? -14.805 -7.988 -12.906 1 98.31 135 THR B N 1
ATOM 3025 C CA . THR B 1 135 ? -14.695 -6.535 -12.891 1 98.31 135 THR B CA 1
ATOM 3026 C C . THR B 1 135 ? -15.367 -5.957 -11.648 1 98.31 135 THR B C 1
ATOM 3028 O O . THR B 1 135 ? -14.766 -5.164 -10.922 1 98.31 135 THR B O 1
ATOM 3031 N N . PHE B 1 136 ? -16.531 -6.406 -11.383 1 97.69 136 PHE B N 1
ATOM 3032 C CA . PHE B 1 136 ? -17.281 -5.855 -10.266 1 97.69 136 PHE B CA 1
ATOM 3033 C C . PHE B 1 136 ? -16.609 -6.191 -8.938 1 97.69 136 PHE B C 1
ATOM 3035 O O . PHE B 1 136 ? -16.5 -5.34 -8.055 1 97.69 136 PHE B O 1
ATOM 3042 N N . ALA B 1 137 ? -16.172 -7.43 -8.773 1 97.38 137 ALA B N 1
ATOM 3043 C CA . ALA B 1 137 ? -15.508 -7.871 -7.555 1 97.38 137 ALA B CA 1
ATOM 3044 C C . ALA B 1 137 ? -14.234 -7.066 -7.309 1 97.38 137 ALA B C 1
ATOM 3046 O O . ALA B 1 137 ? -13.945 -6.68 -6.176 1 97.38 137 ALA B O 1
ATOM 3047 N N . ILE B 1 138 ? -13.5 -6.809 -8.391 1 98.31 138 ILE B N 1
ATOM 3048 C CA . ILE B 1 138 ? -12.273 -6.027 -8.281 1 98.31 138 ILE B CA 1
ATOM 3049 C C . ILE B 1 138 ? -12.602 -4.609 -7.824 1 98.31 138 ILE B C 1
ATOM 3051 O O . ILE B 1 138 ? -12 -4.105 -6.871 1 98.31 138 ILE B O 1
ATOM 3055 N N . ILE B 1 139 ? -13.578 -4.016 -8.461 1 98 139 ILE B N 1
ATOM 3056 C CA . ILE B 1 139 ? -13.938 -2.637 -8.156 1 98 139 ILE B CA 1
ATOM 3057 C C . ILE B 1 139 ? -14.414 -2.539 -6.707 1 98 139 ILE B C 1
ATOM 3059 O O . ILE B 1 139 ? -14.031 -1.612 -5.988 1 98 139 ILE B O 1
ATOM 3063 N N . LEU B 1 140 ? -15.156 -3.451 -6.305 1 95.31 140 LEU B N 1
ATOM 3064 C CA . LEU B 1 140 ? -15.664 -3.477 -4.938 1 95.31 140 LEU B CA 1
ATOM 3065 C C . LEU B 1 140 ? -14.523 -3.529 -3.932 1 95.31 140 LEU B C 1
ATOM 3067 O O . LEU B 1 140 ? -14.5 -2.754 -2.973 1 95.31 140 LEU B O 1
ATOM 3071 N N . SER B 1 141 ? -13.617 -4.398 -4.129 1 96.25 141 SER B N 1
ATOM 3072 C CA . SER B 1 141 ? -12.492 -4.578 -3.211 1 96.25 141 SER B CA 1
ATOM 3073 C C . SER B 1 141 ? -11.562 -3.375 -3.24 1 96.25 141 SER B C 1
ATOM 3075 O O . SER B 1 141 ? -11.117 -2.898 -2.193 1 96.25 141 SER B O 1
ATOM 3077 N N . HIS B 1 142 ? -11.273 -2.861 -4.469 1 97.38 142 HIS B N 1
ATOM 3078 C CA . HIS B 1 142 ? -10.422 -1.687 -4.605 1 97.38 142 HIS B CA 1
ATOM 3079 C C . HIS B 1 142 ? -11.047 -0.469 -3.934 1 97.38 142 HIS B C 1
ATOM 3081 O O . HIS B 1 142 ? -10.344 0.327 -3.305 1 97.38 142 HIS B O 1
ATOM 3087 N N . THR B 1 143 ? -12.312 -0.352 -4.039 1 95.75 143 THR B N 1
ATOM 3088 C CA . THR B 1 143 ? -13.016 0.794 -3.473 1 95.75 143 THR B CA 1
ATOM 3089 C C . THR B 1 143 ? -12.906 0.796 -1.951 1 95.75 143 THR B C 1
ATOM 3091 O O . THR B 1 143 ? -12.562 1.814 -1.35 1 95.75 143 THR B O 1
ATOM 3094 N N . VAL B 1 144 ? -13.133 -0.31 -1.396 1 92.12 144 VAL B N 1
ATOM 3095 C CA . VAL B 1 144 ? -13.078 -0.428 0.058 1 92.12 144 VAL B CA 1
ATOM 3096 C C . VAL B 1 144 ? -11.68 -0.05 0.554 1 92.12 144 VAL B C 1
ATOM 3098 O O . VAL B 1 144 ? -11.547 0.667 1.549 1 92.12 144 VAL B O 1
ATOM 3101 N N . HIS B 1 145 ? -10.75 -0.48 -0.156 1 92.25 145 HIS B N 1
ATOM 3102 C CA . HIS B 1 145 ? -9.359 -0.223 0.221 1 92.25 145 HIS B CA 1
ATOM 3103 C C . HIS B 1 145 ? -9.016 1.253 0.062 1 92.25 145 HIS B C 1
ATOM 3105 O O . HIS B 1 145 ? -8.211 1.791 0.83 1 92.25 145 HIS B O 1
ATOM 3111 N N . ALA B 1 146 ? -9.609 1.931 -0.838 1 94.69 146 ALA B N 1
ATOM 3112 C CA . ALA B 1 146 ? -9.219 3.293 -1.2 1 94.69 146 ALA B CA 1
ATOM 3113 C C . ALA B 1 146 ? -9.969 4.316 -0.347 1 94.69 146 ALA B C 1
ATOM 3115 O O . ALA B 1 146 ? -9.523 5.461 -0.218 1 94.69 146 ALA B O 1
ATOM 3116 N N . VAL B 1 147 ? -11.008 3.988 0.301 1 93.19 147 VAL B N 1
ATOM 3117 C CA . VAL B 1 147 ? -11.906 4.902 0.999 1 93.19 147 VAL B CA 1
ATOM 3118 C C . VAL B 1 147 ? -11.148 5.621 2.113 1 93.19 147 VAL B C 1
ATOM 3120 O O . VAL B 1 147 ? -11.25 6.844 2.25 1 93.19 147 VAL B O 1
ATOM 3123 N N . PRO B 1 148 ? -10.328 4.902 2.92 1 90.81 148 PRO B N 1
ATOM 3124 C CA . PRO B 1 148 ? -9.641 5.59 4.016 1 90.81 148 PRO B CA 1
ATOM 3125 C C . PRO B 1 148 ? -8.781 6.758 3.537 1 90.81 148 PRO B C 1
ATOM 3127 O O . PRO B 1 148 ? -8.688 7.781 4.219 1 90.81 148 PRO B O 1
ATOM 3130 N N . PHE B 1 149 ? -8.258 6.641 2.387 1 89.94 149 PHE B N 1
ATOM 3131 C CA . PHE B 1 149 ? -7.375 7.684 1.88 1 89.94 149 PHE B CA 1
ATOM 3132 C C . PHE B 1 149 ? -8.164 8.938 1.528 1 89.94 149 PHE B C 1
ATOM 3134 O O . PHE B 1 149 ? -7.727 10.055 1.829 1 89.94 149 PHE B O 1
ATOM 3141 N N . VAL B 1 150 ? -9.258 8.75 0.996 1 93.19 150 VAL B N 1
ATOM 3142 C CA . VAL B 1 150 ? -10.117 9.891 0.683 1 93.19 150 VAL B CA 1
ATOM 3143 C C . VAL B 1 150 ? -10.633 10.523 1.976 1 93.19 150 VAL B C 1
ATOM 3145 O O . VAL B 1 150 ? -10.633 11.75 2.115 1 93.19 150 VAL B O 1
ATOM 3148 N N . VAL B 1 151 ? -11.008 9.695 2.902 1 92.06 151 VAL B N 1
ATOM 3149 C CA . VAL B 1 151 ? -11.539 10.172 4.176 1 92.06 151 VAL B CA 1
ATOM 3150 C C . VAL B 1 151 ? -10.492 11.047 4.875 1 92.06 151 VAL B C 1
ATOM 3152 O O . VAL B 1 151 ? -10.797 12.156 5.309 1 92.06 151 VAL B O 1
ATOM 3155 N N . ILE B 1 152 ? -9.32 10.547 4.914 1 87.94 152 ILE B N 1
ATOM 3156 C CA . ILE B 1 152 ? -8.25 11.242 5.625 1 87.94 152 ILE B CA 1
ATOM 3157 C C . ILE B 1 152 ? -7.953 12.57 4.938 1 87.94 152 ILE B C 1
ATOM 3159 O O . ILE B 1 152 ? -7.859 13.609 5.594 1 87.94 152 ILE B O 1
ATOM 3163 N N . MET B 1 153 ? -7.848 12.578 3.666 1 89.06 153 MET B N 1
ATOM 3164 C CA . MET B 1 153 ? -7.512 13.789 2.922 1 89.06 153 MET B CA 1
ATOM 3165 C C . MET B 1 153 ? -8.609 14.836 3.062 1 89.06 153 MET B C 1
ATOM 3167 O O . MET B 1 153 ? -8.32 16.016 3.299 1 89.06 153 MET B O 1
ATOM 3171 N N . VAL B 1 154 ? -9.805 14.414 2.973 1 91.12 154 VAL B N 1
ATOM 3172 C CA . VAL B 1 154 ? -10.938 15.336 3.031 1 91.12 154 VAL B CA 1
ATOM 3173 C C . VAL B 1 154 ? -11.109 15.852 4.457 1 91.12 154 VAL B C 1
ATOM 3175 O O . VAL B 1 154 ? -11.344 17.047 4.664 1 91.12 154 VAL B O 1
ATOM 3178 N N . LEU B 1 155 ? -10.992 15.008 5.387 1 90.81 155 LEU B N 1
ATOM 3179 C CA . LEU B 1 155 ? -11.133 15.414 6.781 1 90.81 155 LEU B CA 1
ATOM 3180 C C . LEU B 1 155 ? -10.07 16.438 7.156 1 90.81 155 LEU B C 1
ATOM 3182 O O . LEU B 1 155 ? -10.359 17.422 7.855 1 90.81 155 LEU B O 1
ATOM 3186 N N . THR B 1 156 ? -8.875 16.188 6.695 1 84.88 156 THR B N 1
ATOM 3187 C CA . THR B 1 156 ? -7.789 17.125 6.973 1 84.88 156 THR B CA 1
ATOM 3188 C C . THR B 1 156 ? -8.109 18.5 6.41 1 84.88 156 THR B C 1
ATOM 3190 O O . THR B 1 156 ? -7.895 19.516 7.082 1 84.88 156 THR B O 1
ATOM 3193 N N . ARG B 1 157 ? -8.617 18.547 5.242 1 88.06 157 ARG B N 1
ATOM 3194 C CA . ARG B 1 157 ? -8.953 19.812 4.613 1 88.06 157 ARG B CA 1
ATOM 3195 C C . ARG B 1 157 ? -10.172 20.453 5.281 1 88.06 157 ARG B C 1
ATOM 3197 O O . ARG B 1 157 ? -10.227 21.672 5.453 1 88.06 157 ARG B O 1
ATOM 3204 N N . LEU B 1 158 ? -11.141 19.719 5.664 1 88.62 158 LEU B N 1
ATOM 3205 C CA . LEU B 1 158 ? -12.352 20.219 6.305 1 88.62 158 LEU B CA 1
ATOM 3206 C C . LEU B 1 158 ? -12.023 20.844 7.652 1 88.62 158 LEU B C 1
ATOM 3208 O O . LEU B 1 158 ? -12.648 21.844 8.039 1 88.62 158 LEU B O 1
ATOM 3212 N N . ARG B 1 159 ? -11.109 20.266 8.297 1 85.56 159 ARG B N 1
ATOM 3213 C CA . ARG B 1 159 ? -10.727 20.766 9.609 1 85.56 159 ARG B CA 1
ATOM 3214 C C . ARG B 1 159 ? -10.117 22.156 9.508 1 85.56 159 ARG B C 1
ATOM 3216 O O . ARG B 1 159 ? -10.164 22.938 10.461 1 85.56 159 ARG B O 1
ATOM 3223 N N . SER B 1 160 ? -9.602 22.469 8.367 1 86 160 SER B N 1
ATOM 3224 C CA . SER B 1 160 ? -8.992 23.781 8.18 1 86 160 SER B CA 1
ATOM 3225 C C . SER B 1 160 ? -9.992 24.781 7.621 1 86 160 SER B C 1
ATOM 3227 O O . SER B 1 160 ? -9.672 25.953 7.438 1 86 160 SER B O 1
ATOM 3229 N N . MET B 1 161 ? -11.219 24.344 7.406 1 86.44 161 MET B N 1
ATOM 3230 C CA . MET B 1 161 ? -12.234 25.219 6.812 1 86.44 161 MET B CA 1
ATOM 3231 C C . MET B 1 161 ? -12.812 26.172 7.852 1 86.44 161 MET B C 1
ATOM 3233 O O . MET B 1 161 ? -13.266 25.734 8.914 1 86.44 161 MET B O 1
ATOM 3237 N N . PRO B 1 162 ? -12.766 27.453 7.52 1 85.25 162 PRO B N 1
ATOM 3238 C CA . PRO B 1 162 ? -13.422 28.391 8.43 1 85.25 162 PRO B CA 1
ATOM 3239 C C . PRO B 1 162 ? -14.914 28.125 8.586 1 85.25 162 PRO B C 1
ATOM 3241 O O . PRO B 1 162 ? -15.617 27.938 7.594 1 85.25 162 PRO B O 1
ATOM 3244 N N . ALA B 1 163 ? -15.359 28.047 9.742 1 74 163 ALA B N 1
ATOM 3245 C CA . ALA B 1 163 ? -16.75 27.75 10.07 1 74 163 ALA B CA 1
ATOM 3246 C C . ALA B 1 163 ? -17.703 28.766 9.453 1 74 163 ALA B C 1
ATOM 3248 O O . ALA B 1 163 ? -18.844 28.453 9.133 1 74 163 ALA B O 1
ATOM 3249 N N . ASN B 1 164 ? -17.203 29.859 9.234 1 82.44 164 ASN B N 1
ATOM 3250 C CA . ASN B 1 164 ? -18.047 30.969 8.812 1 82.44 164 ASN B CA 1
ATOM 3251 C C . ASN B 1 164 ? -18.406 30.875 7.332 1 82.44 164 ASN B C 1
ATOM 3253 O O . ASN B 1 164 ? -19.359 31.516 6.879 1 82.44 164 ASN B O 1
ATOM 3257 N N . LEU B 1 165 ? -17.703 30.031 6.629 1 83.38 165 LEU B N 1
ATOM 3258 C CA . LEU B 1 165 ? -17.938 29.969 5.195 1 83.38 165 LEU B CA 1
ATOM 3259 C C . LEU B 1 165 ? -19.312 29.359 4.902 1 83.38 165 LEU B C 1
ATOM 3261 O O . LEU B 1 165 ? -20.078 29.891 4.094 1 83.38 165 LEU B O 1
ATOM 3265 N N . VAL B 1 166 ? -19.625 28.375 5.539 1 80 166 VAL B N 1
ATOM 3266 C CA . VAL B 1 166 ? -20.891 27.703 5.316 1 80 166 VAL B CA 1
ATOM 3267 C C . VAL B 1 166 ? -22.031 28.516 5.926 1 80 166 VAL B C 1
ATOM 3269 O O . VAL B 1 166 ? -23.125 28.609 5.348 1 80 166 VAL B O 1
ATOM 3272 N N . ASP B 1 167 ? -21.75 29.125 6.977 1 82.25 167 ASP B N 1
ATOM 3273 C CA . ASP B 1 167 ? -22.734 29.969 7.629 1 82.25 167 ASP B CA 1
ATOM 3274 C C . ASP B 1 167 ? -23.125 31.156 6.742 1 82.25 167 ASP B C 1
ATOM 3276 O O . ASP B 1 167 ? -24.297 31.531 6.656 1 82.25 167 ASP B O 1
ATOM 3280 N N . ALA B 1 168 ? -22.125 31.625 6.16 1 85.62 168 ALA B N 1
ATOM 3281 C CA . ALA B 1 168 ? -22.359 32.75 5.273 1 85.62 168 ALA B CA 1
ATOM 3282 C C . ALA B 1 168 ? -23.25 32.375 4.102 1 85.62 168 ALA B C 1
ATOM 3284 O O . ALA B 1 168 ? -24.141 33.125 3.717 1 85.62 168 ALA B O 1
ATOM 3285 N N . ALA B 1 169 ? -23.047 31.25 3.607 1 85.25 169 ALA B N 1
ATOM 3286 C CA . ALA B 1 169 ? -23.859 30.766 2.5 1 85.25 169 ALA B CA 1
ATOM 3287 C C . ALA B 1 169 ? -25.297 30.531 2.945 1 85.25 169 ALA B C 1
ATOM 3289 O O . ALA B 1 169 ? -26.25 30.859 2.217 1 85.25 169 ALA B O 1
ATOM 3290 N N . ARG B 1 170 ? -25.422 30.094 4.086 1 82.56 170 ARG B N 1
ATOM 3291 C CA . ARG B 1 170 ? -26.75 29.844 4.633 1 82.56 170 ARG B CA 1
ATOM 3292 C C . ARG B 1 170 ? -27.484 31.156 4.914 1 82.56 170 ARG B C 1
ATOM 3294 O O . ARG B 1 170 ? -28.688 31.266 4.707 1 82.56 170 ARG B O 1
ATOM 3301 N N . ASP B 1 171 ? -26.734 32 5.355 1 87 171 ASP B N 1
ATOM 3302 C CA . ASP B 1 171 ? -27.312 33.312 5.605 1 87 171 ASP B CA 1
ATOM 3303 C C . ASP B 1 171 ? -27.812 33.938 4.312 1 87 171 ASP B C 1
ATOM 3305 O O . ASP B 1 171 ? -28.766 34.719 4.324 1 87 171 ASP B O 1
ATOM 3309 N N . LEU B 1 172 ? -27.219 33.531 3.242 1 89.81 172 LEU B N 1
ATOM 3310 C CA . LEU B 1 172 ? -27.609 34.062 1.937 1 89.81 172 LEU B CA 1
ATOM 3311 C C . LEU B 1 172 ? -28.719 33.25 1.321 1 89.81 172 LEU B C 1
ATOM 3313 O O . LEU B 1 172 ? -29.156 33.5 0.193 1 89.81 172 LEU B O 1
ATOM 3317 N N . GLY B 1 173 ? -29.156 32.219 2.066 1 86.88 173 GLY B N 1
ATOM 3318 C CA . GLY B 1 173 ? -30.344 31.484 1.647 1 86.88 173 GLY B CA 1
ATOM 3319 C C . GLY B 1 173 ? -30 30.141 1.021 1 86.88 173 GLY B C 1
ATOM 3320 O O . GLY B 1 173 ? -30.891 29.438 0.547 1 86.88 173 GLY B O 1
ATOM 3321 N N . ALA B 1 174 ? -28.797 29.844 1.017 1 85.94 174 ALA B N 1
ATOM 3322 C CA . ALA B 1 174 ? -28.422 28.578 0.407 1 85.94 174 ALA B CA 1
ATOM 3323 C C . ALA B 1 174 ? -28.906 27.406 1.259 1 85.94 174 ALA B C 1
ATOM 3325 O O . ALA B 1 174 ? -28.812 27.453 2.488 1 85.94 174 ALA B O 1
ATOM 3326 N N . ASP B 1 175 ? -29.469 26.438 0.52 1 84.94 175 ASP B N 1
ATOM 3327 C CA . ASP B 1 175 ? -29.797 25.219 1.267 1 84.94 175 ASP B CA 1
ATOM 3328 C C . ASP B 1 175 ? -28.562 24.344 1.448 1 84.94 175 ASP B C 1
ATOM 3330 O O . ASP B 1 175 ? -27.469 24.703 1.021 1 84.94 175 ASP B O 1
ATOM 3334 N N . ALA B 1 176 ? -28.719 23.25 2.133 1 79.19 176 ALA B N 1
ATOM 3335 C CA . ALA B 1 176 ? -27.609 22.391 2.527 1 79.19 176 ALA B CA 1
ATOM 3336 C C . ALA B 1 176 ? -26.891 21.828 1.306 1 79.19 176 ALA B C 1
ATOM 3338 O O . ALA B 1 176 ? -25.656 21.734 1.29 1 79.19 176 ALA B O 1
ATOM 3339 N N . PHE B 1 177 ? -27.672 21.484 0.358 1 82.06 177 PHE B N 1
ATOM 3340 C CA . PHE B 1 177 ? -27.078 20.906 -0.846 1 82.06 177 PHE B CA 1
ATOM 3341 C C . PHE B 1 177 ? -26.297 21.938 -1.63 1 82.06 177 PHE B C 1
ATOM 3343 O O . PHE B 1 177 ? -25.188 21.672 -2.102 1 82.06 177 PHE B O 1
ATOM 3350 N N . VAL B 1 178 ? -26.875 23.094 -1.746 1 85.38 178 VAL B N 1
ATOM 3351 C CA . VAL B 1 178 ? -26.219 24.172 -2.469 1 85.38 178 VAL B CA 1
ATOM 3352 C C . VAL B 1 178 ? -24.953 24.594 -1.729 1 85.38 178 VAL B C 1
ATOM 3354 O O . VAL B 1 178 ? -23.906 24.812 -2.348 1 85.38 178 VAL B O 1
ATOM 3357 N N . ALA B 1 179 ? -25.016 24.719 -0.418 1 85.5 179 ALA B N 1
ATOM 3358 C CA . ALA B 1 179 ? -23.859 25.062 0.385 1 85.5 179 ALA B CA 1
ATOM 3359 C C . ALA B 1 179 ? -22.75 24.031 0.235 1 85.5 179 ALA B C 1
ATOM 3361 O O . ALA B 1 179 ? -21.562 24.375 0.136 1 85.5 179 ALA B O 1
ATOM 3362 N N . PHE B 1 180 ? -23.172 22.781 0.155 1 85.75 180 PHE B N 1
ATOM 3363 C CA . PHE B 1 180 ? -22.203 21.703 -0.001 1 85.75 180 PHE B CA 1
ATOM 3364 C C . PHE B 1 180 ? -21.516 21.781 -1.357 1 85.75 180 PHE B C 1
ATOM 3366 O O . PHE B 1 180 ? -20.281 21.75 -1.438 1 85.75 180 PHE B O 1
ATOM 3373 N N . MET B 1 181 ? -22.281 21.938 -2.381 1 87.12 181 MET B N 1
ATOM 3374 C CA . MET B 1 181 ? -21.75 21.844 -3.74 1 87.12 181 MET B CA 1
ATOM 3375 C C . MET B 1 181 ? -20.984 23.109 -4.102 1 87.12 181 MET B C 1
ATOM 3377 O O . MET B 1 181 ? -20 23.062 -4.836 1 87.12 181 MET B O 1
ATOM 3381 N N . ARG B 1 182 ? -21.359 24.234 -3.5 1 90.38 182 ARG B N 1
ATOM 3382 C CA . ARG B 1 182 ? -20.797 25.5 -3.957 1 90.38 182 ARG B CA 1
ATOM 3383 C C . ARG B 1 182 ? -19.75 26.031 -2.975 1 90.38 182 ARG B C 1
ATOM 3385 O O . ARG B 1 182 ? -18.953 26.906 -3.312 1 90.38 182 ARG B O 1
ATOM 3392 N N . VAL B 1 183 ? -19.766 25.562 -1.781 1 89.44 183 VAL B N 1
ATOM 3393 C CA . VAL B 1 183 ? -18.828 26.062 -0.791 1 89.44 183 VAL B CA 1
ATOM 3394 C C . VAL B 1 183 ? -17.891 24.953 -0.339 1 89.44 183 VAL B C 1
ATOM 3396 O O . VAL B 1 183 ? -16.688 25.016 -0.566 1 89.44 183 VAL B O 1
ATOM 3399 N N . THR B 1 184 ? -18.453 23.875 0.104 1 88.88 184 THR B N 1
ATOM 3400 C CA . THR B 1 184 ? -17.656 22.812 0.708 1 88.88 184 THR B CA 1
ATOM 3401 C C . THR B 1 184 ? -16.844 22.094 -0.351 1 88.88 184 THR B C 1
ATOM 3403 O O . THR B 1 184 ? -15.633 21.906 -0.191 1 88.88 184 THR B O 1
ATOM 3406 N N . VAL B 1 185 ? -17.484 21.703 -1.424 1 89.44 185 VAL B N 1
ATOM 3407 C CA . VAL B 1 185 ? -16.812 20.906 -2.451 1 89.44 185 VAL B CA 1
ATOM 3408 C C . VAL B 1 185 ? -15.664 21.703 -3.053 1 89.44 185 VAL B C 1
ATOM 3410 O O . VAL B 1 185 ? -14.531 21.219 -3.119 1 89.44 185 VAL B O 1
ATOM 3413 N N . PRO B 1 186 ? -15.938 22.953 -3.416 1 90.62 186 PRO B N 1
ATOM 3414 C CA . PRO B 1 186 ? -14.812 23.734 -3.938 1 90.62 186 PRO B CA 1
ATOM 3415 C C . PRO B 1 186 ? -13.688 23.891 -2.922 1 90.62 186 PRO B C 1
ATOM 3417 O O . PRO B 1 186 ? -12.508 23.938 -3.301 1 90.62 186 PRO B O 1
ATOM 3420 N N . TYR B 1 187 ? -14.016 23.969 -1.685 1 89.75 187 TYR B N 1
ATOM 3421 C CA . TYR B 1 187 ? -13 24.141 -0.647 1 89.75 187 TYR B CA 1
ATOM 3422 C C . TYR B 1 187 ? -12.156 22.891 -0.508 1 89.75 187 TYR B C 1
ATOM 3424 O O . TYR B 1 187 ? -10.938 22.969 -0.337 1 89.75 187 TYR B O 1
ATOM 3432 N N . ILE B 1 188 ? -12.742 21.703 -0.671 1 91 188 ILE B N 1
ATOM 3433 C CA . ILE B 1 188 ? -12.008 20.469 -0.408 1 91 188 ILE B CA 1
ATOM 3434 C C . ILE B 1 188 ? -11.422 19.938 -1.712 1 91 188 ILE B C 1
ATOM 3436 O O . ILE B 1 188 ? -10.609 19 -1.698 1 91 188 ILE B O 1
ATOM 3440 N N . LEU B 1 189 ? -11.75 20.484 -2.836 1 90.19 189 LEU B N 1
ATOM 3441 C CA . LEU B 1 189 ? -11.445 19.953 -4.16 1 90.19 189 LEU B CA 1
ATOM 3442 C C . LEU B 1 189 ? -9.945 19.734 -4.328 1 90.19 189 LEU B C 1
ATOM 3444 O O . LEU B 1 189 ? -9.516 18.688 -4.801 1 90.19 189 LEU B O 1
ATOM 3448 N N . PRO B 1 190 ? -9.125 20.641 -3.912 1 86.25 190 PRO B N 1
ATOM 3449 C CA . PRO B 1 190 ? -7.688 20.406 -4.074 1 86.25 190 PRO B CA 1
ATOM 3450 C C . PRO B 1 190 ? -7.203 19.172 -3.314 1 86.25 190 PRO B C 1
ATOM 3452 O O . PRO B 1 190 ? -6.387 18.406 -3.83 1 86.25 190 PRO B O 1
ATOM 3455 N N . ALA B 1 191 ? -7.691 19.047 -2.111 1 84.25 191 ALA B N 1
ATOM 3456 C CA . ALA B 1 191 ? -7.348 17.859 -1.329 1 84.25 191 ALA B CA 1
ATOM 3457 C C . ALA B 1 191 ? -7.965 16.609 -1.935 1 84.25 191 ALA B C 1
ATOM 3459 O O . ALA B 1 191 ? -7.348 15.539 -1.927 1 84.25 191 ALA B O 1
ATOM 3460 N N . LEU B 1 192 ? -9.086 16.781 -2.475 1 90.38 192 LEU B N 1
ATOM 3461 C CA . LEU B 1 192 ? -9.805 15.672 -3.088 1 90.38 192 LEU B CA 1
ATOM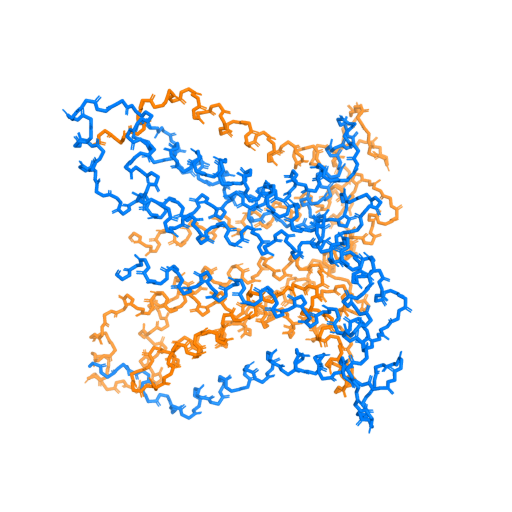 3462 C C . LEU B 1 192 ? -9.047 15.141 -4.301 1 90.38 192 LEU B C 1
ATOM 3464 O O . LEU B 1 192 ? -9.008 13.93 -4.535 1 90.38 192 LEU B O 1
ATOM 3468 N N . ILE B 1 193 ? -8.453 16.031 -5.027 1 89.06 193 ILE B N 1
ATOM 3469 C CA . ILE B 1 193 ? -7.688 15.625 -6.203 1 89.06 193 ILE B CA 1
ATOM 3470 C C . ILE B 1 193 ? -6.512 14.75 -5.781 1 89.06 193 ILE B C 1
ATOM 3472 O O . ILE B 1 193 ? -6.227 13.734 -6.418 1 89.06 193 ILE B O 1
ATOM 3476 N N . GLY B 1 194 ? -5.812 15.117 -4.672 1 85.44 194 GLY B N 1
ATOM 3477 C CA . GLY B 1 194 ? -4.758 14.273 -4.137 1 85.44 194 GLY B CA 1
ATOM 3478 C C . GLY B 1 194 ? -5.242 12.891 -3.744 1 85.44 194 GLY B C 1
ATOM 3479 O O . GLY B 1 194 ? -4.609 11.883 -4.078 1 85.44 194 GLY B O 1
ATOM 3480 N N . GLY B 1 195 ? -6.363 12.867 -3.086 1 88 195 GLY B N 1
ATOM 3481 C CA . GLY B 1 195 ? -6.957 11.594 -2.713 1 88 195 GLY B CA 1
ATOM 3482 C C . GLY B 1 195 ? -7.352 10.742 -3.908 1 88 195 GLY B C 1
ATOM 3483 O O . GLY B 1 195 ? -7.156 9.531 -3.902 1 88 195 GLY B O 1
ATOM 3484 N N . MET B 1 196 ? -7.828 11.406 -4.902 1 93.38 196 MET 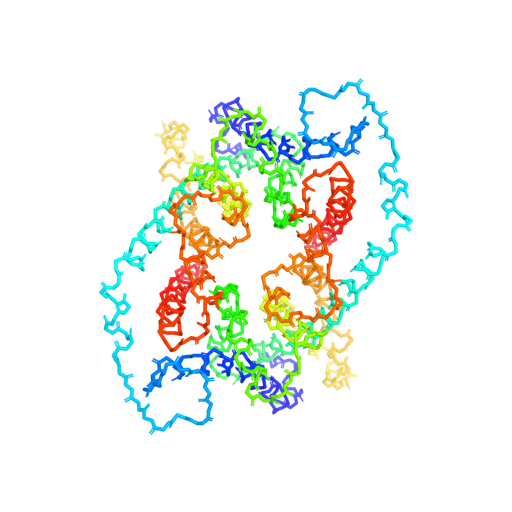B N 1
ATOM 3485 C CA . MET B 1 196 ? -8.258 10.703 -6.109 1 93.38 196 MET B CA 1
ATOM 3486 C C . MET B 1 196 ? -7.07 10.109 -6.852 1 93.38 196 MET B C 1
ATOM 3488 O O . MET B 1 196 ? -7.141 8.984 -7.355 1 93.38 196 MET B O 1
ATOM 3492 N N . ILE B 1 197 ? -6.031 10.82 -6.918 1 91.5 197 ILE B N 1
ATOM 3493 C CA . ILE B 1 197 ? -4.836 10.336 -7.602 1 91.5 197 ILE B CA 1
ATOM 3494 C C . ILE B 1 197 ? -4.273 9.125 -6.855 1 91.5 197 ILE B C 1
ATOM 3496 O O . ILE B 1 197 ? -3.869 8.141 -7.48 1 91.5 197 ILE B O 1
ATOM 3500 N N . PHE B 1 198 ? -4.273 9.211 -5.59 1 89.31 198 PHE B N 1
ATOM 3501 C CA . PHE B 1 198 ? -3.812 8.078 -4.793 1 89.31 198 PHE B CA 1
ATOM 3502 C C . PHE B 1 198 ? -4.676 6.848 -5.047 1 89.31 198 PHE B C 1
ATOM 3504 O O . PHE B 1 198 ? -4.16 5.734 -5.152 1 89.31 198 PHE B O 1
ATOM 3511 N N . CYS B 1 199 ? -5.938 7.07 -5.191 1 94.69 199 CYS B N 1
ATOM 3512 C CA . CYS B 1 199 ? -6.863 5.98 -5.484 1 94.69 199 CYS B CA 1
ATOM 3513 C C . CYS B 1 199 ? -6.547 5.348 -6.836 1 94.69 199 CYS B C 1
ATOM 3515 O O . CYS B 1 199 ? -6.512 4.125 -6.961 1 94.69 199 CYS B O 1
ATOM 3517 N N . VAL B 1 200 ? -6.289 6.203 -7.77 1 95.75 200 VAL B N 1
ATOM 3518 C CA . VAL B 1 200 ? -5.988 5.719 -9.109 1 95.75 200 VAL B CA 1
ATOM 3519 C C . VAL B 1 200 ? -4.703 4.895 -9.094 1 95.75 200 VAL B C 1
ATOM 3521 O O . VAL B 1 200 ? -4.66 3.783 -9.625 1 95.75 200 VAL B O 1
ATOM 3524 N N . LEU B 1 201 ? -3.725 5.363 -8.469 1 93.81 201 LEU B N 1
ATOM 3525 C CA . LEU B 1 201 ? -2.416 4.719 -8.469 1 93.81 201 LEU B CA 1
ATOM 3526 C C . LEU B 1 201 ? -2.459 3.398 -7.707 1 93.81 201 LEU B C 1
ATOM 3528 O O . LEU B 1 201 ? -1.865 2.408 -8.133 1 93.81 201 LEU B O 1
ATOM 3532 N N . THR B 1 202 ? -3.186 3.408 -6.617 1 92.94 202 THR B N 1
ATOM 3533 C CA . THR B 1 202 ? -3.24 2.188 -5.82 1 92.94 202 THR B CA 1
ATOM 3534 C C . THR B 1 202 ? -4.078 1.121 -6.52 1 92.94 202 THR B C 1
ATOM 3536 O O . THR B 1 202 ? -3.777 -0.071 -6.426 1 92.94 202 THR B O 1
ATOM 3539 N N . SER B 1 203 ? -5.098 1.563 -7.203 1 97.06 203 SER B N 1
ATOM 3540 C CA . SER B 1 203 ? -5.934 0.625 -7.945 1 97.06 203 SER B CA 1
ATOM 3541 C C . SER B 1 203 ? -5.176 0.021 -9.125 1 97.06 203 SER B C 1
ATOM 3543 O O . SER B 1 203 ? -5.184 -1.196 -9.312 1 97.06 203 SER B O 1
ATOM 3545 N N . ILE B 1 204 ? -4.48 0.831 -9.844 1 96.38 204 ILE B N 1
ATOM 3546 C CA . ILE B 1 204 ? -3.754 0.372 -11.023 1 96.38 204 ILE B CA 1
ATOM 3547 C C . ILE B 1 204 ? -2.688 -0.641 -10.609 1 96.38 204 ILE B C 1
ATOM 3549 O O . ILE B 1 204 ? -2.424 -1.604 -11.328 1 96.38 204 ILE B O 1
ATOM 3553 N N . ASP B 1 205 ? -2.195 -0.515 -9.477 1 94.06 205 ASP B N 1
ATOM 3554 C CA . ASP B 1 205 ? -1.043 -1.29 -9.031 1 94.06 205 ASP B CA 1
ATOM 3555 C C . ASP B 1 205 ? -1.482 -2.549 -8.289 1 94.06 205 ASP B C 1
ATOM 3557 O O . ASP B 1 205 ? -0.66 -3.416 -7.98 1 94.06 205 ASP B O 1
ATOM 3561 N N . ASP B 1 206 ? -2.707 -2.666 -8.008 1 96.56 206 ASP B N 1
ATOM 3562 C CA . ASP B 1 206 ? -3.129 -3.709 -7.074 1 96.56 206 ASP B CA 1
ATOM 3563 C C . ASP B 1 206 ? -3.082 -5.086 -7.73 1 96.56 206 ASP B C 1
ATOM 3565 O O . ASP B 1 206 ? -3.92 -5.402 -8.578 1 96.56 206 ASP B O 1
ATOM 3569 N N . PHE B 1 207 ? -2.18 -5.879 -7.328 1 96.56 207 PHE B N 1
ATOM 3570 C CA . PHE B 1 207 ? -1.966 -7.23 -7.836 1 96.56 207 PHE B CA 1
ATOM 3571 C C . PHE B 1 207 ? -2.713 -8.25 -6.988 1 96.56 207 PHE B C 1
ATOM 3573 O O . PHE B 1 207 ? -3.4 -9.125 -7.52 1 96.56 207 PHE B O 1
ATOM 3580 N N . VAL B 1 208 ? -2.688 -8.086 -5.68 1 95.94 208 VAL B N 1
ATOM 3581 C CA . VAL B 1 208 ? -3.135 -9.117 -4.758 1 95.94 208 VAL B CA 1
ATOM 3582 C C . VAL B 1 208 ? -4.652 -9.273 -4.848 1 95.94 208 VAL B C 1
ATOM 3584 O O . VAL B 1 208 ? -5.156 -10.383 -5.062 1 95.94 208 VAL B O 1
ATOM 3587 N N . ARG B 1 209 ? -5.336 -8.219 -4.824 1 97 209 ARG B N 1
ATOM 3588 C CA . ARG B 1 209 ? -6.793 -8.297 -4.859 1 97 209 ARG B CA 1
ATOM 3589 C C . ARG B 1 209 ? -7.281 -8.742 -6.234 1 97 209 ARG B C 1
ATOM 3591 O O . ARG B 1 209 ? -8.227 -9.531 -6.336 1 97 209 ARG B O 1
ATOM 3598 N N . THR B 1 210 ? -6.59 -8.258 -7.227 1 97.62 210 THR B N 1
ATOM 3599 C CA . THR B 1 210 ? -6.98 -8.664 -8.57 1 97.62 210 THR B CA 1
ATOM 3600 C C . THR B 1 210 ? -6.68 -10.141 -8.797 1 97.62 210 THR B C 1
ATOM 3602 O O . THR B 1 210 ? -7.418 -10.828 -9.516 1 97.62 210 THR B O 1
ATOM 3605 N N . PHE B 1 211 ? -5.664 -10.625 -8.211 1 96.12 211 PHE B N 1
ATOM 3606 C CA . PHE B 1 211 ? -5.301 -12.031 -8.328 1 96.12 211 PHE B CA 1
ATOM 3607 C C . PHE B 1 211 ? -6.398 -12.93 -7.77 1 96.12 211 PHE B C 1
ATOM 3609 O O . PHE B 1 211 ? -6.723 -13.961 -8.359 1 96.12 211 PHE B O 1
ATOM 3616 N N . PHE B 1 212 ? -6.996 -12.516 -6.703 1 96.06 212 PHE B N 1
ATOM 3617 C CA . PHE B 1 212 ? -7.961 -13.359 -6.016 1 96.06 212 PHE B CA 1
ATOM 3618 C C . PHE B 1 212 ? -9.375 -13.102 -6.523 1 96.06 212 PHE B C 1
ATOM 3620 O O . PHE B 1 212 ? -10.25 -13.961 -6.391 1 96.06 212 PHE B O 1
ATOM 3627 N N . LEU B 1 213 ? -9.57 -11.961 -7.156 1 97.81 213 LEU B N 1
ATOM 3628 C CA . LEU B 1 213 ? -10.945 -11.57 -7.441 1 97.81 213 LEU B CA 1
ATOM 3629 C C . LEU B 1 213 ? -11.164 -11.414 -8.945 1 97.81 213 LEU B C 1
ATOM 3631 O O . LEU B 1 213 ? -12.297 -11.242 -9.398 1 97.81 213 LEU B O 1
ATOM 3635 N N . GLY B 1 214 ? -10.055 -11.453 -9.672 1 97.12 214 GLY B N 1
ATOM 3636 C CA . GLY B 1 214 ? -10.141 -11.211 -11.102 1 97.12 214 GLY B CA 1
ATOM 3637 C C . GLY B 1 214 ? -10.82 -12.336 -11.859 1 97.12 214 GLY B C 1
ATOM 3638 O O . GLY B 1 214 ? -11.031 -13.422 -11.312 1 97.12 214 GLY B O 1
ATOM 3639 N N . GLY B 1 215 ? -11.203 -12.062 -13.07 1 95.81 215 GLY B N 1
ATOM 3640 C CA . GLY B 1 215 ? -11.789 -13.016 -13.992 1 95.81 215 GLY B CA 1
ATOM 3641 C C . GLY B 1 215 ? -10.945 -13.25 -15.234 1 95.81 215 GLY B C 1
ATOM 3642 O O . GLY B 1 215 ? -9.719 -13.359 -15.148 1 95.81 215 GLY B O 1
ATOM 3643 N N . TYR B 1 216 ? -11.578 -13.375 -16.359 1 94.56 216 TYR B N 1
ATOM 3644 C CA . TYR B 1 216 ? -10.906 -13.727 -17.609 1 94.56 216 TYR B CA 1
ATOM 3645 C C . TYR B 1 216 ? -10.102 -12.555 -18.141 1 94.56 216 TYR B C 1
ATOM 3647 O O . TYR B 1 216 ? -9.055 -12.75 -18.766 1 94.56 216 TYR B O 1
ATOM 3655 N N . LYS B 1 217 ? -10.57 -11.359 -17.906 1 96.69 217 LYS B N 1
ATOM 3656 C CA . LYS B 1 217 ? -9.867 -10.18 -18.406 1 96.69 217 LYS B CA 1
ATOM 3657 C C . LYS B 1 217 ? -8.766 -9.75 -17.438 1 96.69 217 LYS B C 1
ATOM 3659 O O . LYS B 1 217 ? -9.039 -9.398 -16.297 1 96.69 217 LYS B O 1
ATOM 3664 N N . PRO B 1 218 ? -7.543 -9.75 -17.906 1 97.75 218 PRO B N 1
ATOM 3665 C CA . PRO B 1 218 ? -6.457 -9.398 -16.984 1 97.75 218 PRO B CA 1
ATOM 3666 C C . PRO B 1 218 ? -6.27 -7.891 -16.844 1 97.75 218 PRO B C 1
ATOM 3668 O O . PRO B 1 218 ? -6.395 -7.156 -17.828 1 97.75 218 PRO B O 1
ATOM 3671 N N . THR B 1 219 ? -6.012 -7.449 -15.625 1 98.31 219 THR B N 1
ATOM 3672 C CA . THR B 1 219 ? -5.48 -6.109 -15.398 1 98.31 219 THR B CA 1
ATOM 3673 C C . THR B 1 219 ? -4 -6.047 -15.766 1 98.31 219 THR B C 1
ATOM 3675 O O . THR B 1 219 ? -3.387 -7.07 -16.078 1 98.31 219 THR B O 1
ATOM 3678 N N . LEU B 1 220 ? -3.445 -4.875 -15.742 1 97.62 220 LEU B N 1
ATOM 3679 C CA . LEU B 1 220 ? -2.055 -4.668 -16.141 1 97.62 220 LEU B CA 1
ATOM 3680 C C . LEU B 1 220 ? -1.115 -5.496 -15.266 1 97.62 220 LEU B C 1
ATOM 3682 O O . LEU B 1 220 ? -0.265 -6.227 -15.781 1 97.62 220 LEU B O 1
ATOM 3686 N N . PRO B 1 221 ? -1.255 -5.473 -13.93 1 96.94 221 PRO B N 1
ATOM 3687 C CA . PRO B 1 221 ? -0.359 -6.289 -13.109 1 96.94 221 PRO B CA 1
ATOM 3688 C C . PRO B 1 221 ? -0.518 -7.785 -13.375 1 96.94 221 PRO B C 1
ATOM 3690 O O . PRO B 1 221 ? 0.472 -8.523 -13.398 1 96.94 221 PRO B O 1
ATOM 3693 N N . MET B 1 222 ? -1.727 -8.188 -13.68 1 97.31 222 MET B N 1
ATOM 3694 C CA . MET B 1 222 ? -1.975 -9.602 -13.938 1 97.31 222 MET B CA 1
ATOM 3695 C C . MET B 1 222 ? -1.379 -10.023 -15.273 1 97.31 222 MET B C 1
ATOM 3697 O O . MET B 1 222 ? -0.879 -11.141 -15.414 1 97.31 222 MET B O 1
ATOM 3701 N N . LEU B 1 223 ? -1.459 -9.125 -16.281 1 97.69 223 LEU B N 1
ATOM 3702 C CA . LEU B 1 223 ? -0.849 -9.414 -17.562 1 97.69 223 LEU B CA 1
ATOM 3703 C C . LEU B 1 223 ? 0.666 -9.531 -17.438 1 97.69 223 LEU B C 1
ATOM 3705 O O . LEU B 1 223 ? 1.266 -10.477 -17.953 1 97.69 223 LEU B O 1
ATOM 3709 N N . ILE B 1 224 ? 1.264 -8.57 -16.766 1 96.94 224 ILE B N 1
ATOM 3710 C CA . ILE B 1 224 ? 2.711 -8.57 -16.578 1 96.94 224 ILE B CA 1
ATOM 3711 C C . ILE B 1 224 ? 3.133 -9.82 -15.805 1 96.94 224 ILE B C 1
ATOM 3713 O O . ILE B 1 224 ? 4.109 -10.477 -16.156 1 96.94 224 ILE B O 1
ATOM 3717 N N . PHE B 1 225 ? 2.346 -10.156 -14.844 1 96.12 225 PHE B N 1
ATOM 3718 C CA . PHE B 1 225 ? 2.621 -11.344 -14.039 1 96.12 225 PHE B CA 1
ATOM 3719 C C . PHE B 1 225 ? 2.553 -12.602 -14.898 1 96.12 225 PHE B C 1
ATOM 3721 O O . PHE B 1 225 ? 3.438 -13.461 -14.836 1 96.12 225 PHE B O 1
ATOM 3728 N N . ALA B 1 226 ? 1.523 -12.734 -15.664 1 96.31 226 ALA B N 1
ATOM 3729 C CA . ALA B 1 226 ? 1.36 -13.891 -16.547 1 96.31 226 ALA B CA 1
ATOM 3730 C C . ALA B 1 226 ? 2.533 -14.008 -17.516 1 96.31 226 ALA B C 1
ATOM 3732 O O . ALA B 1 226 ? 3.033 -15.109 -17.766 1 96.31 226 ALA B O 1
ATOM 3733 N N . LYS B 1 227 ? 2.99 -12.906 -18.031 1 95.44 227 LYS B N 1
ATOM 3734 C CA . LYS B 1 227 ? 4.098 -12.914 -18.969 1 95.44 227 LYS B CA 1
ATOM 3735 C C . LYS B 1 227 ? 5.41 -13.281 -18.281 1 95.44 227 LYS B C 1
ATOM 3737 O O . LYS B 1 227 ? 6.234 -14 -18.859 1 95.44 227 LYS B O 1
ATOM 3742 N N . VAL B 1 228 ? 5.586 -12.836 -17.109 1 94.12 228 VAL B N 1
ATOM 3743 C CA . VAL B 1 228 ? 6.789 -13.148 -16.344 1 94.12 228 VAL B CA 1
ATOM 3744 C C . VAL B 1 228 ? 6.832 -14.648 -16.031 1 94.12 228 VAL B C 1
ATOM 3746 O O . VAL B 1 228 ? 7.902 -15.258 -16.047 1 94.12 228 VAL B O 1
ATOM 3749 N N . GLN B 1 229 ? 5.676 -15.25 -15.75 1 92.38 229 GLN B N 1
ATOM 3750 C CA . GLN B 1 229 ? 5.598 -16.672 -15.469 1 92.38 229 GLN B CA 1
ATOM 3751 C C . GLN B 1 229 ? 6.055 -17.5 -16.672 1 92.38 229 GLN B C 1
ATOM 3753 O O . GLN B 1 229 ? 6.551 -18.609 -16.531 1 92.38 229 GLN B O 1
ATOM 3758 N N . GLY B 1 230 ? 5.93 -16.891 -17.859 1 91.62 230 GLY B N 1
ATOM 3759 C CA . GLY B 1 230 ? 6.387 -17.547 -19.078 1 91.62 230 GLY B CA 1
ATOM 3760 C C . GLY B 1 230 ? 7.863 -17.328 -19.359 1 91.62 230 GLY B C 1
ATOM 3761 O O . GLY B 1 230 ? 8.422 -17.922 -20.281 1 91.62 230 GLY B O 1
ATOM 3762 N N . GLY B 1 231 ? 8.484 -16.453 -18.641 1 91.12 231 GLY B N 1
ATOM 3763 C CA . GLY B 1 231 ? 9.898 -16.125 -18.781 1 91.12 231 GLY B CA 1
ATOM 3764 C C . GLY B 1 231 ? 10.148 -14.641 -18.953 1 91.12 231 GLY B C 1
ATOM 3765 O O . GLY B 1 231 ? 9.438 -13.961 -19.688 1 91.12 231 GLY B O 1
ATOM 3766 N N . MET B 1 232 ? 11.125 -14.266 -18.312 1 90.75 232 MET B N 1
ATOM 3767 C CA . MET B 1 232 ? 11.484 -12.852 -18.375 1 90.75 232 MET B CA 1
ATOM 3768 C C . MET B 1 232 ? 12.023 -12.492 -19.75 1 90.75 232 MET B C 1
ATOM 3770 O O . MET B 1 232 ? 12.742 -13.273 -20.359 1 90.75 232 MET B O 1
ATOM 3774 N N . SER B 1 233 ? 11.609 -11.297 -20.281 1 94.62 233 SER B N 1
ATOM 3775 C CA . SER B 1 233 ? 12.07 -10.805 -21.578 1 94.62 233 SER B CA 1
ATOM 3776 C C . SER B 1 233 ? 12.148 -9.281 -21.594 1 94.62 233 SER B C 1
ATOM 3778 O O . SER B 1 233 ? 11.508 -8.609 -20.781 1 94.62 233 SER B O 1
ATOM 3780 N N . PRO B 1 234 ? 12.875 -8.781 -22.5 1 96.06 234 PRO B N 1
ATOM 3781 C CA . PRO B 1 234 ? 12.93 -7.32 -22.641 1 96.06 234 PRO B CA 1
ATOM 3782 C C . PRO B 1 234 ? 11.578 -6.707 -23 1 96.06 234 PRO B C 1
ATOM 3784 O O . PRO B 1 234 ? 11.312 -5.555 -22.641 1 96.06 234 PRO B O 1
ATOM 3787 N N . GLU B 1 235 ? 10.742 -7.492 -23.609 1 96.62 235 GLU B N 1
ATOM 3788 C CA . GLU B 1 235 ? 9.398 -7.023 -23.906 1 96.62 235 GLU B CA 1
ATOM 3789 C C . GLU B 1 235 ? 8.633 -6.707 -22.625 1 96.62 235 GLU B C 1
ATOM 3791 O O . GLU B 1 235 ? 7.957 -5.68 -22.531 1 96.62 235 GLU B O 1
ATOM 3796 N N . ILE B 1 236 ? 8.789 -7.594 -21.688 1 96.25 236 ILE B N 1
ATOM 3797 C CA . ILE B 1 236 ? 8.156 -7.398 -20.391 1 96.25 236 ILE B CA 1
ATOM 3798 C C . ILE B 1 236 ? 8.742 -6.164 -19.703 1 96.25 236 ILE B C 1
ATOM 3800 O O . ILE B 1 236 ? 8.008 -5.363 -19.125 1 96.25 236 ILE B O 1
ATOM 3804 N N . ASN B 1 237 ? 10.047 -5.992 -19.859 1 97 237 ASN B N 1
ATOM 3805 C CA . ASN B 1 237 ? 10.703 -4.816 -19.297 1 97 237 ASN B CA 1
ATOM 3806 C C . ASN B 1 237 ? 10.211 -3.533 -19.969 1 97 237 ASN B C 1
ATOM 3808 O O . ASN B 1 237 ? 10.078 -2.5 -19.297 1 97 237 ASN B O 1
ATOM 3812 N N . ALA B 1 238 ? 9.992 -3.635 -21.203 1 97.69 238 ALA B N 1
ATOM 3813 C CA . ALA B 1 238 ? 9.445 -2.482 -21.922 1 97.69 238 ALA B CA 1
ATOM 3814 C C . ALA B 1 238 ? 8.047 -2.137 -21.422 1 97.69 238 ALA B C 1
ATOM 3816 O O . ALA B 1 238 ? 7.734 -0.966 -21.203 1 97.69 238 ALA B O 1
ATOM 3817 N N . MET B 1 239 ? 7.18 -3.158 -21.25 1 97.5 239 MET B N 1
ATOM 3818 C CA . MET B 1 239 ? 5.852 -2.951 -20.688 1 97.5 239 MET B CA 1
ATOM 3819 C C . MET B 1 239 ? 5.941 -2.291 -19.312 1 97.5 239 MET B C 1
ATOM 3821 O O . MET B 1 239 ? 5.266 -1.291 -19.062 1 97.5 239 MET B O 1
ATOM 3825 N N . ALA B 1 240 ? 6.812 -2.844 -18.484 1 97.12 240 ALA B N 1
ATOM 3826 C CA . ALA B 1 240 ? 6.988 -2.352 -17.125 1 97.12 240 ALA B CA 1
ATOM 3827 C C . ALA B 1 240 ? 7.5 -0.914 -17.125 1 97.12 240 ALA B C 1
ATOM 3829 O O . ALA B 1 240 ? 7.086 -0.103 -16.297 1 97.12 240 ALA B O 1
ATOM 3830 N N . THR B 1 241 ? 8.352 -0.587 -18.031 1 97.06 241 THR B N 1
ATOM 3831 C CA . THR B 1 241 ? 8.914 0.756 -18.141 1 97.06 241 THR B CA 1
ATOM 3832 C C . THR B 1 241 ? 7.828 1.766 -18.516 1 97.06 241 THR B C 1
ATOM 3834 O O . THR B 1 241 ? 7.742 2.84 -17.906 1 97.06 241 THR B O 1
ATOM 3837 N N . ILE B 1 242 ? 7.031 1.406 -19.422 1 97.44 242 ILE B N 1
ATOM 3838 C CA . ILE B 1 242 ? 5.945 2.289 -19.828 1 97.44 242 ILE B CA 1
ATOM 3839 C C . ILE B 1 242 ? 5.008 2.545 -18.656 1 97.44 242 ILE B C 1
ATOM 3841 O O . ILE B 1 242 ? 4.656 3.691 -18.375 1 97.44 242 ILE B O 1
ATOM 3845 N N . VAL B 1 243 ? 4.641 1.474 -17.984 1 96.31 243 VAL B N 1
ATOM 3846 C CA . VAL B 1 243 ? 3.738 1.586 -16.844 1 96.31 243 VAL B CA 1
ATOM 3847 C C . VAL B 1 243 ? 4.383 2.441 -15.758 1 96.31 243 VAL B C 1
ATOM 3849 O O . VAL B 1 243 ? 3.729 3.299 -15.164 1 96.31 243 VAL B O 1
ATOM 3852 N N . LEU B 1 244 ? 5.664 2.221 -15.492 1 94.62 244 LEU B N 1
ATOM 3853 C CA . LEU B 1 244 ? 6.418 2.988 -14.508 1 94.62 244 LEU B CA 1
ATOM 3854 C C . LEU B 1 244 ? 6.406 4.473 -14.852 1 94.62 244 LEU B C 1
ATOM 3856 O O . LEU B 1 244 ? 6.137 5.312 -13.984 1 94.62 244 LEU B O 1
ATOM 3860 N N . ILE B 1 245 ? 6.66 4.852 -16.031 1 94.44 245 ILE B N 1
ATOM 3861 C CA . ILE B 1 245 ? 6.734 6.238 -16.469 1 94.44 245 ILE B CA 1
ATOM 3862 C C . ILE B 1 245 ? 5.363 6.898 -16.344 1 94.44 245 ILE B C 1
ATOM 3864 O O . ILE B 1 245 ? 5.246 8.016 -15.844 1 94.44 245 ILE B O 1
ATOM 3868 N N . VAL B 1 246 ? 4.328 6.176 -16.734 1 94.69 246 VAL B N 1
ATOM 3869 C CA . VAL B 1 246 ? 2.977 6.727 -16.703 1 94.69 246 VAL B CA 1
ATOM 3870 C C . VAL B 1 246 ? 2.541 6.945 -15.25 1 94.69 246 VAL B C 1
ATOM 3872 O O . VAL B 1 246 ? 2.039 8.016 -14.898 1 94.69 246 VAL B O 1
ATOM 3875 N N . THR B 1 247 ? 2.773 5.961 -14.43 1 93 247 THR B N 1
ATOM 3876 C CA . THR B 1 247 ? 2.352 6.078 -13.039 1 93 247 THR B CA 1
ATOM 3877 C C . THR B 1 247 ? 3.186 7.125 -12.312 1 93 247 THR B C 1
ATOM 3879 O O . THR B 1 247 ? 2.666 7.863 -11.469 1 93 247 THR B O 1
ATOM 3882 N N . ALA B 1 248 ? 4.477 7.188 -12.617 1 89.31 248 ALA B N 1
ATOM 3883 C CA . ALA B 1 248 ? 5.328 8.227 -12.031 1 89.31 248 ALA B CA 1
ATOM 3884 C C . ALA B 1 248 ? 4.859 9.617 -12.445 1 89.31 248 ALA B C 1
ATOM 3886 O O . ALA B 1 248 ? 4.828 10.539 -11.625 1 89.31 248 ALA B O 1
ATOM 3887 N N . ALA B 1 249 ? 4.488 9.789 -13.664 1 90.38 249 ALA B N 1
ATOM 3888 C CA . ALA B 1 249 ? 4 11.07 -14.172 1 90.38 249 ALA B CA 1
ATOM 3889 C C . ALA B 1 249 ? 2.721 11.492 -13.453 1 90.38 249 ALA B C 1
ATOM 3891 O O . ALA B 1 249 ? 2.57 12.648 -13.062 1 90.38 249 ALA B O 1
ATOM 3892 N N . ILE B 1 250 ? 1.858 10.516 -13.211 1 89.25 250 ILE B N 1
ATOM 3893 C CA . ILE B 1 250 ? 0.604 10.781 -12.516 1 89.25 250 ILE B CA 1
ATOM 3894 C C . ILE B 1 250 ? 0.888 11.172 -11.062 1 89.25 250 ILE B C 1
ATOM 3896 O O . ILE B 1 250 ? 0.331 12.141 -10.555 1 89.25 250 ILE B O 1
ATOM 3900 N N . GLY B 1 251 ? 1.75 10.445 -10.438 1 85.12 251 GLY B N 1
ATOM 3901 C CA . GLY B 1 251 ? 2.111 10.727 -9.055 1 85.12 251 GLY B CA 1
ATOM 3902 C C . GLY B 1 251 ? 2.773 12.078 -8.883 1 85.12 251 GLY B C 1
ATOM 3903 O O . GLY B 1 251 ? 2.455 12.82 -7.945 1 85.12 251 GLY B O 1
ATOM 3904 N N . LEU B 1 252 ? 3.658 12.461 -9.758 1 80.31 252 LEU B N 1
ATOM 3905 C CA . LEU B 1 252 ? 4.363 13.734 -9.688 1 80.31 252 LEU B CA 1
ATOM 3906 C C . LEU B 1 252 ? 3.416 14.898 -9.961 1 80.31 252 LEU B C 1
ATOM 3908 O O . LEU B 1 252 ? 3.547 15.961 -9.352 1 80.31 252 LEU B O 1
ATOM 3912 N N . TYR B 1 253 ? 2.533 14.625 -10.812 1 78.5 253 TYR B N 1
ATOM 3913 C CA . TYR B 1 253 ? 1.522 15.641 -11.078 1 78.5 253 TYR B CA 1
ATOM 3914 C C . TYR B 1 253 ? 0.671 15.898 -9.836 1 78.5 253 TYR B C 1
ATOM 3916 O O . TYR B 1 253 ? 0.381 17.047 -9.508 1 78.5 253 TYR B O 1
ATOM 3924 N N . ALA B 1 254 ? 0.302 14.898 -9.156 1 77.19 254 ALA B N 1
ATOM 3925 C CA . ALA B 1 254 ? -0.491 15.016 -7.938 1 77.19 254 ALA B CA 1
ATOM 3926 C C . ALA B 1 254 ? 0.269 15.781 -6.859 1 77.19 254 ALA B C 1
ATOM 3928 O O . ALA B 1 254 ? -0.302 16.641 -6.184 1 77.19 254 ALA B O 1
ATOM 3929 N N . GLU B 1 255 ? 1.506 15.461 -6.703 1 71.06 255 GLU B N 1
ATOM 3930 C CA . GLU B 1 255 ? 2.336 16.141 -5.711 1 71.06 255 GLU B CA 1
ATOM 3931 C C . GLU B 1 255 ? 2.439 17.641 -6.008 1 71.06 255 GLU B C 1
ATOM 3933 O O . GLU B 1 255 ? 2.35 18.453 -5.098 1 71.06 255 GLU B O 1
ATOM 3938 N N . HIS B 1 256 ? 2.607 17.953 -7.227 1 71.69 256 HIS B N 1
ATOM 3939 C CA . HIS B 1 256 ? 2.744 19.344 -7.645 1 71.69 256 HIS B CA 1
ATOM 3940 C C . HIS B 1 256 ? 1.458 20.109 -7.395 1 71.69 256 HIS B C 1
ATOM 3942 O O . HIS B 1 256 ? 1.497 21.25 -6.91 1 71.69 256 HIS B O 1
ATOM 3948 N N . PHE B 1 257 ? 0.415 19.453 -7.578 1 68.12 257 PHE B N 1
ATOM 3949 C CA . PHE B 1 257 ? -0.872 20.125 -7.43 1 68.12 257 PHE B CA 1
ATOM 3950 C C . PHE B 1 257 ? -1.237 20.281 -5.957 1 68.12 257 PHE B C 1
ATOM 3952 O O . PHE B 1 257 ? -1.768 21.312 -5.551 1 68.12 257 PHE B O 1
ATOM 3959 N N . THR B 1 258 ? -0.945 19.312 -5.156 1 64.69 258 THR B N 1
ATOM 3960 C CA . THR B 1 258 ? -1.273 19.359 -3.734 1 64.69 258 THR B CA 1
ATOM 3961 C C . THR B 1 258 ? -0.392 20.375 -3.014 1 64.69 258 THR B C 1
ATOM 3963 O O . THR B 1 258 ? -0.853 21.078 -2.105 1 64.69 258 THR B O 1
ATOM 3966 N N . ARG B 1 259 ? 0.798 20.547 -3.375 1 60.72 259 ARG B N 1
ATOM 3967 C CA . ARG B 1 259 ? 1.702 21.531 -2.777 1 60.72 259 ARG B CA 1
ATOM 3968 C C . ARG B 1 259 ? 1.261 22.953 -3.102 1 60.72 259 ARG B C 1
ATOM 3970 O O . ARG B 1 259 ? 1.326 23.844 -2.246 1 60.72 259 ARG B O 1
ATOM 3977 N N . ARG B 1 260 ? 0.806 23.156 -4.246 1 58.88 260 ARG B N 1
ATOM 3978 C CA . ARG B 1 260 ? 0.404 24.5 -4.656 1 58.88 260 ARG B CA 1
ATOM 3979 C C . ARG B 1 260 ? -0.877 24.922 -3.949 1 58.88 260 ARG B C 1
ATOM 3981 O O . ARG B 1 260 ? -1.08 26.109 -3.688 1 58.88 260 ARG B O 1
ATOM 3988 N N . SER B 1 261 ? -1.614 23.922 -3.654 1 56.28 261 SER B N 1
ATOM 3989 C CA . SER B 1 261 ? -2.865 24.281 -2.996 1 56.28 261 SER B CA 1
ATOM 3990 C C . SER B 1 261 ? -2.643 24.609 -1.521 1 56.28 261 SER B C 1
ATOM 3992 O O . SER B 1 261 ? -3.463 25.281 -0.896 1 56.28 261 SER B O 1
ATOM 3994 N N . ARG B 1 262 ? -1.576 24.203 -0.932 1 51.56 262 ARG B N 1
ATOM 3995 C CA . ARG B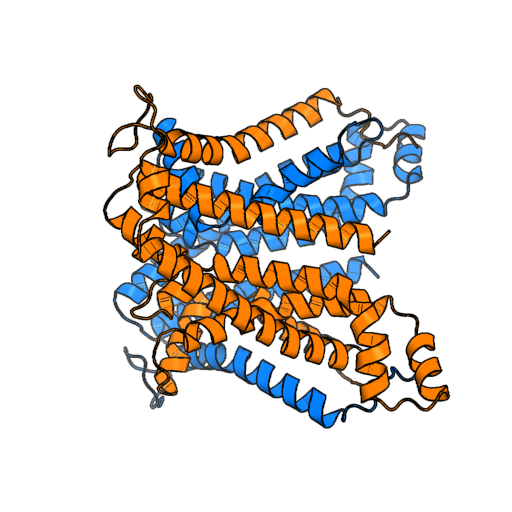 1 262 ? -1.266 24.5 0.463 1 51.56 262 ARG B CA 1
ATOM 3996 C C . ARG B 1 262 ? -0.592 25.859 0.599 1 51.56 262 ARG B C 1
ATOM 3998 O O . ARG B 1 262 ? -0.594 26.453 1.679 1 51.56 262 ARG B O 1
ATOM 4005 N N . SER B 1 263 ? 0.046 26.281 -0.434 1 43.31 263 SER B N 1
ATOM 4006 C CA . SER B 1 263 ? 0.623 27.625 -0.342 1 43.31 263 SER B CA 1
ATOM 4007 C C . SER B 1 263 ? -0.413 28.688 -0.667 1 43.31 263 SER B C 1
ATOM 4009 O O . SER B 1 263 ? -1.29 28.484 -1.508 1 43.31 263 SER B O 1
#

Secondary structure (DSSP, 8-state):
---GGGSS-HHHHHHHHHHHHHHHHHHHHHHHHHTTBSSSS--S---SB-SHHHHHHHH-HHHHHHHHHHHHHHHHHHHHHHHHHHHHHHHHHSTT-S-HHHHHHHHHHHHHS-HHHHHHHHHHHHHHTTPPSSHHHHHHHHHHHHHHHHHHHHHHHHHTS-HHHHHHHHHTT--HHHHIIIIIHHHHHHHHHHHHHHHHHHHHH--HHHHHH--SSPPHHHHHHHHHHT---HHHHHHHHHHHHHHHHHHHHHHHHHHHHH-/---GGGGS-HHHHHHHHHHHHHHHHHHHHHHHHHTTBSSSS--S---SB-SHHHHHHHH-HHHHHHHHHHHHHHHHHHHHHHHHHHHHHHHHHSTT-S-HHHHHHHHHHHHHS-HHHHHHHHHHHHHHTTPPSSHHHHHHHHHHHHHHHHHHHHHHHHHTS-HHHHHHHHHTT--HHHHIIIIIHHHHHHHHHHHHHHHHHHHHH--HHHHHH--SSPPHHHHHHHHHHT---HHHHHHHHHHHHHHHHHHHHHHHHHHHHH-

Radius of gyration: 24.26 Å; Cα contacts (8 Å, |Δi|>4): 711; chains: 2; bounding box: 60×63×57 Å